Protein AF-0000000066256288 (afdb_homodimer)

Secondary structure (DSSP, 8-state):
-EEEEEEESSS-SSGGG--TT-TTTTTSHHHHHHHHHHHHEETTEE-TTEEEEEEE--SSS--EEEEEETTT--S--SSHHHHHHHHHHHHTSPSSEEEETTEEEE---HHHHHHHTTTS-EEEEEEEEEEHHHH---SSSEEEEE-SS---HHHHHHHHHH-SEEEE-SSSPPPHHHHHHHHHHHHHHHS--GGGSS-----/-EEEEEEESSS-SSGGG--TT-TTTTTSHHHHHHHHHHHHEETTEE-TTEEEEEEE--SSS--EEEEEETTT--S--SSHHHHHHHHHHHHTSPSSEEEETTEEEE---HHHHHHHTTTS-EEEEEEEEEEHHHH---SSSEEEEE-TT---HHHHHHHHHH-SEEEE-SSSPPPHHHHHHHHHHHHHHHS--GGGSS-----

pLDDT: mean 95.76, std 10.52, range [24.11, 98.94]

Solvent-accessible surface area (backbone atoms only — not comparable to full-atom values): 21038 Å² total; per-residue (Å²): 93,27,34,38,39,38,42,28,74,43,17,42,36,34,38,88,50,57,39,85,95,38,29,60,80,18,39,40,38,36,54,57,24,42,34,52,32,43,61,26,49,39,60,78,48,59,36,54,56,27,35,39,35,42,36,19,46,11,52,84,54,57,46,26,23,42,34,41,31,28,70,49,45,65,92,79,54,84,42,47,64,66,36,42,54,54,54,33,55,45,43,68,47,63,66,74,35,63,79,41,66,33,35,31,28,29,76,42,48,70,69,55,52,53,61,75,43,68,87,44,57,31,36,32,54,36,78,86,32,46,47,46,84,75,67,58,76,66,68,57,22,35,38,35,37,34,43,98,80,46,61,51,73,68,52,45,52,53,46,62,71,66,30,76,44,47,31,9,88,53,62,58,64,59,35,54,38,51,48,42,40,47,50,47,51,55,38,34,62,76,51,62,55,84,72,43,80,50,77,78,69,80,124,94,27,34,37,38,38,43,28,75,43,16,44,36,34,36,89,50,57,39,86,93,37,29,60,81,18,41,39,38,36,53,58,24,42,33,54,31,42,60,27,48,42,58,76,48,61,36,54,55,28,36,40,36,41,35,19,45,11,52,82,55,56,46,27,23,41,36,40,32,28,69,48,46,65,91,78,55,84,44,47,63,64,36,44,54,54,52,33,54,45,44,68,45,63,66,73,34,62,78,43,64,33,36,33,29,30,76,43,49,71,70,56,51,52,61,74,44,69,88,44,56,31,38,32,54,37,80,86,32,47,48,46,85,76,69,58,76,66,68,58,22,36,39,35,38,33,42,99,80,46,60,52,74,67,51,46,52,53,46,65,71,66,29,77,44,46,30,9,88,52,61,56,65,60,36,56,38,49,48,43,41,45,49,47,50,54,38,32,61,77,51,62,54,83,73,42,80,50,77,77,69,79,122

Structure (mmCIF, N/CA/C/O backbone):
data_AF-0000000066256288-model_v1
#
loop_
_entity.id
_entity.type
_entity.pdbx_description
1 polymer 'tRNA (pseudouridine(54)-N(1))-methyltransferase'
#
loop_
_atom_site.group_PDB
_atom_site.id
_atom_site.type_symbol
_atom_site.label_atom_id
_atom_site.label_alt_id
_atom_site.label_comp_id
_atom_site.label_asym_id
_atom_site.label_entity_id
_atom_site.label_seq_id
_atom_site.pdbx_PDB_ins_code
_atom_site.Cartn_x
_atom_site.Cartn_y
_atom_site.Cartn_z
_atom_site.occupancy
_atom_site.B_iso_or_equiv
_atom_site.auth_seq_id
_atom_site.auth_comp_id
_atom_site.auth_asym_id
_atom_site.auth_atom_id
_atom_site.pdbx_PDB_model_num
ATOM 1 N N . MET A 1 1 ? -13.664 17.156 -2.34 1 94.38 1 MET A N 1
ATOM 2 C CA . MET A 1 1 ? -12.266 16.781 -2.438 1 94.38 1 MET A CA 1
ATOM 3 C C . MET A 1 1 ? -11.781 16.156 -1.129 1 94.38 1 MET A C 1
ATOM 5 O O . MET A 1 1 ? -12.047 16.688 -0.05 1 94.38 1 MET A O 1
ATOM 9 N N . ARG A 1 2 ? -11.305 15.008 -1.139 1 97.56 2 ARG A N 1
ATOM 10 C CA . ARG A 1 2 ? -10.797 14.367 0.071 1 97.56 2 ARG A CA 1
ATOM 11 C C . ARG A 1 2 ? -9.32 14.695 0.291 1 97.56 2 ARG A C 1
ATOM 13 O O . ARG A 1 2 ? -8.547 14.773 -0.666 1 97.56 2 ARG A O 1
ATOM 20 N N . GLU A 1 3 ? -9 14.938 1.556 1 98.81 3 GLU A N 1
ATOM 21 C CA . GLU A 1 3 ? -7.625 15.289 1.898 1 98.81 3 GLU A CA 1
ATOM 22 C C . GLU A 1 3 ? -7.074 14.359 2.975 1 98.81 3 GLU A C 1
ATOM 24 O O . GLU A 1 3 ? -7.793 13.969 3.896 1 98.81 3 GLU A O 1
ATOM 29 N N . PHE A 1 4 ? -5.836 14.047 2.807 1 98.94 4 PHE A N 1
ATOM 30 C CA . PHE A 1 4 ? -5.102 13.328 3.838 1 98.94 4 PHE A CA 1
ATOM 31 C C . PHE A 1 4 ? -4.004 14.203 4.43 1 98.94 4 PHE A C 1
ATOM 33 O O . PHE A 1 4 ? -3.268 14.867 3.699 1 98.94 4 PHE A O 1
ATOM 40 N N . LEU A 1 5 ? -3.963 14.297 5.676 1 98.94 5 LEU A N 1
ATOM 41 C CA . LEU A 1 5 ? -2.859 14.906 6.41 1 98.94 5 LEU A CA 1
ATOM 42 C C . LEU A 1 5 ? -2.102 13.859 7.219 1 98.94 5 LEU A C 1
ATOM 44 O O . LEU A 1 5 ? -2.658 13.25 8.133 1 98.94 5 LEU A O 1
ATOM 48 N N . VAL A 1 6 ? -0.881 13.656 6.898 1 98.94 6 VAL A N 1
ATOM 49 C CA . VAL A 1 6 ? -0.086 12.625 7.566 1 98.94 6 VAL A CA 1
ATOM 50 C C . VAL A 1 6 ? 1.086 13.273 8.297 1 98.94 6 VAL A C 1
ATOM 52 O O . VAL A 1 6 ? 1.82 14.078 7.723 1 98.94 6 VAL A O 1
ATOM 55 N N . LEU A 1 7 ? 1.247 12.914 9.562 1 98.94 7 LEU A N 1
ATOM 56 C CA . LEU A 1 7 ? 2.295 13.469 10.414 1 98.94 7 LEU A CA 1
ATOM 57 C C . LEU A 1 7 ? 3.531 12.57 10.406 1 98.94 7 LEU A C 1
ATOM 59 O O . LEU A 1 7 ? 3.447 11.391 10.742 1 98.94 7 LEU A O 1
ATOM 63 N N . PHE A 1 8 ? 4.668 13.125 10.023 1 98.81 8 PHE A N 1
ATOM 64 C CA . PHE A 1 8 ? 5.941 12.414 10.039 1 98.81 8 PHE A CA 1
ATOM 65 C C . PHE A 1 8 ? 6.91 13.062 11.016 1 98.81 8 PHE A C 1
ATOM 67 O O . PHE A 1 8 ? 7.504 14.102 10.719 1 98.81 8 PHE A O 1
ATOM 74 N N . ASN A 1 9 ? 7.152 12.406 12.078 1 98.25 9 ASN A N 1
ATOM 75 C CA . ASN A 1 9 ? 7.883 13.039 13.172 1 98.25 9 ASN A CA 1
ATOM 76 C C . ASN A 1 9 ? 9.391 12.984 12.938 1 98.25 9 ASN A C 1
ATOM 78 O O . ASN A 1 9 ? 10.148 13.719 13.586 1 98.25 9 ASN A O 1
ATOM 82 N N . HIS A 1 10 ? 9.828 12.102 11.945 1 98.06 10 HIS A N 1
ATOM 83 C CA . HIS A 1 10 ? 11.266 11.922 11.789 1 98.06 10 HIS A CA 1
ATOM 84 C C . HIS A 1 10 ? 11.688 12.117 10.336 1 98.06 10 HIS A C 1
ATOM 86 O O . HIS A 1 10 ? 12.883 12.094 10.023 1 98.06 10 HIS A O 1
ATOM 92 N N . ALA A 1 11 ? 10.703 12.266 9.453 1 98.75 11 ALA A N 1
ATOM 93 C CA . ALA A 1 11 ? 11.055 12.422 8.039 1 98.75 11 ALA A CA 1
ATOM 94 C C . ALA A 1 11 ? 11.828 13.719 7.809 1 98.75 11 ALA A C 1
ATOM 96 O O . ALA A 1 11 ? 11.438 14.781 8.297 1 98.75 11 ALA A O 1
ATOM 97 N N . PRO A 1 12 ? 12.844 13.672 7.031 1 98.69 12 PRO A N 1
ATOM 98 C CA . PRO A 1 12 ? 13.727 14.82 6.867 1 98.69 12 PRO A CA 1
ATOM 99 C C . PRO A 1 12 ? 13.039 16 6.176 1 98.69 12 PRO A C 1
ATOM 101 O O . PRO A 1 12 ? 12.172 15.797 5.324 1 98.69 12 PRO A O 1
ATOM 104 N N . THR A 1 13 ? 13.523 17.156 6.48 1 98.5 13 THR A N 1
ATOM 105 C CA . THR A 1 13 ? 13.016 18.391 5.91 1 98.5 13 THR A CA 1
ATOM 106 C C . THR A 1 13 ? 14.047 19.016 4.977 1 98.5 13 THR A C 1
ATOM 108 O O . THR A 1 13 ? 13.891 20.172 4.551 1 98.5 13 THR A O 1
ATOM 111 N N . SER A 1 14 ? 15.125 18.328 4.699 1 97.56 14 SER A N 1
ATOM 112 C CA . SER A 1 14 ? 16.141 18.75 3.73 1 97.56 14 SER A CA 1
ATOM 113 C C . SER A 1 14 ? 16.453 17.625 2.746 1 97.56 14 SER A C 1
ATOM 115 O O . SER A 1 14 ? 16.438 16.453 3.111 1 97.56 14 SER A O 1
ATOM 117 N N . PRO A 1 15 ? 16.75 18.031 1.495 1 97.56 15 PRO A N 1
ATOM 118 C CA . PRO A 1 15 ? 17.016 17.031 0.466 1 97.56 15 PRO A CA 1
ATOM 119 C C . PRO A 1 15 ? 18.25 16.188 0.777 1 97.56 15 PRO A C 1
ATOM 121 O O . PRO A 1 15 ? 18.281 14.984 0.467 1 97.56 15 PRO A O 1
ATOM 124 N N . ASP A 1 16 ? 19.234 16.734 1.493 1 97.12 16 ASP A N 1
ATOM 125 C CA . ASP A 1 16 ? 20.5 16.062 1.751 1 97.12 16 ASP A CA 1
ATOM 126 C C . ASP A 1 16 ? 20.312 14.891 2.715 1 97.12 16 ASP A C 1
ATOM 128 O O . ASP A 1 16 ? 21.172 14 2.789 1 97.12 16 ASP A O 1
ATOM 132 N N . ARG A 1 17 ? 19.25 14.906 3.449 1 97.88 17 ARG A N 1
ATOM 133 C CA . ARG A 1 17 ? 18.984 13.883 4.457 1 97.88 17 ARG A CA 1
ATOM 134 C C . ARG A 1 17 ? 18.141 12.758 3.879 1 97.88 17 ARG A C 1
ATOM 136 O O . ARG A 1 17 ? 17.906 11.742 4.547 1 97.88 17 ARG A O 1
ATOM 143 N N . VAL A 1 18 ? 17.688 12.922 2.664 1 98.31 18 VAL A N 1
ATOM 144 C CA . VAL A 1 18 ? 16.969 11.867 1.97 1 98.31 18 VAL A CA 1
ATOM 145 C C . VAL A 1 18 ? 17.938 11 1.182 1 98.31 18 VAL A C 1
ATOM 147 O O . VAL A 1 18 ? 18.375 11.375 0.093 1 98.31 18 VAL A O 1
ATOM 150 N N . ARG A 1 19 ? 18.219 9.875 1.712 1 98 19 ARG A N 1
ATOM 151 C CA . ARG A 1 19 ? 19.125 8.938 1.051 1 98 19 ARG A CA 1
ATOM 152 C C . ARG A 1 19 ? 18.344 7.918 0.224 1 98 19 ARG A C 1
ATOM 154 O O . ARG A 1 19 ? 17.703 7.016 0.777 1 98 19 ARG A O 1
ATOM 161 N N . LEU A 1 20 ? 18.469 7.949 -1.08 1 97.25 20 LEU A N 1
ATOM 162 C CA . LEU A 1 20 ? 17.656 7.141 -1.992 1 97.25 20 LEU A CA 1
ATOM 163 C C . LEU A 1 20 ? 17.969 5.656 -1.819 1 97.25 20 LEU A C 1
ATOM 165 O O . LEU A 1 20 ? 17.125 4.805 -2.092 1 97.25 20 LEU A O 1
ATOM 169 N N . LYS A 1 21 ? 19.203 5.312 -1.331 1 96.44 21 LYS A N 1
ATOM 170 C CA . LYS A 1 21 ? 19.594 3.918 -1.157 1 96.44 21 LYS A CA 1
ATOM 171 C C . LYS A 1 21 ? 19.172 3.389 0.209 1 96.44 21 LYS A C 1
ATOM 173 O O . LYS A 1 21 ? 19.344 2.207 0.508 1 96.44 21 LYS A O 1
ATOM 178 N N . ASP A 1 22 ? 18.641 4.34 1.071 1 97.75 22 ASP A N 1
ATOM 179 C CA . ASP A 1 22 ? 18.234 3.979 2.426 1 97.75 22 ASP A CA 1
ATOM 180 C C . ASP A 1 22 ? 17.062 4.852 2.902 1 97.75 22 ASP A C 1
ATOM 182 O O . ASP A 1 22 ? 17.203 5.594 3.877 1 97.75 22 ASP A O 1
ATOM 186 N N . LEU A 1 23 ? 15.961 4.715 2.275 1 98.38 23 LEU A N 1
ATOM 187 C CA . LEU A 1 23 ? 14.789 5.527 2.596 1 98.38 23 LEU A CA 1
ATOM 188 C C . LEU A 1 23 ? 14.297 5.234 4.008 1 98.38 23 LEU A C 1
ATOM 190 O O . LEU A 1 23 ? 13.945 6.152 4.75 1 98.38 23 LEU A O 1
ATOM 194 N N . PRO A 1 24 ? 14.305 3.918 4.43 1 97.81 24 PRO A N 1
ATOM 195 C CA . PRO A 1 24 ? 13.922 3.666 5.82 1 97.81 24 PRO A CA 1
ATOM 196 C C . PRO A 1 24 ? 14.836 4.371 6.82 1 97.81 24 PRO A C 1
ATOM 198 O O . PRO A 1 24 ? 14.359 4.918 7.816 1 97.81 24 PRO A O 1
ATOM 201 N N . GLY A 1 25 ? 16.141 4.355 6.562 1 97.75 25 GLY A N 1
ATOM 202 C CA . GLY A 1 25 ? 17.109 4.996 7.438 1 97.75 25 GLY A CA 1
ATOM 203 C C . GLY A 1 25 ? 17.047 6.512 7.395 1 97.75 25 GLY A C 1
ATOM 204 O O . GLY A 1 25 ? 17.672 7.191 8.211 1 97.75 25 GLY A O 1
ATOM 205 N N . SER A 1 26 ? 16.281 7.047 6.426 1 98.19 26 SER A N 1
ATOM 206 C CA . SER A 1 26 ? 16.047 8.484 6.297 1 98.19 26 SER A CA 1
ATOM 207 C C . SER A 1 26 ? 14.742 8.898 6.977 1 98.19 26 SER A C 1
ATOM 209 O O . SER A 1 26 ? 13.898 9.547 6.363 1 98.19 26 SER A O 1
ATOM 211 N N . GLY A 1 27 ? 14.648 8.523 8.258 1 98 27 GLY A N 1
ATOM 212 C CA . GLY A 1 27 ? 13.461 8.906 9 1 98 27 GLY A CA 1
ATOM 213 C C . GLY A 1 27 ? 12.188 8.297 8.445 1 98 27 GLY A C 1
ATOM 214 O O . GLY A 1 27 ? 11.141 8.945 8.406 1 98 27 GLY A O 1
ATOM 215 N N . ARG A 1 28 ? 12.312 7.062 7.914 1 98.06 28 ARG A N 1
ATOM 216 C CA . ARG A 1 28 ? 11.188 6.336 7.324 1 98.06 28 ARG A CA 1
ATOM 217 C C . ARG A 1 28 ? 10.617 7.086 6.129 1 98.06 28 ARG A C 1
ATOM 219 O O . ARG A 1 28 ? 9.398 7.145 5.949 1 98.06 28 ARG A O 1
ATOM 226 N N . PHE A 1 29 ? 11.492 7.652 5.312 1 98.81 29 PHE A N 1
ATOM 227 C CA . PHE A 1 29 ? 11.055 8.375 4.125 1 98.81 29 PHE A CA 1
ATOM 228 C C . PHE A 1 29 ? 10.383 7.426 3.135 1 98.81 29 PHE A C 1
ATOM 230 O O . PHE A 1 29 ? 9.664 7.871 2.236 1 98.81 29 PHE A O 1
ATOM 237 N N . ASP A 1 30 ? 10.57 6.094 3.318 1 98.75 30 ASP A N 1
ATOM 238 C CA . ASP A 1 30 ? 9.836 5.102 2.541 1 98.75 30 ASP A CA 1
ATOM 239 C C . ASP A 1 30 ? 8.336 5.211 2.791 1 98.75 30 ASP A C 1
ATOM 241 O O . ASP A 1 30 ? 7.535 5.074 1.863 1 98.75 30 ASP A O 1
ATOM 245 N N . LEU A 1 31 ? 8.016 5.484 4.016 1 98.75 31 LEU A N 1
ATOM 246 C CA . LEU A 1 31 ? 6.602 5.633 4.352 1 98.75 31 LEU A CA 1
ATOM 247 C C . LEU A 1 31 ? 6.035 6.922 3.762 1 98.75 31 LEU A C 1
ATOM 249 O O . LEU A 1 31 ? 4.887 6.953 3.314 1 98.75 31 LEU A O 1
ATOM 253 N N . VAL A 1 32 ? 6.836 8 3.729 1 98.94 32 VAL A N 1
ATOM 254 C CA . VAL A 1 32 ? 6.414 9.234 3.076 1 98.94 32 VAL A CA 1
ATOM 255 C C . VAL A 1 32 ? 6.035 8.945 1.624 1 98.94 32 VAL A C 1
ATOM 257 O O . VAL A 1 32 ? 4.996 9.406 1.145 1 98.94 32 VAL A O 1
ATOM 260 N N . CYS A 1 33 ? 6.828 8.148 0.985 1 98.88 33 CYS A N 1
ATOM 261 C CA . CYS A 1 33 ? 6.613 7.812 -0.417 1 98.88 33 CYS A CA 1
ATOM 262 C C . CYS A 1 33 ? 5.371 6.945 -0.586 1 98.88 33 CYS A C 1
ATOM 264 O O . CYS A 1 33 ? 4.531 7.215 -1.448 1 98.88 33 CYS A O 1
ATOM 266 N N . ARG A 1 34 ? 5.211 5.953 0.282 1 98.81 34 ARG A N 1
ATOM 267 C CA . ARG A 1 34 ? 4.078 5.039 0.151 1 98.81 34 ARG A CA 1
ATOM 268 C C . ARG A 1 34 ? 2.76 5.762 0.406 1 98.81 34 ARG A C 1
ATOM 270 O O . ARG A 1 34 ? 1.78 5.547 -0.312 1 98.81 34 ARG A O 1
ATOM 277 N N . VAL A 1 35 ? 2.762 6.602 1.384 1 98.88 35 VAL A N 1
ATOM 278 C CA . VAL A 1 35 ? 1.551 7.355 1.692 1 98.88 35 VAL A CA 1
ATOM 279 C C . VAL A 1 35 ? 1.185 8.25 0.511 1 98.88 35 VAL A C 1
ATOM 281 O O . VAL A 1 35 ? 0.009 8.375 0.161 1 98.88 35 VAL A O 1
ATOM 284 N N . THR A 1 36 ? 2.184 8.891 -0.083 1 98.94 36 THR A N 1
ATOM 285 C CA . THR A 1 36 ? 1.951 9.773 -1.222 1 98.94 36 THR A CA 1
ATOM 286 C C . THR A 1 36 ? 1.314 9.008 -2.377 1 98.94 36 THR A C 1
ATOM 288 O O . THR A 1 36 ? 0.277 9.414 -2.902 1 98.94 36 THR A O 1
ATOM 291 N N . THR A 1 37 ? 1.874 7.863 -2.734 1 98.75 37 THR A N 1
ATOM 292 C CA . THR A 1 37 ? 1.41 7.117 -3.898 1 98.75 37 THR A CA 1
ATOM 293 C C . THR A 1 37 ? 0.067 6.453 -3.615 1 98.75 37 THR A C 1
ATOM 295 O O . THR A 1 37 ? -0.816 6.434 -4.473 1 98.75 37 THR A O 1
ATOM 298 N N . GLN A 1 38 ? -0.139 5.934 -2.379 1 98.81 38 GLN A N 1
ATOM 299 C CA . GLN A 1 38 ? -1.4 5.281 -2.045 1 98.81 38 GLN A CA 1
ATOM 300 C C . GLN A 1 38 ? -2.533 6.297 -1.936 1 98.81 38 GLN A C 1
ATOM 302 O O . GLN A 1 38 ? -3.697 5.969 -2.176 1 98.81 38 GLN A O 1
ATOM 307 N N . ALA A 1 39 ? -2.184 7.516 -1.619 1 98.88 39 ALA A N 1
ATOM 308 C CA . ALA A 1 39 ? -3.197 8.57 -1.546 1 98.88 39 ALA A CA 1
ATOM 309 C C . ALA A 1 39 ? -3.658 8.984 -2.939 1 98.88 39 ALA A C 1
ATOM 311 O O . ALA A 1 39 ? -4.824 9.336 -3.135 1 98.88 39 ALA A O 1
ATOM 312 N N . LEU A 1 40 ? -2.787 8.852 -3.947 1 98.88 40 LEU A N 1
ATOM 313 C CA . LEU A 1 40 ? -3.086 9.602 -5.164 1 98.88 40 LEU A CA 1
ATOM 314 C C . LEU A 1 40 ? -3.256 8.664 -6.352 1 98.88 40 LEU A C 1
ATOM 316 O O . LEU A 1 40 ? -3.807 9.055 -7.383 1 98.88 40 LEU A O 1
ATOM 320 N N . LEU A 1 41 ? -2.811 7.41 -6.211 1 98.69 41 LEU A N 1
ATOM 321 C CA . LEU A 1 41 ? -2.781 6.582 -7.41 1 98.69 41 LEU A CA 1
ATOM 322 C C . LEU A 1 41 ? -3.791 5.441 -7.309 1 98.69 41 LEU A C 1
ATOM 324 O O . LEU A 1 41 ? -3.98 4.867 -6.234 1 98.69 41 LEU A O 1
ATOM 328 N N . TYR A 1 42 ? -4.414 5.141 -8.367 1 97.38 42 TYR A N 1
ATOM 329 C CA . TYR A 1 42 ? -5.094 3.883 -8.656 1 97.38 42 TYR A CA 1
ATOM 330 C C . TYR A 1 42 ? -4.547 3.252 -9.938 1 97.38 42 TYR A C 1
ATOM 332 O O . TYR A 1 42 ? -3.67 3.82 -10.586 1 97.38 42 TYR A O 1
ATOM 340 N N . SER A 1 43 ? -4.766 2.021 -10.297 1 93.69 43 SER A N 1
ATOM 341 C CA . SER A 1 43 ? -4.09 1.2 -11.297 1 93.69 43 SER A CA 1
ATOM 342 C C . SER A 1 43 ? -3.924 1.957 -12.609 1 93.69 43 SER A C 1
ATOM 344 O O . SER A 1 43 ? -2.891 1.84 -13.273 1 93.69 43 SER A O 1
ATOM 346 N N . HIS A 1 44 ? -4.812 2.844 -13.016 1 90 44 HIS A N 1
ATOM 347 C CA . HIS A 1 44 ? -4.715 3.43 -14.352 1 90 44 HIS A CA 1
ATOM 348 C C . HIS A 1 44 ? -4.824 4.949 -14.289 1 90 44 HIS A C 1
ATOM 350 O O . HIS A 1 44 ? -5.148 5.59 -15.297 1 90 44 HIS A O 1
ATOM 356 N N . GLY A 1 45 ? -4.508 5.434 -13.086 1 95.56 45 GLY A N 1
ATOM 357 C CA . GLY A 1 45 ? -4.637 6.883 -13.086 1 95.56 45 GLY A CA 1
ATOM 358 C C . GLY A 1 45 ? -4.336 7.504 -11.734 1 95.56 45 GLY A C 1
ATOM 359 O O . GLY A 1 45 ? -3.885 6.816 -10.812 1 95.56 45 GLY A O 1
ATOM 360 N N . VAL A 1 46 ? -4.473 8.82 -11.68 1 98.06 46 VAL A N 1
ATOM 361 C CA . VAL A 1 46 ? -4.289 9.648 -10.492 1 98.06 46 VAL A CA 1
ATOM 362 C C . VAL A 1 46 ? -5.648 10.109 -9.969 1 98.06 46 VAL A C 1
ATOM 364 O O . VAL A 1 46 ? -6.527 10.484 -10.75 1 98.06 46 VAL A O 1
ATOM 367 N N . ARG A 1 47 ? -5.859 10.031 -8.781 1 98.31 47 ARG A N 1
ATOM 368 C CA . ARG A 1 47 ? -7.062 10.578 -8.164 1 98.31 47 ARG A CA 1
ATOM 369 C C . ARG A 1 47 ? -7.059 12.102 -8.211 1 98.31 47 ARG A C 1
ATOM 371 O O . ARG A 1 47 ? -6.43 12.758 -7.379 1 98.31 47 ARG A O 1
ATOM 378 N N . THR A 1 48 ? -7.863 12.625 -9.078 1 97.81 48 THR A N 1
ATOM 379 C CA . THR A 1 48 ? -7.848 14.07 -9.297 1 97.81 48 THR A CA 1
ATOM 380 C C . THR A 1 48 ? -8.648 14.789 -8.219 1 97.81 48 THR A C 1
ATOM 382 O O . THR A 1 48 ? -8.586 16.016 -8.102 1 97.81 48 THR A O 1
ATOM 385 N N . ASP A 1 49 ? -9.328 14.078 -7.371 1 97.94 49 ASP A N 1
ATOM 386 C CA . ASP A 1 49 ? -10.172 14.641 -6.324 1 97.94 49 ASP A CA 1
ATOM 387 C C . ASP A 1 49 ? -9.555 14.43 -4.945 1 97.94 49 ASP A C 1
ATOM 389 O O . ASP A 1 49 ? -10.273 14.359 -3.943 1 97.94 49 ASP A O 1
ATOM 393 N N . THR A 1 50 ? -8.234 1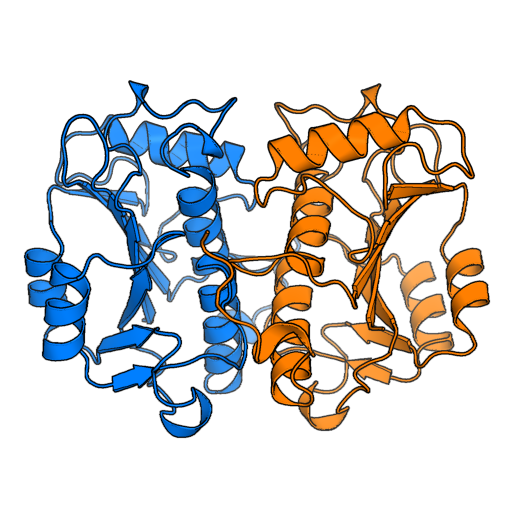4.242 -4.914 1 98.69 50 THR A N 1
ATOM 394 C CA . THR A 1 50 ? -7.559 13.938 -3.658 1 98.69 50 THR A CA 1
ATOM 395 C C . THR A 1 50 ? -6.316 14.805 -3.488 1 98.69 50 THR A C 1
ATOM 397 O O . THR A 1 50 ? -5.609 15.078 -4.457 1 98.69 50 THR A O 1
ATOM 400 N N . VAL A 1 51 ? -6.105 15.273 -2.27 1 98.88 51 VAL A N 1
ATOM 401 C CA . VAL A 1 51 ? -4.902 15.992 -1.869 1 98.88 51 VAL A CA 1
ATOM 402 C C . VAL A 1 51 ? -4.258 15.305 -0.671 1 98.88 51 VAL A C 1
ATOM 404 O O . VAL A 1 51 ? -4.953 14.812 0.221 1 98.88 51 VAL A O 1
ATOM 407 N N . VAL A 1 52 ? -2.924 15.258 -0.664 1 98.94 52 VAL A N 1
ATOM 408 C CA . VAL A 1 52 ? -2.227 14.734 0.509 1 98.94 52 VAL A CA 1
ATOM 409 C C . VAL A 1 52 ? -1.233 15.773 1.021 1 98.94 52 VAL A C 1
ATOM 411 O O . VAL A 1 52 ? -0.51 16.391 0.236 1 98.94 52 VAL A O 1
ATOM 414 N N . HIS A 1 53 ? -1.28 16.016 2.303 1 98.94 53 HIS A N 1
ATOM 415 C CA . HIS A 1 53 ? -0.351 16.875 3.031 1 98.94 53 HIS A CA 1
ATOM 416 C C . HIS A 1 53 ? 0.611 16.047 3.879 1 98.94 53 HIS A C 1
ATOM 418 O O . HIS A 1 53 ? 0.183 15.305 4.758 1 98.94 53 HIS A O 1
ATOM 424 N N . LEU A 1 54 ? 1.863 16.188 3.592 1 98.94 54 LEU A N 1
ATOM 425 C CA . LEU A 1 54 ? 2.932 15.508 4.316 1 98.94 54 LEU A CA 1
ATOM 426 C C . LEU A 1 54 ? 3.627 16.469 5.281 1 98.94 54 LEU A C 1
ATOM 428 O O . LEU A 1 54 ? 4.418 17.312 4.859 1 98.94 54 LEU A O 1
ATOM 432 N N . LEU A 1 55 ? 3.311 16.375 6.52 1 98.94 55 LEU A N 1
ATOM 433 C CA . LEU A 1 55 ? 3.959 17.219 7.516 1 98.94 55 LEU A CA 1
ATOM 434 C C . LEU A 1 55 ? 5.246 16.578 8.023 1 98.94 55 LEU A C 1
ATOM 436 O O . LEU A 1 55 ? 5.203 15.625 8.812 1 98.94 55 LEU A O 1
ATOM 440 N N . LEU A 1 56 ? 6.352 17.062 7.648 1 98.88 56 LEU A N 1
ATOM 441 C CA . LEU A 1 56 ? 7.672 16.562 8.008 1 98.88 56 LEU A CA 1
ATOM 442 C C . LEU A 1 56 ? 8.25 17.344 9.18 1 98.88 56 LEU A C 1
ATOM 444 O O . LEU A 1 56 ? 8.297 18.578 9.148 1 98.88 56 LEU A O 1
ATOM 448 N N . ARG A 1 57 ? 8.727 16.609 10.133 1 98.62 57 ARG A N 1
ATOM 449 C CA . ARG A 1 57 ? 9.234 17.281 11.32 1 98.62 57 ARG A CA 1
ATOM 450 C C . ARG A 1 57 ? 10.625 16.781 11.688 1 98.62 57 ARG A C 1
ATOM 452 O O . ARG A 1 57 ? 11.117 17.047 12.789 1 98.62 57 ARG A O 1
ATOM 459 N N . GLY A 1 58 ? 11.234 15.984 10.836 1 98.31 58 GLY A N 1
ATOM 460 C CA . GLY A 1 58 ? 12.594 15.5 11.062 1 98.31 58 GLY A CA 1
ATOM 461 C C . GLY A 1 58 ? 13.656 16.516 10.703 1 98.31 58 GLY A C 1
ATOM 462 O O . GLY A 1 58 ? 13.344 17.672 10.414 1 98.31 58 GLY A O 1
ATOM 463 N N . PRO A 1 59 ? 14.953 16.094 10.711 1 96.62 59 PRO A N 1
ATOM 464 C CA . PRO A 1 59 ? 16.062 17.016 10.438 1 96.62 59 PRO A CA 1
ATOM 465 C C . PRO A 1 59 ? 16.094 17.469 8.984 1 96.62 59 PRO A C 1
ATOM 467 O O . PRO A 1 59 ? 15.555 16.797 8.102 1 96.62 59 PRO A O 1
ATOM 470 N N . ASP A 1 60 ? 16.734 18.75 8.734 1 94.12 60 ASP A N 1
ATOM 471 C CA . ASP A 1 60 ? 17.484 19.547 9.711 1 94.12 60 ASP A CA 1
ATOM 472 C C . ASP A 1 60 ? 16.766 20.859 10.016 1 94.12 60 ASP A C 1
ATOM 474 O O . ASP A 1 60 ? 17.219 21.641 10.852 1 94.12 60 ASP A O 1
ATOM 478 N N . ASP A 1 61 ? 15.648 21.031 9.258 1 94.38 61 ASP A N 1
ATOM 479 C CA . ASP A 1 61 ? 15.008 22.344 9.383 1 94.38 61 ASP A CA 1
ATOM 480 C C . ASP A 1 61 ? 13.492 22.203 9.5 1 94.38 61 ASP A C 1
ATOM 482 O O . ASP A 1 61 ? 12.75 22.703 8.648 1 94.38 61 ASP A O 1
ATOM 486 N N . PRO A 1 62 ? 12.969 21.625 10.547 1 97.62 62 PRO A N 1
ATOM 487 C CA . PRO A 1 62 ? 11.523 21.438 10.688 1 97.62 62 PRO A CA 1
ATOM 488 C C . PRO A 1 62 ? 10.805 22.688 11.188 1 97.62 62 PRO A C 1
ATOM 490 O O . PRO A 1 62 ? 11.43 23.562 11.789 1 97.62 62 PRO A O 1
ATOM 493 N N . PRO A 1 63 ? 9.57 22.781 10.891 1 98.19 63 PRO A N 1
ATOM 494 C CA . PRO A 1 63 ? 8.703 21.891 10.117 1 98.19 63 PRO A CA 1
ATOM 495 C C . PRO A 1 63 ? 8.656 22.25 8.641 1 98.19 63 PRO A C 1
ATOM 497 O O . PRO A 1 63 ? 8.828 23.422 8.273 1 98.19 63 PRO A O 1
ATOM 500 N N . LYS A 1 64 ? 8.422 21.281 7.762 1 98.62 64 LYS A N 1
ATOM 501 C CA . LYS A 1 64 ? 8.055 21.5 6.367 1 98.62 64 LYS A CA 1
ATOM 502 C C . LYS A 1 64 ? 6.867 20.641 5.969 1 98.62 64 LYS A C 1
ATOM 504 O O . LYS A 1 64 ? 6.781 19.469 6.352 1 98.62 64 LYS A O 1
ATOM 509 N N . THR A 1 65 ? 5.953 21.234 5.266 1 98.81 65 THR A N 1
ATOM 510 C CA . THR A 1 65 ? 4.828 20.484 4.711 1 98.81 65 THR A CA 1
ATOM 511 C C . THR A 1 65 ? 4.906 20.438 3.189 1 98.81 65 THR A C 1
ATOM 513 O O . THR A 1 65 ? 5.035 21.469 2.537 1 98.81 65 THR A O 1
ATOM 516 N N . ILE A 1 66 ? 4.922 19.312 2.654 1 98.88 66 ILE A N 1
ATOM 517 C CA . ILE A 1 66 ? 4.758 19.109 1.22 1 98.88 66 ILE A CA 1
ATOM 518 C C . ILE A 1 66 ? 3.307 18.734 0.913 1 98.88 66 ILE A C 1
ATOM 520 O O . ILE A 1 66 ? 2.76 17.797 1.502 1 98.88 66 ILE A O 1
ATOM 524 N N . THR A 1 67 ? 2.668 19.469 0.077 1 98.88 67 THR A N 1
ATOM 525 C CA . THR A 1 67 ? 1.314 19.172 -0.378 1 98.88 67 THR A CA 1
ATOM 526 C C . THR A 1 67 ? 1.323 18.719 -1.834 1 98.88 67 THR A C 1
ATOM 528 O O . THR A 1 67 ? 1.881 19.391 -2.699 1 98.88 67 THR A O 1
ATOM 531 N N . VAL A 1 68 ? 0.787 17.547 -2.078 1 98.94 68 VAL A N 1
ATOM 532 C CA . VAL A 1 68 ? 0.663 17.016 -3.432 1 98.94 68 VAL A CA 1
ATOM 533 C C . VAL A 1 68 ? -0.812 16.938 -3.818 1 98.94 68 VAL A C 1
ATOM 535 O O . VAL A 1 68 ? -1.599 16.266 -3.133 1 98.94 68 VAL A O 1
ATOM 538 N N . THR A 1 69 ? -1.229 17.531 -4.898 1 98.81 69 THR A N 1
ATOM 539 C CA . THR A 1 69 ? -2.617 17.531 -5.348 1 98.81 69 THR A CA 1
ATOM 540 C C . THR A 1 69 ? -2.783 16.672 -6.598 1 98.81 69 THR A C 1
ATOM 542 O O . THR A 1 69 ? -2.084 16.875 -7.594 1 98.81 69 THR A O 1
ATOM 545 N N . GLY A 1 70 ? -3.754 15.75 -6.578 1 98.44 70 GLY A N 1
ATOM 546 C CA . GLY A 1 70 ? -3.99 14.844 -7.691 1 98.44 70 GLY A CA 1
ATOM 547 C C . GLY A 1 70 ? -4.418 15.562 -8.961 1 98.44 70 GLY A C 1
ATOM 548 O O . GLY A 1 70 ? -4.145 15.086 -10.07 1 98.44 70 GLY A O 1
ATOM 549 N N . ARG A 1 71 ? -4.977 16.703 -8.844 1 97.56 71 ARG A N 1
ATOM 550 C CA . ARG A 1 71 ? -5.504 17.453 -9.984 1 97.56 71 ARG A CA 1
ATOM 551 C C . ARG A 1 71 ? -4.379 17.922 -10.898 1 97.56 71 ARG A C 1
ATOM 553 O O . ARG A 1 71 ? -4.57 18.047 -12.109 1 97.56 71 ARG A O 1
ATOM 560 N N . ARG A 1 72 ? -3.201 18.078 -10.359 1 98.19 72 ARG A N 1
ATOM 561 C CA . ARG A 1 72 ? -2.182 18.781 -11.141 1 98.19 72 ARG A CA 1
ATOM 562 C C . ARG A 1 72 ? -0.893 17.969 -11.211 1 98.19 72 ARG A C 1
ATOM 564 O O . ARG A 1 72 ? -0.053 18.203 -12.078 1 98.19 72 ARG A O 1
ATOM 571 N N . VAL A 1 73 ? -0.748 17.031 -10.289 1 98.38 73 VAL A N 1
ATOM 572 C CA . VAL A 1 73 ? 0.518 16.312 -10.219 1 98.38 73 VAL A CA 1
ATOM 573 C C . VAL A 1 73 ? 0.738 15.523 -11.508 1 98.38 73 VAL A C 1
ATOM 575 O O . VAL A 1 73 ? -0.207 14.961 -12.07 1 98.38 73 VAL A O 1
ATOM 578 N N . ARG A 1 74 ? 1.945 15.461 -11.992 1 95.25 74 ARG A N 1
ATOM 579 C CA . ARG A 1 74 ? 2.326 14.734 -13.195 1 95.25 74 ARG A CA 1
ATOM 580 C C . ARG A 1 74 ? 3.459 13.75 -12.906 1 95.25 74 ARG A C 1
ATOM 582 O O . ARG A 1 74 ? 4.234 13.953 -11.977 1 95.25 74 ARG A O 1
ATOM 589 N N . ARG A 1 75 ? 3.494 12.68 -13.641 1 92.38 75 ARG A N 1
ATOM 590 C CA . ARG A 1 75 ? 4.598 11.727 -13.625 1 92.38 75 ARG A CA 1
ATOM 591 C C . ARG A 1 75 ? 4.773 11.109 -12.242 1 92.38 75 ARG A C 1
ATOM 593 O O . ARG A 1 75 ? 5.895 11.008 -11.742 1 92.38 75 ARG A O 1
ATOM 600 N N . LEU A 1 76 ? 3.699 11.008 -11.578 1 95.75 76 LEU A N 1
ATOM 601 C CA . LEU A 1 76 ? 3.732 10.258 -10.328 1 95.75 76 LEU A CA 1
ATOM 602 C C . LEU A 1 76 ? 3.701 8.758 -10.586 1 95.75 76 LEU A C 1
ATOM 604 O O . LEU A 1 76 ? 2.834 8.273 -11.312 1 95.75 76 LEU A O 1
ATOM 608 N N . TYR A 1 77 ? 4.664 8 -10.148 1 95.75 77 TYR A N 1
ATOM 609 C CA . TYR A 1 77 ? 4.785 6.562 -10.328 1 95.75 77 TYR A CA 1
ATOM 610 C C . TYR A 1 77 ? 4.625 5.832 -8.992 1 95.75 77 TYR A C 1
ATOM 612 O O . TYR A 1 77 ? 4.875 6.406 -7.934 1 95.75 77 TYR A O 1
ATOM 620 N N . PRO A 1 78 ? 4.215 4.66 -9.039 1 97.19 78 PRO A N 1
ATOM 621 C CA . PRO A 1 78 ? 3.828 3.988 -7.797 1 97.19 78 PRO A CA 1
ATOM 622 C C . PRO A 1 78 ? 5.031 3.547 -6.965 1 97.19 78 PRO A C 1
ATOM 624 O O . PRO A 1 78 ? 4.875 3.18 -5.797 1 97.19 78 PRO A O 1
ATOM 627 N N . ASP A 1 79 ? 6.227 3.582 -7.508 1 98.19 79 ASP A N 1
ATOM 628 C CA . ASP A 1 79 ? 7.367 3.023 -6.785 1 98.19 79 ASP A CA 1
ATOM 629 C C . ASP A 1 79 ? 7.957 4.047 -5.816 1 98.19 79 ASP A C 1
ATOM 631 O O . ASP A 1 79 ? 7.902 5.25 -6.07 1 98.19 79 ASP A O 1
ATOM 635 N N . GLU A 1 80 ? 8.586 3.609 -4.789 1 98.69 80 GLU A N 1
ATOM 636 C CA . GLU A 1 80 ? 9.109 4.441 -3.709 1 98.69 80 GLU A CA 1
ATOM 637 C C . GLU A 1 80 ? 10.258 5.32 -4.191 1 98.69 80 GLU A C 1
ATOM 639 O O . GLU A 1 80 ? 10.297 6.516 -3.891 1 98.69 80 GLU A O 1
ATOM 644 N N . ARG A 1 81 ? 11.109 4.77 -4.949 1 98.31 81 ARG A N 1
ATOM 645 C CA . ARG A 1 81 ? 12.336 5.488 -5.305 1 98.31 81 ARG A CA 1
ATOM 646 C C . ARG A 1 81 ? 12.023 6.703 -6.172 1 98.31 81 ARG A C 1
ATOM 648 O O . ARG A 1 81 ? 12.539 7.797 -5.922 1 98.31 81 ARG A O 1
ATOM 655 N N . THR A 1 82 ? 11.234 6.523 -7.184 1 97.81 82 THR A N 1
ATOM 656 C CA . THR A 1 82 ? 10.867 7.633 -8.062 1 97.81 82 THR A CA 1
ATOM 657 C C . THR A 1 82 ? 10.133 8.719 -7.285 1 97.81 82 THR A C 1
ATOM 659 O O . THR A 1 82 ? 10.406 9.906 -7.465 1 97.81 82 THR A O 1
ATOM 662 N N . THR A 1 83 ? 9.258 8.305 -6.438 1 98.5 83 THR A N 1
ATOM 663 C CA . THR A 1 83 ? 8.531 9.25 -5.602 1 98.5 83 THR A CA 1
ATOM 664 C C . THR A 1 83 ? 9.492 10.008 -4.688 1 98.5 83 THR A C 1
ATOM 666 O O . THR A 1 83 ? 9.375 11.227 -4.527 1 98.5 83 THR A O 1
ATOM 669 N N . ALA A 1 84 ? 10.453 9.289 -4.105 1 98.62 84 ALA A N 1
ATOM 670 C CA . ALA A 1 84 ? 11.445 9.906 -3.236 1 98.62 84 ALA 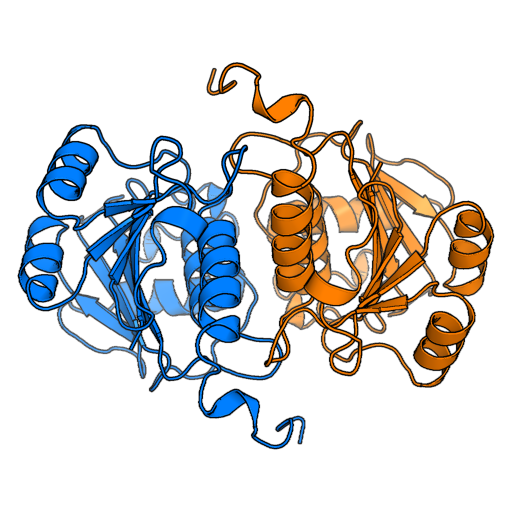A CA 1
ATOM 671 C C . ALA A 1 84 ? 12.234 10.984 -3.982 1 98.62 84 ALA A C 1
ATOM 673 O O . ALA A 1 84 ? 12.492 12.062 -3.436 1 98.62 84 ALA A O 1
ATOM 674 N N . ILE A 1 85 ? 12.578 10.672 -5.191 1 98 85 ILE A N 1
ATOM 675 C CA . ILE A 1 85 ? 13.32 11.625 -6.012 1 98 85 ILE A CA 1
ATOM 676 C C . ILE A 1 85 ? 12.508 12.906 -6.188 1 98 85 ILE A C 1
ATOM 678 O O . ILE A 1 85 ? 13.031 14.008 -6.02 1 98 85 ILE A O 1
ATOM 682 N N . HIS A 1 86 ? 11.211 12.773 -6.465 1 97.69 86 HIS A N 1
ATOM 683 C CA . HIS A 1 86 ? 10.336 13.922 -6.676 1 97.69 86 HIS A CA 1
ATOM 684 C C . HIS A 1 86 ? 10.18 14.734 -5.395 1 97.69 86 HIS A C 1
ATOM 686 O O . HIS A 1 86 ? 10.289 15.961 -5.414 1 97.69 86 HIS A O 1
ATOM 692 N N . LEU A 1 87 ? 10 14.086 -4.324 1 98.56 87 LEU A N 1
ATOM 693 C CA . LEU A 1 87 ? 9.781 14.773 -3.059 1 98.56 87 LEU A CA 1
ATOM 694 C C . LEU A 1 87 ? 11.078 15.414 -2.557 1 98.56 87 LEU A C 1
ATOM 696 O O . LEU A 1 87 ? 11.055 16.5 -1.979 1 98.56 87 LEU A O 1
ATOM 700 N N . ARG A 1 88 ? 12.141 14.68 -2.748 1 98.12 88 ARG A N 1
ATOM 701 C CA . ARG A 1 88 ? 13.453 15.219 -2.404 1 98.12 88 ARG A CA 1
ATOM 702 C C . ARG A 1 88 ? 13.719 16.516 -3.158 1 98.12 88 ARG A C 1
ATOM 704 O O . ARG A 1 88 ? 14.195 17.5 -2.576 1 98.12 88 ARG A O 1
ATOM 711 N N . ARG A 1 89 ? 13.453 16.547 -4.445 1 97.19 89 ARG A N 1
ATOM 712 C CA . ARG A 1 89 ? 13.609 17.734 -5.266 1 97.19 89 ARG A CA 1
ATOM 713 C C . ARG A 1 89 ? 12.727 18.875 -4.758 1 97.19 89 ARG A C 1
ATOM 715 O O . ARG A 1 89 ? 13.141 20.031 -4.754 1 97.19 89 ARG 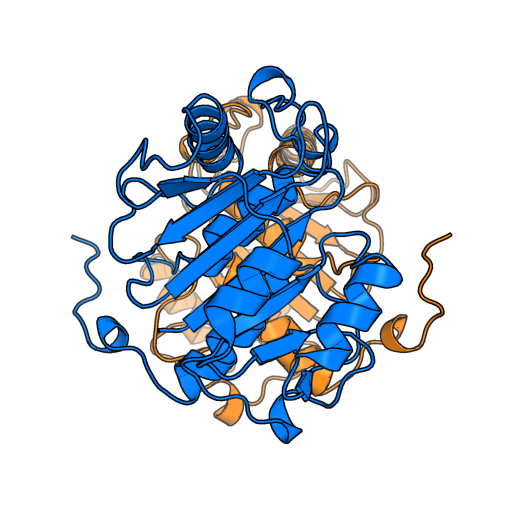A O 1
ATOM 722 N N . ALA A 1 90 ? 11.555 18.531 -4.414 1 97.88 90 ALA A N 1
ATOM 723 C CA . ALA A 1 90 ? 10.641 19.531 -3.879 1 97.88 90 ALA A CA 1
ATOM 724 C C . ALA A 1 90 ? 11.211 20.188 -2.623 1 97.88 90 ALA A C 1
ATOM 726 O O . ALA A 1 90 ? 11.039 21.391 -2.406 1 97.88 90 ALA A O 1
ATOM 727 N N . LEU A 1 91 ? 11.938 19.422 -1.816 1 98 91 LEU A N 1
ATOM 728 C CA . LEU A 1 91 ? 12.492 19.906 -0.56 1 98 91 LEU A CA 1
ATOM 729 C C . LEU A 1 91 ? 13.633 20.891 -0.814 1 98 91 LEU A C 1
ATOM 731 O O . LEU A 1 91 ? 14.047 21.609 0.095 1 98 91 LEU A O 1
ATOM 735 N N . GLU A 1 92 ? 14.156 20.875 -2.037 1 96.88 92 GLU A N 1
ATOM 736 C CA . GLU A 1 92 ? 15.211 21.812 -2.406 1 96.88 92 GLU A CA 1
ATOM 737 C C . GLU A 1 92 ? 14.656 23.219 -2.607 1 96.88 92 GLU A C 1
ATOM 739 O O . GLU A 1 92 ? 15.406 24.203 -2.607 1 96.88 92 GLU A O 1
ATOM 744 N N . ALA A 1 93 ? 13.375 23.297 -2.84 1 97 93 ALA A N 1
ATOM 745 C CA . ALA A 1 93 ? 12.75 24.562 -3.215 1 97 93 ALA A CA 1
ATOM 746 C C . ALA A 1 93 ? 12.531 25.453 -1.991 1 97 93 ALA A C 1
ATOM 748 O O . ALA A 1 93 ? 12.523 24.969 -0.858 1 97 93 ALA A O 1
ATOM 749 N N . ASP A 1 94 ? 12.383 26.75 -2.279 1 95.75 94 ASP A N 1
ATOM 750 C CA . ASP A 1 94 ? 12.031 27.688 -1.22 1 95.75 94 ASP A CA 1
ATOM 751 C C . ASP A 1 94 ? 10.617 27.422 -0.708 1 95.75 94 ASP A C 1
ATOM 753 O O . ASP A 1 94 ? 9.742 26.984 -1.464 1 95.75 94 ASP A O 1
ATOM 757 N N . PRO A 1 95 ? 10.422 27.688 0.527 1 95.31 95 PRO A N 1
ATOM 758 C CA . PRO A 1 95 ? 9.062 27.547 1.05 1 95.31 95 PRO A CA 1
ATOM 759 C C . PRO A 1 95 ? 8.047 28.406 0.295 1 95.31 95 PRO A C 1
ATOM 761 O O . PRO A 1 95 ? 8.422 29.391 -0.342 1 95.31 95 PRO A O 1
ATOM 764 N N . ASP A 1 96 ? 6.859 27.953 0.325 1 97.12 96 ASP A N 1
ATOM 765 C CA . ASP A 1 96 ? 5.711 28.641 -0.271 1 97.12 96 ASP A CA 1
ATOM 766 C C . ASP A 1 96 ? 5.855 28.719 -1.789 1 97.12 96 ASP A C 1
ATOM 768 O O . ASP A 1 96 ? 5.637 29.781 -2.377 1 97.12 96 ASP A O 1
ATOM 772 N N . THR A 1 97 ? 6.293 27.688 -2.33 1 97.75 97 THR A N 1
ATOM 773 C CA . THR A 1 97 ? 6.414 27.562 -3.779 1 97.75 97 THR A CA 1
ATOM 774 C C . THR A 1 97 ? 5.82 26.234 -4.262 1 97.75 97 THR A C 1
ATOM 776 O O . THR A 1 97 ? 5.598 25.328 -3.467 1 97.75 97 THR A O 1
ATOM 779 N N . GLU A 1 98 ? 5.461 26.188 -5.512 1 97.75 98 GLU A N 1
ATOM 780 C CA . GLU A 1 98 ? 5.117 24.969 -6.238 1 97.75 98 GLU A CA 1
ATOM 781 C C . GLU A 1 98 ? 6.227 24.578 -7.215 1 97.75 98 GLU A C 1
ATOM 783 O O . GLU A 1 98 ? 6.094 24.781 -8.422 1 97.75 98 GLU A O 1
ATOM 788 N N . PRO A 1 99 ? 7.234 23.953 -6.684 1 97 99 PRO A N 1
ATOM 789 C CA . PRO A 1 99 ? 8.406 23.703 -7.523 1 97 99 PRO A CA 1
ATOM 790 C C . PRO A 1 99 ? 8.117 22.75 -8.68 1 97 99 PRO A C 1
ATOM 792 O O . PRO A 1 99 ? 8.852 22.719 -9.664 1 97 99 PRO A O 1
ATOM 795 N N . HIS A 1 100 ? 7.121 21.875 -8.586 1 95.81 100 HIS A N 1
ATOM 796 C CA . HIS A 1 100 ? 6.609 20.984 -9.617 1 95.81 100 HIS A CA 1
ATOM 797 C C . HIS A 1 100 ? 5.086 21.016 -9.672 1 95.81 100 HIS A C 1
ATOM 799 O O . HIS A 1 100 ? 4.43 21.281 -8.664 1 95.81 100 HIS A O 1
ATOM 805 N N . PRO A 1 101 ? 4.566 20.766 -10.883 1 97.25 101 PRO A N 1
ATOM 806 C CA . PRO A 1 101 ? 3.104 20.781 -10.961 1 97.25 101 PRO A CA 1
ATOM 807 C C . PRO A 1 101 ? 2.449 19.906 -9.898 1 97.25 101 PRO A C 1
ATOM 809 O O . PRO A 1 101 ? 2.738 18.703 -9.812 1 97.25 101 PRO A O 1
ATOM 812 N N . GLY A 1 102 ? 1.648 20.5 -9.062 1 98.38 102 GLY A N 1
ATOM 813 C CA . GLY A 1 102 ? 0.839 19.781 -8.094 1 98.38 102 GLY A CA 1
ATOM 814 C C . GLY A 1 102 ? 1.587 19.453 -6.812 1 98.38 102 GLY A C 1
ATOM 815 O O . GLY A 1 102 ? 1.04 18.828 -5.91 1 98.38 102 GLY A O 1
ATOM 816 N N . ILE A 1 103 ? 2.855 19.891 -6.711 1 98.75 103 ILE A N 1
ATOM 817 C CA . ILE A 1 103 ? 3.648 19.688 -5.504 1 98.75 103 ILE A CA 1
ATOM 818 C C . ILE A 1 103 ? 4.039 21.047 -4.906 1 98.75 103 ILE A C 1
ATOM 820 O O . ILE A 1 103 ? 4.789 21.797 -5.516 1 98.75 103 ILE A O 1
ATOM 824 N N . PHE A 1 104 ? 3.566 21.297 -3.725 1 98.56 104 PHE A N 1
ATOM 825 C CA . PHE A 1 104 ? 3.764 22.562 -3.027 1 98.56 104 PHE A CA 1
ATOM 826 C C . PHE A 1 104 ? 4.539 22.359 -1.732 1 98.56 104 PHE A C 1
ATOM 828 O O . PHE A 1 104 ? 4.312 21.375 -1.021 1 98.56 104 PHE A O 1
ATOM 835 N N . VAL A 1 105 ? 5.449 23.25 -1.465 1 98.5 105 VAL A N 1
ATOM 836 C CA . VAL A 1 105 ? 6.23 23.188 -0.235 1 98.5 105 VAL A CA 1
ATOM 837 C C . VAL A 1 105 ? 6.004 24.438 0.596 1 98.5 105 VAL A C 1
ATOM 839 O O . VAL A 1 105 ? 6.035 25.562 0.067 1 98.5 105 VAL A O 1
ATOM 842 N N . ARG A 1 106 ? 5.805 24.281 1.857 1 97.88 106 ARG A N 1
ATOM 843 C CA . ARG A 1 106 ? 5.621 25.438 2.721 1 97.88 106 ARG A CA 1
ATOM 844 C C . ARG A 1 106 ? 6.133 25.156 4.129 1 97.88 106 ARG A C 1
ATOM 846 O O . ARG A 1 106 ? 6.352 24 4.5 1 97.88 106 ARG A O 1
ATOM 853 N N . ARG A 1 107 ? 6.316 26.266 4.828 1 97.75 107 ARG A N 1
ATOM 854 C CA . ARG A 1 107 ? 6.613 26.188 6.254 1 97.75 107 ARG A CA 1
ATOM 855 C C . ARG A 1 107 ? 5.336 26.25 7.086 1 97.75 107 ARG A C 1
ATOM 857 O O . ARG A 1 107 ? 4.871 27.328 7.434 1 97.75 107 ARG A O 1
ATOM 864 N N . ALA A 1 108 ? 4.719 25.172 7.293 1 98 108 ALA A N 1
ATOM 865 C CA . ALA A 1 108 ? 3.482 25.062 8.062 1 98 108 ALA A CA 1
ATOM 866 C C . ALA A 1 108 ? 3.521 23.859 9 1 98 108 ALA A C 1
ATOM 868 O O . ALA A 1 108 ? 3.955 22.766 8.609 1 98 108 ALA A O 1
ATOM 869 N N . ASP A 1 109 ? 3.166 24.141 10.211 1 98.38 109 ASP A N 1
ATOM 870 C CA . ASP A 1 109 ? 3.074 23.062 11.195 1 98.38 109 ASP A CA 1
ATOM 871 C C . ASP A 1 109 ? 1.627 22.625 11.391 1 98.38 109 ASP A C 1
ATOM 873 O O . ASP A 1 109 ? 0.732 23.062 10.672 1 98.38 109 ASP A O 1
ATOM 877 N N . LEU A 1 110 ? 1.448 21.688 12.352 1 98.69 110 LEU A N 1
ATOM 878 C CA . LEU A 1 110 ? 0.153 21.047 12.547 1 98.69 110 LEU A CA 1
ATOM 879 C C . LEU A 1 110 ? -0.921 22.078 12.875 1 98.69 110 LEU A C 1
ATOM 881 O O . LEU A 1 110 ? -2.012 22.047 12.297 1 98.69 110 LEU A O 1
ATOM 885 N N . GLU A 1 111 ? -0.63 23 13.734 1 97.88 111 GLU A N 1
ATOM 886 C CA . GLU A 1 111 ? -1.619 24 14.141 1 97.88 111 GLU A CA 1
ATOM 887 C C . GLU A 1 111 ? -2.027 24.875 12.961 1 97.88 111 GLU A C 1
ATOM 889 O O . GLU A 1 111 ? -3.197 25.234 12.828 1 97.88 111 GLU A O 1
ATOM 894 N N . ASP A 1 112 ? -1.025 25.266 12.172 1 98 112 ASP A N 1
ATOM 895 C CA . ASP A 1 112 ? -1.312 26.047 10.969 1 98 112 ASP A CA 1
ATOM 896 C C . ASP A 1 112 ? -2.266 25.297 10.039 1 98 112 ASP A C 1
ATOM 898 O O . ASP A 1 112 ? -3.248 25.859 9.562 1 98 112 ASP A O 1
ATOM 902 N N . LEU A 1 113 ? -1.967 24.047 9.797 1 98.44 113 LEU A N 1
ATOM 903 C CA . LEU A 1 113 ? -2.752 23.219 8.883 1 98.44 113 LEU A CA 1
ATOM 904 C C . LEU A 1 113 ? -4.172 23.031 9.406 1 98.44 113 LEU A C 1
ATOM 906 O O . LEU A 1 113 ? -5.137 23.156 8.648 1 98.44 113 LEU A O 1
ATOM 910 N N . LEU A 1 114 ? -4.301 22.734 10.68 1 98 114 LEU A N 1
ATOM 911 C CA . LEU A 1 114 ? -5.617 22.578 11.281 1 98 114 LEU A CA 1
ATOM 912 C C . LEU A 1 114 ? -6.426 23.859 11.172 1 98 114 LEU A C 1
ATOM 914 O O . LEU A 1 114 ? -7.641 23.828 10.961 1 98 114 LEU A O 1
ATOM 918 N N . GLY A 1 115 ? -5.738 24.969 11.344 1 97.06 115 GLY A N 1
ATOM 919 C CA . GLY A 1 115 ? -6.406 26.25 11.172 1 97.06 115 GLY A CA 1
ATOM 920 C C . GLY A 1 115 ? -6.965 26.453 9.773 1 97.06 115 GLY A C 1
ATOM 921 O O . GLY A 1 115 ? -8.062 26.984 9.609 1 97.06 115 GLY A O 1
ATOM 922 N N . GLU A 1 116 ? -6.281 26 8.75 1 96.19 116 GLU A N 1
ATOM 923 C CA . GLU A 1 116 ? -6.688 26.125 7.355 1 96.19 116 GLU A CA 1
ATOM 924 C C . GLU A 1 116 ? -7.84 25.188 7.031 1 96.19 116 GLU A C 1
ATOM 926 O O . GLU A 1 116 ? -8.562 25.391 6.055 1 96.19 116 GLU A O 1
ATOM 931 N N . MET A 1 117 ? -8.023 24.141 7.891 1 95.88 117 MET A N 1
ATOM 932 C CA . MET A 1 117 ? -8.977 23.078 7.598 1 95.88 117 MET A CA 1
ATOM 933 C C . MET A 1 117 ? -10.25 23.234 8.422 1 95.88 117 MET A C 1
ATOM 935 O O . MET A 1 117 ? -11.117 22.359 8.422 1 95.88 117 MET A O 1
ATOM 939 N N . LYS A 1 118 ? -10.492 24.281 9.203 1 92.25 118 LYS A N 1
ATOM 940 C CA . LYS A 1 118 ? -11.602 24.516 10.117 1 92.25 118 LYS A CA 1
ATOM 941 C C . LYS A 1 118 ? -12.938 24.438 9.383 1 92.25 118 LYS A C 1
ATOM 943 O O . LYS A 1 118 ? -13.953 24.047 9.961 1 92.25 118 LYS A O 1
ATOM 948 N N . GLY A 1 119 ? -13.039 24.562 8.117 1 92.5 119 GLY A N 1
ATOM 949 C CA . GLY A 1 119 ? -14.289 24.547 7.391 1 92.5 119 GLY A CA 1
ATOM 950 C C . GLY A 1 119 ? -14.664 23.156 6.883 1 92.5 119 GLY A C 1
ATOM 951 O O . GLY A 1 119 ? -15.812 22.922 6.496 1 92.5 119 GLY A O 1
ATOM 952 N N . ALA A 1 120 ? -13.812 22.25 7.035 1 96.12 120 ALA A N 1
ATOM 953 C CA . ALA A 1 120 ? -14.039 20.891 6.562 1 96.12 120 ALA A CA 1
ATOM 954 C C . ALA A 1 120 ? -14.234 19.922 7.73 1 96.12 120 ALA A C 1
ATOM 956 O O . ALA A 1 120 ? -13.805 20.203 8.852 1 96.12 120 ALA A O 1
ATOM 957 N N . LYS A 1 121 ? -15 18.875 7.516 1 98.38 121 LYS A N 1
ATOM 958 C CA . LYS A 1 121 ? -15.016 17.797 8.5 1 98.38 121 LYS A CA 1
ATOM 959 C C . LYS A 1 121 ? -13.633 17.156 8.633 1 98.38 121 LYS A C 1
ATOM 961 O O . LYS A 1 121 ? -12.977 16.891 7.629 1 98.38 121 LYS A O 1
ATOM 966 N N . LEU A 1 122 ? -13.234 17.031 9.891 1 98.81 122 LEU A N 1
ATOM 967 C CA . LEU A 1 122 ? -11.93 16.453 10.18 1 98.81 122 LEU A CA 1
ATOM 968 C C . LEU A 1 122 ? -12.078 15.133 10.945 1 98.81 122 LEU A C 1
ATOM 970 O O . LEU A 1 122 ? -12.734 15.086 11.984 1 98.81 122 LEU A O 1
ATOM 974 N N . TYR A 1 123 ? -11.539 14.055 10.391 1 98.94 123 TYR A N 1
ATOM 975 C CA . TYR A 1 123 ? -11.531 12.75 11.047 1 98.94 123 TYR A CA 1
ATOM 976 C C . TYR A 1 123 ? -10.102 12.328 11.391 1 98.94 123 TYR A C 1
ATOM 978 O O . TYR A 1 123 ? -9.211 12.383 10.539 1 98.94 123 TYR A O 1
ATOM 986 N N . TYR A 1 124 ? -9.93 11.984 12.617 1 98.94 124 TYR A N 1
ATOM 987 C CA . TYR A 1 124 ? -8.648 11.492 13.109 1 98.94 124 TYR A CA 1
ATOM 988 C C . TYR A 1 124 ? -8.648 9.969 13.195 1 98.94 124 TYR A C 1
ATOM 990 O O . TYR A 1 124 ? -9.516 9.375 13.828 1 98.94 124 TYR A O 1
ATOM 998 N N . LEU A 1 125 ? -7.699 9.328 12.453 1 98.81 125 LEU A N 1
ATOM 999 C CA . LEU A 1 125 ? -7.602 7.875 12.469 1 98.81 125 LEU A CA 1
ATOM 1000 C C . LEU A 1 125 ? -6.734 7.402 13.633 1 98.81 125 LEU A C 1
ATOM 1002 O O . LEU A 1 125 ? -5.586 7.828 13.766 1 98.81 125 LEU A O 1
ATOM 1006 N N . SER A 1 126 ? -7.289 6.582 14.422 1 98.06 126 SER A N 1
ATOM 1007 C CA . SER A 1 126 ? -6.617 5.996 15.578 1 98.06 126 SER A CA 1
ATOM 1008 C C . SER A 1 126 ? -7.191 4.621 15.914 1 98.06 126 SER A C 1
ATOM 1010 O O . SER A 1 126 ? -8.383 4.379 15.727 1 98.06 126 SER A O 1
ATOM 1012 N N . GLU A 1 127 ? -6.328 3.773 16.438 1 96 127 GLU A N 1
ATOM 1013 C CA . GLU A 1 127 ? -6.746 2.414 16.766 1 96 127 GLU A CA 1
ATOM 1014 C C . GLU A 1 127 ? -7.84 2.414 17.828 1 96 127 GLU A C 1
ATOM 1016 O O . GLU A 1 127 ? -8.672 1.508 17.875 1 96 127 GLU A O 1
ATOM 1021 N N . ASP A 1 128 ? -7.832 3.416 18.641 1 96.31 128 ASP A N 1
ATOM 1022 C CA . ASP A 1 128 ? -8.781 3.439 19.75 1 96.31 128 ASP A CA 1
ATOM 1023 C C . ASP A 1 128 ? -10.047 4.215 19.375 1 96.31 128 ASP A C 1
ATOM 1025 O O . ASP A 1 128 ? -10.844 4.559 20.25 1 96.31 128 ASP A O 1
ATOM 1029 N N . GLY A 1 129 ? -10.227 4.559 18.125 1 98.25 129 GLY A N 1
ATOM 1030 C CA . GLY A 1 129 ? -11.406 5.281 17.656 1 98.25 129 GLY A CA 1
ATOM 1031 C C . GLY A 1 129 ? -12.625 4.395 17.516 1 98.25 129 GLY A C 1
ATOM 1032 O O . GLY A 1 129 ? -12.586 3.209 17.844 1 98.25 129 GLY A O 1
ATOM 1033 N N . ARG A 1 130 ? -13.695 5.055 17.094 1 98.38 130 ARG A N 1
ATOM 1034 C CA . ARG A 1 130 ? -14.922 4.344 16.75 1 98.38 130 ARG A CA 1
ATOM 1035 C C . ARG A 1 130 ? -14.805 3.678 15.383 1 98.38 130 ARG A C 1
ATOM 1037 O O . ARG A 1 130 ? -14.086 4.164 14.508 1 98.38 130 ARG A O 1
ATOM 1044 N N . ASP A 1 131 ? -15.492 2.656 15.164 1 98 131 ASP A N 1
ATOM 1045 C CA . ASP A 1 131 ? -15.445 1.874 13.93 1 98 131 ASP A CA 1
ATOM 1046 C C . ASP A 1 131 ? -15.828 2.729 12.727 1 98 131 ASP A C 1
ATOM 1048 O O . ASP A 1 131 ? -16.781 3.514 12.789 1 98 131 ASP A O 1
ATOM 1052 N N . LEU A 1 132 ? -15.109 2.502 11.688 1 98.62 132 LEU A N 1
ATOM 1053 C CA . LEU A 1 132 ? -15.297 3.211 10.422 1 98.62 132 LEU A CA 1
ATOM 1054 C C . LEU A 1 132 ? -16.766 3.154 9.984 1 98.62 132 LEU A C 1
ATOM 1056 O O . LEU A 1 132 ? -17.344 4.176 9.609 1 98.62 132 LEU A O 1
ATOM 1060 N N . GLU A 1 133 ? -17.406 1.981 10.109 1 97.25 133 GLU A N 1
ATOM 1061 C CA . GLU A 1 133 ? -18.766 1.787 9.625 1 97.25 133 GLU A CA 1
ATOM 1062 C C . GLU A 1 133 ? -19.781 2.498 10.531 1 97.25 133 GLU A C 1
ATOM 1064 O O . GLU A 1 133 ? -20.891 2.785 10.109 1 97.25 133 GLU A O 1
ATOM 1069 N N . GLU A 1 134 ? -19.375 2.715 11.719 1 98.19 134 GLU A N 1
ATOM 1070 C CA . GLU A 1 134 ? -20.25 3.426 12.648 1 98.19 134 GLU A CA 1
ATOM 1071 C C . GLU A 1 134 ? -20.172 4.934 12.43 1 98.19 134 GLU A C 1
ATOM 1073 O O . GLU A 1 134 ? -21.203 5.625 12.492 1 98.19 134 GLU A O 1
ATOM 1078 N N . VAL A 1 135 ? -18.984 5.418 12.164 1 98.5 135 VAL A N 1
ATOM 1079 C CA . VAL A 1 135 ? -18.766 6.855 12.031 1 98.5 135 VAL A CA 1
ATOM 1080 C C . VAL A 1 135 ? -19.312 7.332 10.688 1 98.5 135 VAL A C 1
ATOM 1082 O O . VAL A 1 135 ? -19.906 8.406 10.594 1 98.5 135 VAL A O 1
ATOM 1085 N N . GLU A 1 136 ? -19.078 6.484 9.641 1 98.19 136 GLU A N 1
ATOM 1086 C CA . GLU A 1 136 ? -19.516 6.809 8.289 1 98.19 136 GLU A CA 1
ATOM 1087 C C . GLU A 1 136 ? -19.047 8.203 7.879 1 98.19 136 GLU A C 1
ATOM 1089 O O . GLU A 1 136 ? -19.875 9.078 7.598 1 98.19 136 GLU A O 1
ATOM 1094 N N . PRO A 1 137 ? -17.781 8.398 7.711 1 98.44 137 PRO A N 1
ATOM 1095 C CA . PRO A 1 137 ? -17.25 9.734 7.422 1 98.44 137 PRO A CA 1
ATOM 1096 C C . PRO A 1 137 ? -17.703 10.266 6.059 1 98.44 137 PRO A C 1
ATOM 1098 O O . PRO A 1 137 ? -18 9.477 5.152 1 98.44 137 PRO A O 1
ATOM 1101 N N . GLU A 1 138 ? -17.766 11.555 5.949 1 97.12 138 GLU A N 1
ATOM 1102 C CA . GLU A 1 138 ? -18.078 12.211 4.684 1 97.12 138 GLU A CA 1
ATOM 1103 C C . GLU A 1 138 ? -16.922 12.078 3.693 1 97.12 138 GLU A C 1
ATOM 1105 O O . GLU A 1 138 ? -15.758 12.125 4.082 1 97.12 138 GLU A O 1
ATOM 1110 N N . PRO A 1 139 ? -17.266 11.969 2.42 1 95.38 139 PRO A N 1
ATOM 1111 C CA . PRO A 1 139 ? -16.234 11.703 1.429 1 95.38 139 PRO A CA 1
ATOM 1112 C C . PRO A 1 139 ? -15.297 12.898 1.226 1 95.38 139 PRO A C 1
ATOM 1114 O O . PRO A 1 139 ? -14.109 12.719 0.94 1 95.38 139 PRO A O 1
ATOM 1117 N N . ASP A 1 140 ? -15.906 14.141 1.291 1 95.75 140 ASP A N 1
ATOM 1118 C CA . ASP A 1 140 ? -15.086 15.328 1.109 1 95.75 140 ASP A CA 1
ATOM 1119 C C . ASP A 1 140 ? -14.609 15.883 2.451 1 95.75 140 ASP A C 1
ATOM 1121 O O . ASP A 1 140 ? -15.016 16.969 2.863 1 95.75 140 ASP A O 1
ATOM 1125 N N . ALA A 1 141 ? -13.828 15.172 3.137 1 98.5 141 ALA A N 1
ATOM 1126 C CA . ALA A 1 141 ? -13.328 15.508 4.469 1 98.5 141 ALA A CA 1
ATOM 1127 C C . ALA A 1 141 ? -11.805 15.453 4.508 1 98.5 141 ALA A C 1
ATOM 1129 O O . ALA A 1 141 ? -11.156 15.203 3.49 1 98.5 141 ALA A O 1
ATOM 1130 N N . VAL A 1 142 ? -11.273 15.836 5.637 1 98.88 142 VAL A N 1
ATOM 1131 C CA . VAL A 1 142 ? -9.852 15.711 5.934 1 98.88 142 VAL A CA 1
ATOM 1132 C C . VAL A 1 142 ? -9.617 14.531 6.871 1 98.88 142 VAL A C 1
ATOM 1134 O O . VAL A 1 142 ? -10.266 14.422 7.914 1 98.88 142 VAL A O 1
ATOM 1137 N N . PHE A 1 143 ? -8.789 13.672 6.473 1 98.94 143 PHE A N 1
ATOM 1138 C CA . PHE A 1 143 ? -8.398 12.516 7.273 1 98.94 143 PHE A CA 1
ATOM 1139 C C . PHE A 1 143 ? -6.965 12.648 7.766 1 98.94 143 PHE A C 1
ATOM 1141 O O . PHE A 1 143 ? -6.043 12.836 6.965 1 98.94 143 PHE A O 1
ATOM 1148 N N . VAL A 1 144 ? -6.758 12.547 9.055 1 98.94 144 VAL A N 1
ATOM 1149 C CA . VAL A 1 144 ? -5.441 12.773 9.641 1 98.94 144 VAL A CA 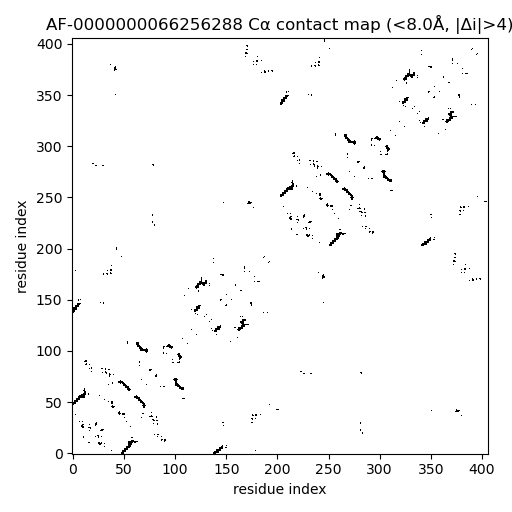1
ATOM 1150 C C . VAL A 1 144 ? -4.918 11.469 10.25 1 98.94 144 VAL A C 1
ATOM 1152 O O . VAL A 1 144 ? -5.66 10.742 10.906 1 98.94 144 VAL A O 1
ATOM 1155 N N . LEU A 1 145 ? -3.725 11.141 10 1 98.31 145 LEU A N 1
ATOM 1156 C CA . LEU A 1 145 ? -3.119 9.953 10.594 1 98.31 145 LEU A CA 1
ATOM 1157 C C . LEU A 1 145 ? -1.634 10.172 10.859 1 98.31 145 LEU A C 1
ATOM 1159 O O . LEU A 1 145 ? -1.045 11.133 10.352 1 98.31 145 LEU A O 1
ATOM 1163 N N . GLY A 1 146 ? -1.071 9.398 11.742 1 98.06 146 GLY A N 1
ATOM 1164 C CA . GLY A 1 146 ? 0.341 9.445 12.086 1 98.06 146 GLY A CA 1
ATOM 1165 C C . GLY A 1 146 ? 1.187 8.492 11.258 1 98.06 146 GLY A C 1
ATOM 1166 O O . GLY A 1 146 ? 0.655 7.699 10.477 1 98.06 146 GLY A O 1
ATOM 1167 N N . ASP A 1 147 ? 2.457 8.602 11.469 1 96.5 147 ASP A N 1
ATOM 1168 C CA . ASP A 1 147 ? 3.418 7.73 10.789 1 96.5 147 ASP A CA 1
ATOM 1169 C C . ASP A 1 147 ? 3.607 6.422 11.547 1 96.5 147 ASP A C 1
ATOM 1171 O O . ASP A 1 147 ? 2.668 5.91 12.156 1 96.5 147 ASP A O 1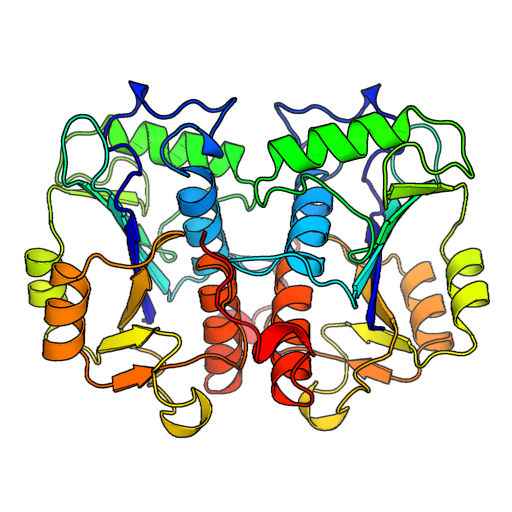
ATOM 1175 N N . HIS A 1 148 ? 4.789 5.734 11.484 1 93.12 148 HIS A N 1
ATOM 1176 C CA . HIS A 1 148 ? 5.059 4.414 12.047 1 93.12 148 HIS A CA 1
ATOM 1177 C C . HIS A 1 148 ? 5.082 4.461 13.578 1 93.12 148 HIS A C 1
ATOM 1179 O O . HIS A 1 148 ? 4.891 3.438 14.234 1 93.12 148 HIS A O 1
ATOM 1185 N N . GLU A 1 149 ? 5.273 5.66 14.125 1 95.31 149 GLU A N 1
ATOM 1186 C CA . GLU A 1 149 ? 5.309 5.801 15.578 1 95.31 149 GLU A CA 1
ATOM 1187 C C . GLU A 1 149 ? 4 6.383 16.109 1 95.31 149 GLU A C 1
ATOM 1189 O O . GLU A 1 149 ? 3.764 6.402 17.312 1 95.31 149 GLU A O 1
ATOM 1194 N N . GLY A 1 150 ? 3.17 6.832 15.219 1 95.88 150 GLY A N 1
ATOM 1195 C CA . GLY A 1 150 ? 1.981 7.555 15.633 1 95.88 150 GLY A CA 1
ATOM 1196 C C . GLY A 1 150 ? 2.275 8.977 16.078 1 95.88 150 GLY A C 1
ATOM 1197 O O . GLY A 1 150 ? 3.434 9.398 16.109 1 95.88 150 GLY A O 1
ATOM 1198 N N . PRO A 1 151 ? 1.246 9.75 16.312 1 98.06 151 PRO A N 1
ATOM 1199 C CA . PRO A 1 151 ? 1.418 11.125 16.797 1 98.06 151 PRO A CA 1
ATOM 1200 C C . PRO A 1 151 ? 2.029 11.18 18.188 1 98.06 151 PRO A C 1
ATOM 1202 O O . PRO A 1 151 ? 1.865 10.25 18.984 1 98.06 151 PRO A O 1
ATOM 1205 N N . THR A 1 152 ? 2.73 12.242 18.453 1 97.81 152 THR A N 1
ATOM 1206 C CA . THR A 1 152 ? 3.146 12.508 19.828 1 97.81 152 THR A CA 1
ATOM 1207 C C . THR A 1 152 ? 1.935 12.742 20.734 1 97.81 152 THR A C 1
ATOM 1209 O O . THR A 1 152 ? 0.835 13.008 20.234 1 97.81 152 THR A O 1
ATOM 1212 N N . PRO A 1 153 ? 2.174 12.648 22.016 1 97.81 153 PRO A N 1
ATOM 1213 C CA . PRO A 1 153 ? 1.06 12.938 22.938 1 97.81 153 PRO A CA 1
ATOM 1214 C C . PRO A 1 153 ? 0.454 14.32 22.703 1 97.81 153 PRO A C 1
ATOM 1216 O O . PRO A 1 153 ? -0.767 14.484 22.766 1 97.81 153 PRO A O 1
ATOM 1219 N N . GLU A 1 154 ? 1.289 15.273 22.438 1 97.94 154 GLU A N 1
ATOM 1220 C CA . GLU A 1 154 ? 0.815 16.625 22.172 1 97.94 154 GLU A CA 1
ATOM 1221 C C . GLU A 1 154 ? 0.003 16.688 20.875 1 97.94 154 GLU A C 1
ATOM 1223 O O . GLU A 1 154 ? -1.058 17.312 20.844 1 97.94 154 GLU A O 1
ATOM 1228 N N . GLN A 1 155 ? 0.456 16.109 19.875 1 98.56 155 GLN A N 1
ATOM 1229 C CA . GLN A 1 155 ? -0.265 16.047 18.609 1 98.56 155 GLN A CA 1
ATOM 1230 C C . GLN A 1 155 ? -1.607 15.344 18.781 1 98.56 155 GLN A C 1
ATOM 1232 O O . GLN A 1 155 ? -2.625 15.797 18.25 1 98.56 155 GLN A O 1
ATOM 1237 N N . ASP A 1 156 ? -1.556 14.242 19.469 1 98.44 156 ASP A N 1
ATOM 1238 C CA . ASP A 1 156 ? -2.771 13.477 19.734 1 98.44 156 ASP A CA 1
ATOM 1239 C C . ASP A 1 156 ? -3.828 14.336 20.422 1 98.44 156 ASP A C 1
ATOM 1241 O O . ASP A 1 156 ? -4.992 14.344 20.016 1 98.44 156 ASP A O 1
ATOM 1245 N N . ARG A 1 157 ? -3.412 15.031 21.375 1 97.94 157 ARG A N 1
ATOM 1246 C CA . ARG A 1 157 ? -4.328 15.914 22.109 1 97.94 157 ARG A CA 1
ATOM 1247 C C . ARG A 1 157 ? -4.914 16.969 21.172 1 97.94 157 ARG A C 1
ATOM 1249 O O . ARG A 1 157 ? -6.121 17.234 21.203 1 97.94 157 ARG A O 1
ATOM 1256 N N . LEU A 1 158 ? -4.062 17.578 20.422 1 98.06 158 LEU A N 1
ATOM 1257 C CA . LEU A 1 158 ? -4.48 18.609 19.484 1 98.06 158 LEU A CA 1
ATOM 1258 C C . LEU A 1 158 ? -5.484 18.062 18.484 1 98.06 158 LEU A C 1
ATOM 1260 O O . LEU A 1 158 ? -6.5 18.703 18.188 1 98.06 158 LEU A O 1
ATOM 1264 N N . LEU A 1 159 ? -5.215 16.906 17.953 1 98.62 159 LEU A N 1
ATOM 1265 C CA . LEU A 1 159 ? -6.062 16.281 16.938 1 98.62 159 LEU A CA 1
ATOM 1266 C C . LEU A 1 159 ? -7.418 15.891 17.516 1 98.62 159 LEU A C 1
ATOM 1268 O O . LEU A 1 159 ? -8.453 16.094 16.891 1 98.62 159 LEU A O 1
ATOM 1272 N N . ARG A 1 160 ? -7.434 15.367 18.719 1 98.12 160 ARG A N 1
ATOM 1273 C CA . ARG A 1 160 ? -8.68 14.961 19.359 1 98.12 160 ARG A CA 1
ATOM 1274 C C . ARG A 1 160 ? -9.555 16.172 19.656 1 98.12 160 ARG A C 1
ATOM 1276 O O . ARG A 1 160 ? -10.789 16.078 19.609 1 98.12 160 ARG A O 1
ATOM 1283 N N . ARG A 1 161 ? -8.875 17.281 19.875 1 97.31 161 ARG A N 1
ATOM 1284 C CA . ARG A 1 161 ? -9.609 18.516 20.156 1 97.31 161 ARG A CA 1
ATOM 1285 C C . ARG A 1 161 ? -10.273 19.062 18.906 1 97.31 161 ARG A C 1
ATOM 1287 O O . ARG A 1 161 ? -11.336 19.672 18.969 1 97.31 161 ARG A O 1
ATOM 1294 N N . HIS A 1 162 ? -9.727 18.844 17.75 1 97.56 162 HIS A N 1
ATOM 1295 C CA . HIS A 1 162 ? -10.18 19.469 16.516 1 97.56 162 HIS A CA 1
ATOM 1296 C C . HIS A 1 162 ? -11.023 18.516 15.68 1 97.56 162 HIS A C 1
ATOM 1298 O O . HIS A 1 162 ? -11.797 18.953 14.82 1 97.56 162 HIS A O 1
ATOM 1304 N N . ALA A 1 163 ? -10.859 17.234 15.898 1 98.38 163 ALA A N 1
ATOM 1305 C CA . ALA A 1 163 ? -11.5 16.234 15.039 1 98.38 163 ALA A CA 1
ATOM 1306 C C . ALA A 1 163 ? -12.992 16.141 15.328 1 98.38 163 ALA A C 1
ATOM 1308 O O . ALA A 1 163 ? -13.414 16.219 16.484 1 98.38 163 ALA A O 1
ATOM 1309 N N . ASP A 1 164 ? -13.742 15.992 14.32 1 98.5 164 ASP A N 1
ATOM 1310 C CA . ASP A 1 164 ? -15.172 15.727 14.469 1 98.5 164 ASP A CA 1
ATOM 1311 C C . ASP A 1 164 ? -15.414 14.32 15 1 98.5 164 ASP A C 1
ATOM 1313 O O . ASP A 1 164 ? -16.422 14.07 15.672 1 98.5 164 ASP A O 1
ATOM 1317 N N . ALA A 1 165 ? -14.562 13.375 14.68 1 98.75 165 ALA A N 1
ATOM 1318 C CA . ALA A 1 165 ? -14.602 12.008 15.188 1 98.75 165 ALA A CA 1
ATOM 1319 C C . ALA A 1 165 ? -13.234 11.344 15.078 1 98.75 165 ALA A C 1
ATOM 1321 O O . ALA A 1 165 ? -12.406 11.75 14.258 1 98.75 165 ALA A O 1
ATOM 1322 N N . VAL A 1 166 ? -13 10.398 15.914 1 98.81 166 VAL A N 1
ATOM 1323 C CA . VAL A 1 166 ? -11.852 9.5 15.844 1 98.81 166 VAL A CA 1
ATOM 1324 C C . VAL A 1 166 ? -12.297 8.141 15.312 1 98.81 166 VAL A C 1
ATOM 1326 O O . VAL A 1 166 ? -13.266 7.562 15.805 1 98.81 166 VAL A O 1
ATOM 1329 N N . ILE A 1 167 ? -11.578 7.656 14.312 1 98.88 167 ILE A N 1
ATOM 1330 C CA . ILE A 1 167 ? -12.047 6.484 13.578 1 98.88 167 ILE A CA 1
ATOM 1331 C C . ILE A 1 167 ? -11.023 5.359 13.695 1 98.88 167 ILE A C 1
ATOM 1333 O O . ILE A 1 167 ? -9.82 5.582 13.508 1 98.88 167 ILE A O 1
ATOM 1337 N N . SER A 1 168 ? -11.477 4.207 14.008 1 98.62 168 SER A N 1
ATOM 1338 C CA . SER A 1 168 ? -10.711 2.973 13.875 1 98.62 168 SER A CA 1
ATOM 1339 C C . SER A 1 168 ? -11.07 2.234 12.594 1 98.62 168 SER A C 1
ATOM 1341 O O . SER A 1 168 ? -12.242 2.168 12.211 1 98.62 168 SER A O 1
ATOM 1343 N N . LEU A 1 169 ? -10.047 1.636 11.938 1 98.56 169 LEU A N 1
ATOM 1344 C CA . LEU A 1 169 ? -10.281 1.021 10.641 1 98.56 169 LEU A CA 1
ATOM 1345 C C . LEU A 1 169 ? -10.383 -0.496 10.766 1 98.56 169 LEU A C 1
ATOM 1347 O O . LEU A 1 169 ? -10.656 -1.188 9.781 1 98.56 169 LEU A O 1
ATOM 1351 N N . GLY A 1 170 ? -10.172 -1.012 11.914 1 97.31 170 GLY A N 1
ATOM 1352 C CA . GLY A 1 170 ? -10.25 -2.455 12.07 1 97.31 170 GLY A CA 1
ATOM 1353 C C . GLY A 1 170 ? -9.609 -2.957 13.352 1 97.31 170 GLY A C 1
ATOM 1354 O O . GLY A 1 170 ? -9.258 -2.164 14.227 1 97.31 170 GLY A O 1
ATOM 1355 N N . PRO A 1 171 ? -9.406 -4.305 13.469 1 96.88 171 PRO A N 1
ATOM 1356 C CA . PRO A 1 171 ? -9.023 -4.93 14.734 1 96.88 171 PRO A CA 1
ATOM 1357 C C . PRO A 1 171 ? -7.516 -4.969 14.945 1 96.88 171 PRO A C 1
ATOM 1359 O O . PRO A 1 171 ? -7.047 -5.332 16.031 1 96.88 171 PRO A O 1
ATOM 1362 N N . ILE A 1 172 ? -6.773 -4.672 13.938 1 96.88 172 ILE A N 1
ATOM 1363 C CA . ILE A 1 172 ? -5.324 -4.641 14.086 1 96.88 172 ILE A CA 1
ATOM 1364 C C . ILE A 1 172 ? -4.785 -3.297 13.602 1 96.88 172 ILE A C 1
ATOM 1366 O O . ILE A 1 172 ? -5.461 -2.576 12.867 1 96.88 172 ILE A O 1
ATOM 1370 N N . PRO A 1 173 ? -3.59 -2.896 14.031 1 97.06 173 PRO A N 1
ATOM 1371 C CA . PRO A 1 173 ? -2.977 -1.675 13.508 1 97.06 173 PRO A CA 1
ATOM 1372 C C . PRO A 1 173 ? -2.455 -1.842 12.078 1 97.06 173 PRO A C 1
ATOM 1374 O O . PRO A 1 173 ? -1.731 -2.799 11.789 1 97.06 173 PRO A O 1
ATOM 1377 N N . TYR A 1 174 ? -2.855 -0.991 11.203 1 98.12 174 TYR A N 1
ATOM 1378 C CA . TYR A 1 174 ? -2.4 -0.974 9.812 1 98.12 174 TYR A CA 1
ATOM 1379 C C . TYR A 1 174 ? -1.344 0.103 9.602 1 98.12 174 TYR A C 1
ATOM 1381 O O . TYR A 1 174 ? -1.296 1.091 10.336 1 98.12 174 TYR A O 1
ATOM 1389 N N . HIS A 1 175 ? -0.49 -0.102 8.633 1 98.31 175 HIS A N 1
ATOM 1390 C CA . HIS A 1 175 ? 0.397 0.979 8.219 1 98.31 175 HIS A CA 1
ATOM 1391 C C . HIS A 1 175 ? -0.396 2.174 7.703 1 98.31 175 HIS A C 1
ATOM 1393 O O . HIS A 1 175 ? -1.496 2.01 7.168 1 98.31 175 HIS A O 1
ATOM 1399 N N . ALA A 1 176 ? 0.187 3.338 7.836 1 98.69 176 ALA A N 1
ATOM 1400 C CA . ALA A 1 176 ? -0.485 4.562 7.406 1 98.69 176 ALA A CA 1
ATOM 1401 C C . ALA A 1 176 ? -0.898 4.469 5.938 1 98.69 176 ALA A C 1
ATOM 1403 O O . ALA A 1 176 ? -1.995 4.895 5.57 1 98.69 176 ALA A O 1
ATOM 1404 N N . ASP A 1 177 ? 0.005 3.943 5.066 1 98.75 177 ASP A N 1
ATOM 1405 C CA . ASP A 1 177 ? -0.336 3.811 3.654 1 98.75 177 ASP A CA 1
ATOM 1406 C C . ASP A 1 177 ? -1.499 2.838 3.461 1 98.75 177 ASP A C 1
ATOM 1408 O O . ASP A 1 177 ? -2.348 3.047 2.592 1 98.75 177 ASP A O 1
ATOM 1412 N N . GLN A 1 178 ? -1.599 1.789 4.262 1 98.88 178 GLN A N 1
ATOM 1413 C CA . GLN A 1 178 ? -2.717 0.855 4.207 1 98.88 178 GLN A CA 1
ATOM 1414 C C . GLN A 1 178 ? -4.016 1.522 4.66 1 98.88 178 GLN A C 1
ATOM 1416 O O . GLN A 1 178 ? -5.078 1.275 4.086 1 98.88 178 GLN A O 1
ATOM 1421 N N . CYS A 1 179 ? -3.912 2.326 5.691 1 98.94 179 CYS A N 1
ATOM 1422 C CA . CYS A 1 179 ? -5.082 3.051 6.176 1 98.94 179 CYS A CA 1
ATOM 1423 C C . CYS A 1 179 ? -5.699 3.893 5.062 1 98.94 179 CYS A C 1
ATOM 1425 O O . CYS A 1 179 ? -6.922 3.939 4.918 1 98.94 179 CYS A O 1
ATOM 1427 N N . ILE A 1 180 ? -4.867 4.496 4.316 1 98.94 180 ILE A N 1
ATOM 1428 C CA . ILE A 1 180 ? -5.332 5.355 3.229 1 98.94 180 ILE A CA 1
ATOM 1429 C C . ILE A 1 180 ? -6.062 4.512 2.184 1 98.94 180 ILE A C 1
ATOM 1431 O O . ILE A 1 180 ? -7.137 4.891 1.715 1 98.94 180 ILE A O 1
ATOM 1435 N N . VAL A 1 181 ? -5.527 3.369 1.819 1 98.94 181 VAL A N 1
ATOM 1436 C CA . VAL A 1 181 ? -6.137 2.477 0.841 1 98.94 181 VAL A CA 1
ATOM 1437 C C . VAL A 1 181 ? -7.5 2.01 1.348 1 98.94 181 VAL A C 1
ATOM 1439 O O . VAL A 1 181 ? -8.477 1.998 0.596 1 98.94 181 VAL A O 1
ATOM 1442 N N . ILE A 1 182 ? -7.555 1.631 2.635 1 98.88 182 ILE A N 1
ATOM 1443 C CA . ILE A 1 182 ? -8.789 1.169 3.258 1 98.88 182 ILE A CA 1
ATOM 1444 C C . ILE A 1 182 ? -9.844 2.268 3.184 1 98.88 182 ILE A C 1
ATOM 1446 O O . ILE A 1 182 ? -10.984 2.018 2.781 1 98.88 182 ILE A O 1
ATOM 1450 N N . LEU A 1 183 ? -9.461 3.443 3.51 1 98.88 183 LEU A N 1
ATOM 1451 C CA . LEU A 1 183 ? -10.391 4.566 3.502 1 98.88 183 LEU A CA 1
ATOM 1452 C C . LEU A 1 183 ? -10.844 4.887 2.082 1 98.88 183 LEU A C 1
ATOM 1454 O O . LEU A 1 183 ? -12.031 5.133 1.846 1 98.88 183 LEU A O 1
ATOM 1458 N N . HIS A 1 184 ? -9.906 4.918 1.136 1 98.81 184 HIS A N 1
ATOM 1459 C CA . HIS A 1 184 ? -10.258 5.152 -0.261 1 98.81 184 HIS A CA 1
ATOM 1460 C C . HIS A 1 184 ? -11.328 4.176 -0.731 1 98.81 184 HIS A C 1
ATOM 1462 O O . HIS A 1 184 ? -12.344 4.59 -1.297 1 98.81 184 HIS A O 1
ATOM 1468 N N . ARG A 1 185 ? -11.086 2.936 -0.471 1 98.69 185 ARG A N 1
ATOM 1469 C CA . ARG A 1 185 ? -12.039 1.939 -0.947 1 98.69 185 ARG A CA 1
ATOM 1470 C C . ARG A 1 185 ? -13.414 2.158 -0.328 1 98.69 185 ARG A C 1
ATOM 1472 O O . ARG A 1 185 ? -14.438 2.061 -1.015 1 98.69 185 ARG A O 1
ATOM 1479 N N . TYR A 1 186 ? -13.406 2.445 0.942 1 98.62 186 TYR A N 1
ATOM 1480 C CA . TYR A 1 186 ? -14.664 2.713 1.631 1 98.62 186 TYR A CA 1
ATOM 1481 C C . TYR A 1 186 ? -15.406 3.873 0.979 1 98.62 186 TYR A C 1
ATOM 1483 O O . TYR A 1 186 ? -16.594 3.76 0.664 1 98.62 186 TYR A O 1
ATOM 1491 N N . LEU A 1 187 ? -14.703 4.91 0.747 1 98.5 187 LEU A N 1
ATOM 1492 C CA . LEU A 1 187 ? -15.297 6.129 0.208 1 98.5 187 LEU A CA 1
ATOM 1493 C C . LEU A 1 187 ? -15.656 5.949 -1.262 1 98.5 187 LEU A C 1
ATOM 1495 O O . LEU A 1 187 ? -16.672 6.492 -1.726 1 98.5 187 LEU A O 1
ATOM 1499 N N . ASP A 1 188 ? -14.82 5.258 -2.035 1 97.94 188 ASP A N 1
ATOM 1500 C CA . ASP A 1 188 ? -15.094 5.004 -3.445 1 97.94 188 ASP A CA 1
ATOM 1501 C C . ASP A 1 188 ? -16.422 4.27 -3.621 1 97.94 188 ASP A C 1
ATOM 1503 O O . ASP A 1 188 ? -17.156 4.516 -4.586 1 97.94 188 ASP A O 1
ATOM 1507 N N . VAL A 1 189 ? -16.641 3.303 -2.746 1 97.19 189 VAL A N 1
ATOM 1508 C CA . VAL A 1 189 ? -17.875 2.516 -2.82 1 97.19 189 VAL A CA 1
ATOM 1509 C C . VAL A 1 189 ? -19.062 3.377 -2.412 1 97.19 189 VAL A C 1
ATOM 1511 O O . VAL A 1 189 ? -20.125 3.332 -3.051 1 97.19 189 VAL A O 1
ATOM 1514 N N . LYS A 1 190 ? -18.875 4.145 -1.39 1 95.88 190 LYS A N 1
ATOM 1515 C CA . LYS A 1 190 ? -19.953 5 -0.888 1 95.88 190 LYS A CA 1
ATOM 1516 C C . LYS A 1 190 ? -20.312 6.074 -1.906 1 95.88 190 LYS A C 1
ATOM 1518 O O . LYS A 1 190 ? -21.5 6.398 -2.07 1 95.88 190 LYS A O 1
ATOM 1523 N N . ARG A 1 191 ? -19.312 6.629 -2.562 1 96.38 191 ARG A N 1
ATOM 1524 C CA . ARG A 1 191 ? -19.484 7.648 -3.596 1 96.38 191 ARG A CA 1
ATOM 1525 C C . ARG A 1 191 ? -18.469 7.461 -4.715 1 96.38 191 ARG A C 1
ATOM 1527 O O . ARG A 1 191 ? -17.375 8.023 -4.66 1 96.38 191 ARG A O 1
ATOM 1534 N N . PRO A 1 192 ? -18.859 6.73 -5.719 1 95.88 192 PRO A N 1
ATOM 1535 C CA . PRO A 1 192 ? -17.922 6.5 -6.824 1 95.88 192 PRO A CA 1
ATOM 1536 C C . PRO A 1 192 ? -17.406 7.797 -7.445 1 95.88 192 PRO A C 1
ATOM 1538 O O . PRO A 1 192 ? -18.188 8.719 -7.691 1 95.88 192 PRO A O 1
ATOM 1541 N N . PRO A 1 193 ? -16.094 7.859 -7.578 1 95.69 193 PRO A N 1
ATOM 1542 C CA . PRO A 1 193 ? -15.555 9.086 -8.164 1 95.69 193 PRO A CA 1
ATOM 1543 C C . PRO A 1 193 ? -15.953 9.266 -9.633 1 95.69 193 PRO A C 1
ATOM 1545 O O . PRO A 1 193 ? -16.438 8.328 -10.266 1 95.69 193 PRO A O 1
ATOM 1548 N N . GLU A 1 194 ? -15.719 10.391 -10.18 1 93.31 194 GLU A N 1
ATOM 1549 C CA . GLU A 1 194 ? -16.094 10.719 -11.555 1 93.31 194 GLU A CA 1
ATOM 1550 C C . GLU A 1 194 ? -15.312 9.875 -12.555 1 93.31 194 GLU A C 1
ATOM 1552 O O . GLU A 1 194 ? -15.828 9.531 -13.625 1 93.31 194 GLU A O 1
ATOM 1557 N N . TYR A 1 195 ? -14.102 9.477 -12.219 1 92.44 195 TYR A N 1
ATOM 1558 C CA . TYR A 1 195 ? -13.242 8.742 -13.133 1 92.44 195 TYR A CA 1
ATOM 1559 C C . TYR A 1 195 ? -13.562 7.25 -13.102 1 92.44 195 TYR A C 1
ATOM 1561 O O . TYR A 1 195 ? -12.961 6.461 -13.836 1 92.44 195 TYR A O 1
ATOM 1569 N N . ALA A 1 196 ? -14.43 6.777 -12.297 1 89.31 196 ALA A N 1
ATOM 1570 C CA . ALA A 1 196 ? -14.867 5.383 -12.289 1 89.31 196 ALA A CA 1
ATOM 1571 C C . ALA A 1 196 ? -15.531 5.008 -13.602 1 89.31 196 ALA A C 1
ATOM 1573 O O . ALA A 1 196 ? -15.484 3.852 -14.023 1 89.31 196 ALA A O 1
ATOM 1574 N N . HIS A 1 197 ? -16.344 5.758 -14.211 1 72.25 197 HIS A N 1
ATOM 1575 C CA . HIS A 1 197 ? -17.172 5.504 -15.398 1 72.25 197 HIS A CA 1
ATOM 1576 C C . HIS A 1 197 ? -16.375 5.738 -16.672 1 72.25 197 HIS A C 1
ATOM 1578 O O . HIS A 1 197 ? -16.859 5.461 -17.766 1 72.25 197 HIS A O 1
ATOM 1584 N N . GLY A 1 198 ? -15.125 6.305 -16.625 1 54.78 198 GLY A N 1
ATOM 1585 C CA . GLY A 1 198 ? -14.461 6.617 -17.875 1 54.78 198 GLY A CA 1
ATOM 1586 C C . GLY A 1 198 ? -13.766 5.422 -18.5 1 54.78 198 GLY A C 1
ATOM 1587 O O . GLY A 1 198 ? -13.523 4.418 -17.828 1 54.78 198 GLY A O 1
ATOM 1588 N N . PRO A 1 199 ? -13.633 5.25 -19.938 1 45.59 199 PRO A N 1
ATOM 1589 C CA . PRO A 1 199 ? -12.883 4.172 -20.594 1 45.59 199 PRO A CA 1
ATOM 1590 C C . PRO A 1 199 ? -11.508 3.941 -19.953 1 45.59 199 PRO A C 1
ATOM 1592 O O . PRO A 1 199 ? -10.922 4.871 -19.391 1 45.59 199 PRO A O 1
ATOM 1595 N N . SER A 1 200 ? -11.211 2.742 -19.438 1 40.38 200 SER A N 1
ATOM 1596 C CA . SER A 1 200 ? -9.852 2.455 -19 1 40.38 200 SER A CA 1
ATOM 1597 C C . SER A 1 200 ? -8.82 3.115 -19.922 1 40.38 200 SER A C 1
ATOM 1599 O O . SER A 1 200 ? -8.859 2.93 -21.141 1 40.38 200 SER A O 1
ATOM 1601 N N . ASN A 1 201 ? -8.477 4.223 -19.719 1 33 201 ASN A N 1
ATOM 1602 C CA . ASN A 1 201 ? -7.5 4.891 -20.578 1 33 201 ASN A CA 1
ATOM 1603 C C . ASN A 1 201 ? -6.25 4.039 -20.766 1 33 201 ASN A C 1
ATOM 1605 O O . ASN A 1 201 ? -5.25 4.23 -20.078 1 33 201 ASN A O 1
ATOM 1609 N N . VAL A 1 202 ? -6.141 2.791 -20.656 1 29.36 202 VAL A N 1
ATOM 1610 C CA . VAL A 1 202 ? -5.016 2.018 -21.188 1 29.36 202 VAL A CA 1
ATOM 1611 C C . VAL A 1 202 ? -4.867 2.273 -22.688 1 29.36 202 VAL A C 1
ATOM 1613 O O . VAL A 1 202 ? -5.691 1.823 -23.484 1 29.36 202 VAL A O 1
ATOM 1616 N N . MET A 1 203 ? -4.742 3.482 -23.25 1 24.11 203 MET A N 1
ATOM 1617 C CA . MET A 1 203 ? -4.176 3.576 -24.594 1 24.11 203 MET A CA 1
ATOM 1618 C C . MET A 1 203 ? -2.678 3.279 -24.562 1 24.11 203 MET A C 1
ATOM 1620 O O . MET A 1 203 ? -1.948 3.805 -23.734 1 24.11 203 MET A O 1
ATOM 1624 N N . MET B 1 1 ? -5.793 -20.359 6.859 1 94.44 1 MET B N 1
ATOM 1625 C CA . MET B 1 1 ? -4.672 -19.594 6.324 1 94.44 1 MET B CA 1
ATOM 1626 C C . MET B 1 1 ? -5.035 -18.953 4.984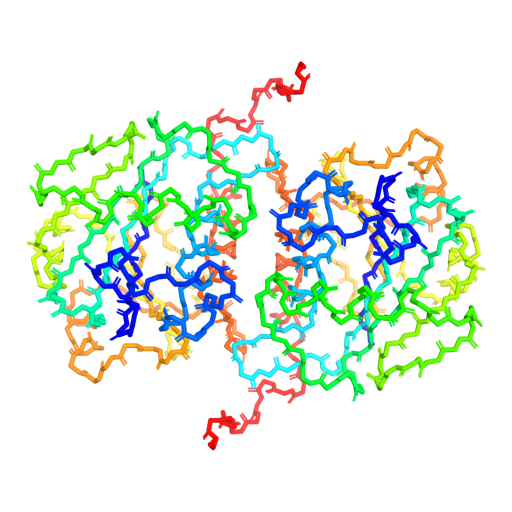 1 94.44 1 MET B C 1
ATOM 1628 O O . MET B 1 1 ? -5.613 -19.609 4.121 1 94.44 1 MET B O 1
ATOM 1632 N N . ARG B 1 2 ? -4.941 -17.719 4.855 1 97.56 2 ARG B N 1
ATOM 1633 C CA . ARG B 1 2 ? -5.254 -17.047 3.6 1 97.56 2 ARG B CA 1
ATOM 1634 C C . ARG B 1 2 ? -4.027 -16.984 2.693 1 97.56 2 ARG B C 1
ATOM 1636 O O . ARG B 1 2 ? -2.908 -16.781 3.17 1 97.56 2 ARG B O 1
ATOM 1643 N N . GLU B 1 3 ? -4.289 -17.219 1.413 1 98.81 3 GLU B N 1
ATOM 1644 C CA . GLU B 1 3 ? -3.197 -17.203 0.444 1 98.81 3 GLU B CA 1
ATOM 1645 C C . GLU B 1 3 ? -3.488 -16.234 -0.699 1 98.81 3 GLU B C 1
ATOM 1647 O O . GLU B 1 3 ? -4.633 -16.109 -1.146 1 98.81 3 GLU B O 1
ATOM 1652 N N . PHE B 1 4 ? -2.457 -15.586 -1.105 1 98.94 4 PHE B N 1
ATOM 1653 C CA . PHE B 1 4 ? -2.516 -14.766 -2.309 1 98.94 4 PHE B CA 1
ATOM 1654 C C . PHE B 1 4 ? -1.632 -15.352 -3.406 1 98.94 4 PHE B C 1
ATOM 1656 O O . PHE B 1 4 ? -0.49 -15.734 -3.15 1 98.94 4 PHE B O 1
ATOM 1663 N N . LEU B 1 5 ? -2.15 -15.508 -4.531 1 98.94 5 LEU B N 1
ATOM 1664 C CA . LEU B 1 5 ? -1.4 -15.836 -5.738 1 98.94 5 LEU B CA 1
ATOM 1665 C C . LEU B 1 5 ? -1.427 -14.68 -6.73 1 98.94 5 LEU B C 1
ATOM 1667 O O . LEU B 1 5 ? -2.49 -14.312 -7.234 1 98.94 5 LEU B O 1
ATOM 1671 N N . VAL B 1 6 ? -0.312 -14.133 -7.008 1 98.94 6 VAL B N 1
ATOM 1672 C CA . VAL B 1 6 ? -0.235 -12.977 -7.895 1 98.94 6 VAL B CA 1
ATOM 1673 C C . VAL B 1 6 ? 0.585 -13.336 -9.133 1 98.94 6 VAL B C 1
ATOM 1675 O O . VAL B 1 6 ? 1.692 -13.867 -9.023 1 98.94 6 VAL B O 1
ATOM 1678 N N . LEU B 1 7 ? 0.038 -13.031 -10.297 1 98.94 7 LEU B N 1
ATOM 1679 C CA . LEU B 1 7 ? 0.672 -13.336 -11.57 1 98.94 7 LEU B CA 1
ATOM 1680 C C . LEU B 1 7 ? 1.475 -12.141 -12.078 1 98.94 7 LEU B C 1
ATOM 1682 O O . LEU B 1 7 ? 0.929 -11.047 -12.25 1 98.94 7 LEU B O 1
ATOM 1686 N N . PHE B 1 8 ? 2.756 -12.344 -12.328 1 98.88 8 PHE B N 1
ATOM 1687 C CA . PHE B 1 8 ? 3.631 -11.32 -12.883 1 98.88 8 PHE B CA 1
ATOM 1688 C C . PHE B 1 8 ? 4.168 -11.75 -14.242 1 98.88 8 PHE B C 1
ATOM 1690 O O . PHE B 1 8 ? 5.094 -12.555 -14.328 1 98.88 8 PHE B O 1
ATOM 1697 N N . ASN B 1 9 ? 3.689 -11.125 -15.25 1 98.31 9 ASN B N 1
ATOM 1698 C CA . ASN B 1 9 ? 3.969 -11.609 -16.594 1 98.31 9 ASN B CA 1
ATOM 1699 C C . ASN B 1 9 ? 5.328 -11.133 -17.094 1 98.31 9 ASN B C 1
ATOM 1701 O O . ASN B 1 9 ? 5.863 -11.672 -18.062 1 98.31 9 ASN B O 1
ATOM 1705 N N . HIS B 1 10 ? 5.918 -10.086 -16.359 1 98.12 10 HIS B N 1
ATOM 1706 C CA . HIS B 1 10 ? 7.152 -9.516 -16.891 1 98.12 10 HIS B CA 1
ATOM 1707 C C . HIS B 1 10 ? 8.234 -9.477 -15.82 1 98.12 10 HIS B C 1
ATOM 1709 O O . HIS B 1 10 ? 9.383 -9.109 -16.094 1 98.12 10 HIS B O 1
ATOM 1715 N N . ALA B 1 11 ? 7.871 -9.836 -14.594 1 98.75 11 ALA B N 1
ATOM 1716 C CA . ALA B 1 11 ? 8.867 -9.797 -13.523 1 98.75 11 ALA B CA 1
ATOM 1717 C C . ALA B 1 11 ? 9.977 -10.812 -13.766 1 98.75 11 ALA B C 1
ATOM 1719 O O . ALA B 1 11 ? 9.703 -11.977 -14.086 1 98.75 11 ALA B O 1
ATOM 1720 N N . PRO B 1 12 ? 11.172 -10.438 -13.547 1 98.69 12 PRO B N 1
ATOM 1721 C CA . PRO B 1 12 ? 12.305 -11.289 -13.906 1 98.69 12 PRO B CA 1
ATOM 1722 C C . PRO B 1 12 ? 12.375 -12.555 -13.047 1 98.69 12 PRO B C 1
ATOM 1724 O O . PRO B 1 12 ? 11.984 -12.539 -11.883 1 98.69 12 PRO B O 1
ATOM 1727 N N . THR B 1 13 ? 12.961 -13.555 -13.625 1 98.5 13 THR B N 1
ATOM 1728 C CA . THR B 1 13 ? 13.141 -14.844 -12.969 1 98.5 13 THR B CA 1
ATOM 1729 C C . THR B 1 13 ? 14.617 -15.094 -12.672 1 98.5 13 THR B C 1
ATOM 1731 O O . THR B 1 13 ? 15 -16.203 -12.281 1 98.5 13 THR B O 1
ATOM 1734 N N . SER B 1 14 ? 15.477 -14.109 -12.914 1 97.56 14 SER B N 1
ATOM 1735 C CA . SER B 1 14 ? 16.891 -14.164 -12.57 1 97.56 14 SER B CA 1
ATOM 1736 C C . SER B 1 14 ? 17.312 -12.938 -11.766 1 97.56 14 SER B C 1
ATOM 1738 O O . SER B 1 14 ? 16.812 -11.836 -12 1 97.56 14 SER B O 1
ATOM 1740 N N . PRO B 1 15 ? 18.25 -13.172 -10.82 1 97.56 15 PRO B N 1
ATOM 1741 C CA . PRO B 1 15 ? 18.672 -12.062 -9.969 1 97.56 15 PRO B CA 1
ATOM 1742 C C . PRO B 1 15 ? 19.328 -10.93 -10.75 1 97.56 15 PRO B C 1
ATOM 1744 O O . PRO B 1 15 ? 19.172 -9.758 -10.406 1 97.56 15 PRO B O 1
ATOM 1747 N N . ASP B 1 16 ? 19.984 -11.242 -11.883 1 97.12 16 ASP B N 1
ATOM 1748 C CA . ASP B 1 16 ? 20.734 -10.266 -12.648 1 97.12 16 ASP B CA 1
ATOM 1749 C C . ASP B 1 16 ? 19.812 -9.258 -13.328 1 97.12 16 ASP B C 1
ATOM 1751 O O . ASP B 1 16 ? 20.25 -8.172 -13.727 1 97.12 16 ASP B O 1
ATOM 1755 N N . ARG B 1 17 ? 18.578 -9.617 -13.469 1 97.94 17 ARG B N 1
ATOM 1756 C CA . ARG B 1 17 ? 17.609 -8.773 -14.164 1 97.94 17 ARG B CA 1
ATOM 1757 C C . ARG B 1 17 ? 16.859 -7.883 -13.18 1 97.94 17 ARG B C 1
ATOM 1759 O O . ARG B 1 17 ? 16.078 -7.023 -13.594 1 97.94 17 ARG B O 1
ATOM 1766 N N . VAL B 1 18 ? 17.094 -8.094 -11.906 1 98.38 18 VAL B N 1
ATOM 1767 C CA . VAL B 1 18 ? 16.516 -7.23 -10.875 1 98.38 18 VAL B CA 1
ATOM 1768 C C . VAL B 1 18 ? 17.469 -6.074 -10.578 1 98.38 18 VAL B C 1
ATOM 1770 O O . VAL B 1 18 ? 18.453 -6.246 -9.852 1 98.38 18 VAL B O 1
ATOM 1773 N N . ARG B 1 19 ? 17.156 -4.961 -11.133 1 98.06 19 ARG B N 1
ATOM 1774 C CA . ARG B 1 19 ? 17.969 -3.766 -10.914 1 98.06 19 ARG B CA 1
ATOM 1775 C C . ARG B 1 19 ? 17.422 -2.939 -9.758 1 98.06 19 ARG B C 1
ATOM 1777 O O . ARG B 1 19 ? 16.391 -2.285 -9.891 1 98.06 19 ARG B O 1
ATOM 1784 N N . LEU B 1 20 ? 18.141 -2.842 -8.641 1 97.25 20 LEU B N 1
ATOM 1785 C CA . LEU B 1 20 ? 17.672 -2.217 -7.41 1 97.25 20 LEU B CA 1
ATOM 1786 C C . LEU B 1 20 ? 17.453 -0.721 -7.609 1 97.25 20 LEU B C 1
ATOM 1788 O O . LEU B 1 20 ? 16.625 -0.114 -6.918 1 97.25 20 LEU B O 1
ATOM 1792 N N . LYS B 1 21 ? 18.156 -0.104 -8.594 1 96.38 21 LYS B N 1
ATOM 1793 C CA . LYS B 1 21 ? 18.031 1.329 -8.844 1 96.38 21 LYS B CA 1
ATOM 1794 C C . LYS B 1 21 ? 16.891 1.621 -9.812 1 96.38 21 LYS B C 1
ATOM 1796 O O . LYS B 1 21 ? 16.594 2.783 -10.086 1 96.38 21 LYS B O 1
ATOM 1801 N N . ASP B 1 22 ? 16.297 0.508 -10.367 1 97.75 22 ASP B N 1
ATOM 1802 C CA . ASP B 1 22 ? 15.227 0.646 -11.344 1 97.75 22 ASP B CA 1
ATOM 1803 C C . ASP B 1 22 ? 14.266 -0.541 -11.281 1 97.75 22 ASP B C 1
ATOM 1805 O O . ASP B 1 22 ? 14.133 -1.287 -12.25 1 97.75 22 ASP B O 1
ATOM 1809 N N . LEU B 1 23 ? 13.586 -0.667 -10.203 1 98.44 23 LEU B N 1
ATOM 1810 C CA . LEU B 1 23 ? 12.672 -1.785 -9.992 1 98.44 23 LEU B CA 1
ATOM 1811 C C . LEU B 1 23 ? 11.516 -1.735 -10.984 1 98.44 23 LEU B C 1
ATOM 1813 O O . LEU B 1 23 ? 11.117 -2.766 -11.531 1 98.44 23 LEU B O 1
ATOM 1817 N N . PRO B 1 24 ? 10.969 -0.498 -11.258 1 97.88 24 PRO B N 1
ATOM 1818 C CA . PRO B 1 24 ? 9.922 -0.458 -12.289 1 97.88 24 PRO B CA 1
ATOM 1819 C C . PRO B 1 24 ? 10.414 -0.956 -13.648 1 97.88 24 PRO B C 1
ATOM 1821 O O . PRO B 1 24 ? 9.695 -1.682 -14.336 1 97.88 24 PRO B O 1
ATOM 1824 N N . GLY B 1 25 ? 11.633 -0.563 -14.039 1 97.75 25 GLY B N 1
ATOM 1825 C CA . GLY B 1 25 ? 12.203 -0.976 -15.312 1 97.75 25 GLY B CA 1
ATOM 1826 C C . GLY B 1 25 ? 12.586 -2.443 -15.344 1 97.75 25 GLY B C 1
ATOM 1827 O O . GLY B 1 25 ? 12.914 -2.982 -16.406 1 97.75 25 GLY B O 1
ATOM 1828 N N . SER B 1 26 ? 12.539 -3.1 -14.172 1 98.19 26 SER B N 1
ATOM 1829 C CA . SER B 1 26 ? 12.797 -4.531 -14.047 1 98.19 26 SER B CA 1
ATOM 1830 C C . SER B 1 26 ? 11.5 -5.332 -14.07 1 98.19 26 SER B C 1
ATOM 1832 O O . SER B 1 26 ? 11.25 -6.145 -13.172 1 98.19 26 SER B O 1
ATOM 1834 N N . GLY B 1 27 ? 10.711 -5.086 -15.117 1 98 27 GLY B N 1
ATOM 1835 C CA . GLY B 1 27 ? 9.469 -5.832 -15.242 1 98 27 GLY B CA 1
ATOM 1836 C C . GLY B 1 27 ? 8.492 -5.555 -14.117 1 98 27 GLY B C 1
ATOM 1837 O O . GLY B 1 27 ? 7.82 -6.469 -13.633 1 98 27 GLY B O 1
ATOM 1838 N N . ARG B 1 28 ? 8.523 -4.301 -13.617 1 98.06 28 ARG B N 1
ATOM 1839 C CA . ARG B 1 28 ? 7.656 -3.871 -12.531 1 98.06 28 ARG B CA 1
ATOM 1840 C C . ARG B 1 28 ? 7.938 -4.664 -11.258 1 98.06 28 ARG B C 1
ATOM 1842 O O . ARG B 1 28 ? 7.012 -5.043 -10.539 1 98.06 28 ARG B O 1
ATOM 1849 N N . PHE B 1 29 ? 9.211 -4.906 -10.992 1 98.81 29 PHE B N 1
ATOM 1850 C CA . PHE B 1 29 ? 9.594 -5.637 -9.789 1 98.81 29 PHE B CA 1
ATOM 1851 C C . PHE B 1 29 ? 9.234 -4.844 -8.531 1 98.81 29 PHE B C 1
ATOM 1853 O O . PHE B 1 29 ? 9.18 -5.402 -7.438 1 98.81 29 PHE B O 1
ATOM 1860 N N . ASP B 1 30 ? 8.953 -3.523 -8.695 1 98.75 30 ASP B N 1
ATOM 1861 C CA . ASP B 1 30 ? 8.43 -2.717 -7.598 1 98.75 30 ASP B CA 1
ATOM 1862 C C . ASP B 1 30 ? 7.074 -3.246 -7.125 1 98.75 30 ASP B C 1
ATOM 1864 O O . ASP B 1 30 ? 6.793 -3.266 -5.922 1 98.75 30 ASP B O 1
ATOM 1868 N N . LEU B 1 31 ? 6.305 -3.678 -8.07 1 98.75 31 LEU B N 1
ATOM 1869 C CA . LEU B 1 31 ? 5 -4.23 -7.719 1 98.75 31 LEU B CA 1
ATOM 1870 C C . LEU B 1 31 ? 5.148 -5.578 -7.02 1 98.75 31 LEU B C 1
ATOM 1872 O O . LEU B 1 31 ? 4.402 -5.887 -6.094 1 98.75 31 LEU B O 1
ATOM 1876 N N . VAL B 1 32 ? 6.129 -6.398 -7.441 1 98.94 32 VAL B N 1
ATOM 1877 C CA . VAL B 1 32 ? 6.41 -7.652 -6.754 1 98.94 32 VAL B CA 1
ATOM 1878 C C . VAL B 1 32 ? 6.695 -7.379 -5.277 1 98.94 32 VAL B C 1
ATOM 1880 O O . VAL B 1 32 ? 6.168 -8.07 -4.402 1 98.94 32 VAL B O 1
ATOM 1883 N N . CYS B 1 33 ? 7.445 -6.348 -5.031 1 98.88 33 CYS B N 1
ATOM 1884 C CA . CYS B 1 33 ? 7.828 -5.988 -3.67 1 98.88 33 CYS B CA 1
ATOM 1885 C C . CYS B 1 33 ? 6.625 -5.484 -2.881 1 98.88 33 CYS B C 1
ATOM 1887 O O . CYS B 1 33 ? 6.398 -5.914 -1.748 1 98.88 33 CYS B O 1
ATOM 1889 N N . ARG B 1 34 ? 5.816 -4.637 -3.498 1 98.81 34 ARG B N 1
ATOM 1890 C CA . ARG B 1 34 ? 4.68 -4.059 -2.791 1 98.81 34 ARG B CA 1
ATOM 1891 C C . ARG B 1 34 ? 3.645 -5.125 -2.451 1 98.81 34 ARG B C 1
ATOM 1893 O O . ARG B 1 34 ? 3.1 -5.137 -1.347 1 98.81 34 ARG B O 1
ATOM 1900 N N . VAL B 1 35 ? 3.42 -5.992 -3.369 1 98.88 35 VAL B N 1
ATOM 1901 C CA . VAL B 1 35 ? 2.465 -7.066 -3.131 1 98.88 35 VAL B CA 1
ATOM 1902 C C . VAL B 1 35 ? 2.951 -7.945 -1.979 1 98.88 35 VAL B C 1
ATOM 1904 O O . VAL B 1 35 ? 2.16 -8.359 -1.129 1 98.88 35 VAL B O 1
ATOM 1907 N N . THR B 1 36 ? 4.234 -8.25 -1.966 1 98.94 36 THR B N 1
ATOM 1908 C CA . THR B 1 36 ? 4.809 -9.078 -0.915 1 98.94 36 THR B CA 1
ATOM 1909 C C . THR B 1 36 ? 4.605 -8.438 0.455 1 98.94 36 THR B C 1
ATOM 1911 O O . THR B 1 36 ? 4.09 -9.07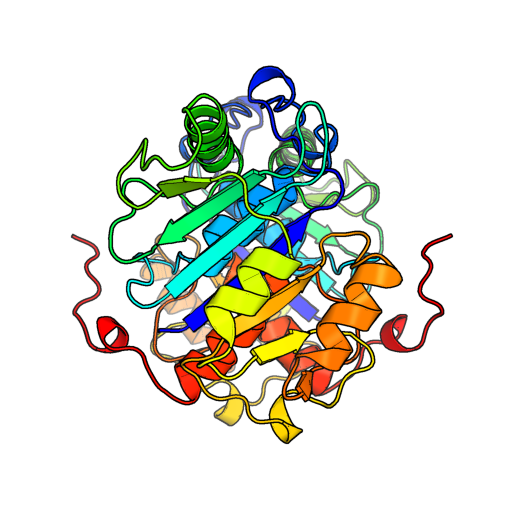8 1.374 1 98.94 36 THR B O 1
ATOM 1914 N N . THR B 1 37 ? 4.938 -7.168 0.589 1 98.75 37 THR B N 1
ATOM 1915 C CA . THR B 1 37 ? 4.891 -6.5 1.885 1 98.75 37 THR B CA 1
ATOM 1916 C C . THR B 1 37 ? 3.449 -6.242 2.311 1 98.75 37 THR B C 1
ATOM 1918 O O . THR B 1 37 ? 3.104 -6.398 3.482 1 98.75 37 THR B O 1
ATOM 1921 N N . GLN B 1 38 ? 2.561 -5.887 1.353 1 98.81 38 GLN B N 1
ATOM 1922 C CA . GLN B 1 38 ? 1.165 -5.629 1.694 1 98.81 38 GLN B CA 1
ATOM 1923 C C . GLN B 1 38 ? 0.438 -6.918 2.059 1 98.81 38 GLN B C 1
ATOM 1925 O O . GLN B 1 38 ? -0.517 -6.902 2.838 1 98.81 38 GLN B O 1
ATOM 1930 N N . ALA B 1 39 ? 0.909 -8.008 1.532 1 98.88 39 ALA B N 1
ATOM 1931 C CA . ALA B 1 39 ? 0.311 -9.297 1.87 1 98.88 39 ALA B CA 1
ATOM 1932 C C . ALA B 1 39 ? 0.689 -9.727 3.285 1 98.88 39 ALA B C 1
ATOM 1934 O O . ALA B 1 39 ? -0.102 -10.367 3.98 1 98.88 39 ALA B O 1
ATOM 1935 N N . LEU B 1 40 ? 1.857 -9.297 3.773 1 98.88 40 LEU B N 1
ATOM 1936 C CA . LEU B 1 40 ? 2.379 -10.008 4.93 1 98.88 40 LEU B CA 1
ATOM 1937 C C . LEU B 1 40 ? 2.537 -9.078 6.125 1 98.88 40 LEU B C 1
ATOM 1939 O O . LEU B 1 40 ? 2.666 -9.531 7.262 1 98.88 40 LEU B O 1
ATOM 1943 N N . LEU B 1 41 ? 2.506 -7.758 5.875 1 98.69 41 LEU B N 1
ATOM 1944 C CA . LEU B 1 41 ? 2.863 -6.867 6.977 1 98.69 41 LEU B CA 1
ATOM 1945 C C . LEU B 1 41 ? 1.658 -6.055 7.438 1 98.69 41 LEU B C 1
ATOM 1947 O O . LEU B 1 41 ? 0.84 -5.633 6.617 1 98.69 41 LEU B O 1
ATOM 1951 N N . TYR B 1 42 ? 1.534 -5.855 8.68 1 97.31 42 TYR B N 1
ATOM 1952 C CA . TYR B 1 42 ? 0.759 -4.812 9.344 1 97.31 42 TYR B CA 1
ATOM 1953 C C . TYR B 1 42 ? 1.645 -3.967 10.25 1 97.31 42 TYR B C 1
ATOM 1955 O O . TYR B 1 42 ? 2.846 -4.219 10.359 1 97.31 42 TYR B O 1
ATOM 1963 N N . SER B 1 43 ? 1.285 -2.846 10.773 1 93.69 43 SER B N 1
ATOM 1964 C CA . SER B 1 43 ? 2.094 -1.804 11.398 1 93.69 43 SER B CA 1
ATOM 1965 C C . SER B 1 43 ? 3.059 -2.393 12.422 1 93.69 43 SER B C 1
ATOM 1967 O O . SER B 1 43 ? 4.207 -1.953 12.523 1 93.69 43 SER B O 1
ATOM 1969 N N . HIS B 1 44 ? 2.723 -3.455 13.133 1 90.19 44 HIS B N 1
ATOM 1970 C CA . HIS B 1 44 ? 3.58 -3.896 14.227 1 90.19 44 HIS B CA 1
ATOM 1971 C C . HIS B 1 44 ? 3.893 -5.387 14.117 1 90.19 44 HIS B C 1
ATOM 1973 O O . HIS B 1 44 ? 4.262 -6.023 15.102 1 90.19 44 HIS B O 1
ATOM 1979 N N . GLY B 1 45 ? 3.742 -5.848 12.875 1 95.44 45 GLY B N 1
ATOM 1980 C CA . GLY B 1 45 ? 4.043 -7.27 12.82 1 95.44 45 GLY B CA 1
ATOM 1981 C C . GLY B 1 45 ? 3.83 -7.879 11.453 1 95.44 45 GLY B C 1
ATOM 1982 O O . GLY B 1 45 ? 3.586 -7.16 10.477 1 95.44 45 GLY B O 1
ATOM 1983 N N . VAL B 1 46 ? 4.051 -9.18 11.383 1 98 46 VAL B N 1
ATOM 1984 C CA . VAL B 1 46 ? 3.873 -10.008 10.188 1 98 46 VAL B CA 1
ATOM 1985 C C . VAL B 1 46 ? 2.615 -10.859 10.336 1 98 46 VAL B C 1
ATOM 1987 O O . VAL B 1 46 ? 2.344 -11.398 11.406 1 98 46 VAL B O 1
ATOM 1990 N N . ARG B 1 47 ? 1.854 -10.922 9.391 1 98.25 47 ARG B N 1
ATOM 1991 C CA . ARG B 1 47 ? 0.702 -11.82 9.367 1 98.25 47 ARG B CA 1
ATOM 1992 C C . ARG B 1 47 ? 1.145 -13.281 9.312 1 98.25 47 ARG B C 1
ATOM 1994 O O . ARG B 1 47 ? 1.466 -13.789 8.234 1 98.25 47 ARG B O 1
ATOM 2001 N N . THR B 1 48 ? 1.014 -13.945 10.414 1 97.81 48 THR B N 1
ATOM 2002 C CA . THR B 1 48 ? 1.525 -15.305 10.5 1 97.81 48 THR B CA 1
ATOM 2003 C C . THR B 1 48 ? 0.544 -16.297 9.867 1 97.81 48 THR B C 1
ATOM 2005 O O . THR B 1 48 ? 0.88 -17.453 9.648 1 97.81 48 THR B O 1
ATOM 2008 N N . ASP B 1 49 ? -0.615 -15.852 9.492 1 97.94 49 ASP B N 1
ATOM 2009 C CA . ASP B 1 49 ? -1.663 -16.703 8.93 1 97.94 49 ASP B CA 1
ATOM 2010 C C . ASP B 1 49 ? -1.848 -16.422 7.438 1 97.94 49 ASP B C 1
ATOM 2012 O O . ASP B 1 49 ? -2.939 -16.609 6.898 1 97.94 49 ASP B O 1
ATOM 2016 N N . THR B 1 50 ? -0.811 -15.891 6.809 1 98.69 50 THR B N 1
ATOM 2017 C CA . THR B 1 50 ? -0.913 -15.5 5.406 1 98.69 50 THR B CA 1
ATOM 2018 C C . THR B 1 50 ? 0.288 -16.016 4.613 1 98.69 50 THR B C 1
ATOM 2020 O O . THR B 1 50 ? 1.413 -16.016 5.117 1 98.69 50 THR B O 1
ATOM 2023 N N . VAL B 1 51 ? 0.029 -16.484 3.404 1 98.88 51 VAL B N 1
ATOM 2024 C CA . VAL B 1 51 ? 1.049 -16.875 2.439 1 98.88 51 VAL B CA 1
ATOM 2025 C C . VAL B 1 51 ? 0.843 -16.125 1.129 1 98.88 51 VAL B C 1
ATOM 2027 O O . VAL B 1 51 ? -0.294 -15.898 0.703 1 98.88 51 VAL B O 1
ATOM 2030 N N . VAL B 1 52 ? 1.949 -15.719 0.499 1 98.94 52 VAL B N 1
ATOM 2031 C CA . VAL B 1 52 ? 1.843 -15.109 -0.824 1 98.94 52 VAL B CA 1
ATOM 2032 C C . VAL B 1 52 ? 2.721 -15.875 -1.814 1 98.94 52 VAL B C 1
ATOM 2034 O O . VAL B 1 52 ? 3.867 -16.203 -1.507 1 98.94 52 VAL B O 1
ATOM 2037 N N . HIS B 1 53 ? 2.146 -16.203 -2.934 1 98.94 53 HIS B N 1
ATOM 2038 C CA . HIS B 1 53 ? 2.818 -16.828 -4.07 1 98.94 53 HIS B CA 1
ATOM 2039 C C . HIS B 1 53 ? 3.006 -15.828 -5.211 1 98.94 53 HIS B C 1
ATOM 2041 O O . HIS B 1 53 ? 2.029 -15.281 -5.73 1 98.94 53 HIS B O 1
ATOM 2047 N N . LEU B 1 54 ? 4.234 -15.609 -5.559 1 98.94 54 LEU B N 1
ATOM 2048 C CA . LEU B 1 54 ? 4.605 -14.711 -6.648 1 98.94 54 LEU B CA 1
ATOM 2049 C C . LEU B 1 54 ? 5.004 -15.508 -7.887 1 98.94 54 LEU B C 1
ATOM 2051 O O . LEU B 1 54 ? 6.094 -16.078 -7.945 1 98.94 54 LEU B O 1
ATOM 2055 N N . LEU B 1 55 ? 4.133 -15.578 -8.828 1 98.94 55 LEU B N 1
ATOM 2056 C CA . LEU B 1 55 ? 4.445 -16.281 -10.062 1 98.94 55 LEU B CA 1
ATOM 2057 C C . LEU B 1 55 ? 5.117 -15.344 -11.07 1 98.94 55 LEU B C 1
ATOM 2059 O O . LEU B 1 55 ? 4.453 -14.5 -11.672 1 98.94 55 LEU B O 1
ATOM 2063 N N . LEU B 1 56 ? 6.355 -15.508 -11.289 1 98.88 56 LEU B N 1
ATOM 2064 C CA . LEU B 1 56 ? 7.164 -14.688 -12.188 1 98.88 56 LEU B CA 1
ATOM 2065 C C . LEU B 1 56 ? 7.316 -15.359 -13.547 1 98.88 56 LEU B C 1
ATOM 2067 O O . LEU B 1 56 ? 7.703 -16.531 -13.625 1 98.88 56 LEU B O 1
ATOM 2071 N N . ARG B 1 57 ? 7.074 -14.594 -14.562 1 98.62 57 ARG B N 1
ATOM 2072 C CA . ARG B 1 57 ? 7.129 -15.188 -15.898 1 98.62 57 ARG B CA 1
ATOM 2073 C C . ARG B 1 57 ? 7.992 -14.352 -16.828 1 98.62 57 ARG B C 1
ATOM 2075 O O . ARG B 1 57 ? 7.969 -14.547 -18.047 1 98.62 57 ARG B O 1
ATOM 2082 N N . GLY B 1 58 ? 8.695 -13.359 -16.312 1 98.31 58 GLY B N 1
ATOM 2083 C CA . GLY B 1 58 ? 9.594 -12.547 -17.109 1 98.31 58 GLY B CA 1
ATOM 2084 C C . GLY B 1 58 ? 10.938 -13.203 -17.359 1 98.31 58 GLY B C 1
ATOM 2085 O O . GLY B 1 58 ? 11.117 -14.391 -17.047 1 98.31 58 GLY B O 1
ATOM 2086 N N . PRO B 1 59 ? 11.938 -12.438 -17.906 1 96.62 59 PRO B N 1
ATOM 2087 C CA . PRO B 1 59 ? 13.25 -12.992 -18.25 1 96.62 59 PRO B CA 1
ATOM 2088 C C . PRO B 1 59 ? 14.078 -13.344 -17.016 1 96.62 59 PRO B C 1
ATOM 2090 O O . PRO B 1 59 ? 13.852 -12.789 -15.93 1 96.62 59 PRO B O 1
ATOM 2093 N N . ASP B 1 60 ? 15.055 -14.383 -17.172 1 94.44 60 ASP B N 1
ATOM 2094 C CA . ASP B 1 60 ? 15.438 -15.008 -18.438 1 94.44 60 ASP B CA 1
ATOM 2095 C C . ASP B 1 60 ? 15.047 -16.484 -18.453 1 94.44 60 ASP B C 1
ATOM 2097 O O . ASP B 1 60 ? 15.258 -17.172 -19.469 1 94.44 60 ASP B O 1
ATOM 2101 N N . ASP B 1 61 ? 14.508 -16.891 -17.312 1 94.5 61 ASP B N 1
ATOM 2102 C CA . ASP B 1 61 ? 14.273 -18.328 -17.188 1 94.5 61 ASP B CA 1
ATOM 2103 C C . ASP B 1 61 ? 12.898 -18.625 -16.594 1 94.5 61 ASP B C 1
ATOM 2105 O O . ASP B 1 61 ? 12.797 -19.234 -15.531 1 94.5 61 ASP B O 1
ATOM 2109 N N . PRO B 1 62 ? 11.812 -18.297 -17.25 1 97.62 62 PRO B N 1
ATOM 2110 C CA . PRO B 1 62 ? 10.477 -18.5 -16.688 1 97.62 62 PRO B CA 1
ATOM 2111 C C . PRO B 1 62 ? 9.984 -19.938 -16.875 1 97.62 62 PRO B C 1
ATOM 2113 O O . PRO B 1 62 ? 10.477 -20.656 -17.75 1 97.62 62 PRO B O 1
ATOM 2116 N N . PRO B 1 63 ? 9.109 -20.328 -16.047 1 98.19 63 PRO B N 1
ATOM 2117 C CA . PRO B 1 63 ? 8.492 -19.656 -14.906 1 98.19 63 PRO B CA 1
ATOM 2118 C C . PRO B 1 63 ? 9.242 -19.922 -13.602 1 98.19 63 PRO B C 1
ATOM 2120 O O . PRO B 1 63 ? 9.875 -20.969 -13.445 1 98.19 63 PRO B O 1
ATOM 2123 N N . LYS B 1 64 ? 9.195 -18.984 -12.656 1 98.62 64 LYS B N 1
ATOM 2124 C CA . LYS B 1 64 ? 9.602 -19.203 -11.266 1 98.62 64 LYS B CA 1
ATOM 2125 C C . LYS B 1 64 ? 8.547 -18.672 -10.305 1 98.62 64 LYS B C 1
ATOM 2127 O O . LYS B 1 64 ? 7.984 -17.609 -10.523 1 98.62 64 LYS B O 1
ATOM 2132 N N . THR B 1 65 ? 8.266 -19.438 -9.289 1 98.88 65 THR B N 1
ATOM 2133 C CA . THR B 1 65 ? 7.375 -19 -8.227 1 98.88 65 THR B CA 1
ATOM 2134 C C . THR B 1 65 ? 8.141 -18.812 -6.918 1 98.88 65 THR B C 1
ATOM 2136 O O . THR B 1 65 ? 8.844 -19.734 -6.477 1 98.88 65 THR B O 1
ATOM 2139 N N . ILE B 1 66 ? 8.102 -17.703 -6.375 1 98.88 66 ILE B N 1
ATOM 2140 C CA . ILE B 1 66 ? 8.578 -17.438 -5.023 1 98.88 66 ILE B CA 1
ATOM 2141 C C . ILE B 1 66 ? 7.402 -17.453 -4.047 1 98.88 66 ILE B C 1
ATOM 2143 O O . ILE B 1 66 ? 6.41 -16.75 -4.246 1 98.88 66 ILE B O 1
ATOM 2147 N N . THR B 1 67 ? 7.449 -18.281 -3.062 1 98.88 67 THR B N 1
ATOM 2148 C CA . THR B 1 67 ? 6.445 -18.328 -2.008 1 98.88 67 THR B CA 1
ATOM 2149 C C . THR B 1 67 ? 7.008 -17.781 -0.697 1 98.88 67 THR B C 1
ATOM 2151 O O . THR B 1 67 ? 8.062 -18.219 -0.242 1 98.88 67 THR B O 1
ATOM 2154 N N . VAL B 1 68 ? 6.355 -16.797 -0.151 1 98.94 68 VAL B N 1
ATOM 2155 C CA . VAL B 1 68 ? 6.742 -16.234 1.138 1 98.94 68 VAL B CA 1
ATOM 2156 C C . VAL B 1 68 ? 5.656 -16.516 2.174 1 98.94 68 VAL B C 1
ATOM 2158 O O . VAL B 1 68 ? 4.496 -16.156 1.982 1 98.94 68 VAL B O 1
ATOM 2161 N N . THR B 1 69 ? 5.977 -17.141 3.281 1 98.81 69 THR B N 1
ATOM 2162 C CA . THR B 1 69 ? 5.02 -17.484 4.328 1 98.81 69 THR B CA 1
ATOM 2163 C C . THR B 1 69 ? 5.234 -16.625 5.566 1 98.81 69 THR B C 1
ATOM 2165 O O . THR B 1 69 ? 6.34 -16.562 6.102 1 98.81 69 THR B O 1
ATOM 2168 N N . GLY B 1 70 ? 4.156 -16 6.062 1 98.44 70 GLY B N 1
ATOM 2169 C CA . GLY B 1 70 ? 4.234 -15.125 7.219 1 98.44 70 GLY B CA 1
ATOM 2170 C C . GLY B 1 70 ? 4.66 -15.836 8.484 1 98.44 70 GLY B C 1
ATOM 2171 O O . GLY B 1 70 ? 5.277 -15.234 9.367 1 98.44 70 GLY B O 1
ATOM 2172 N N . ARG B 1 71 ? 4.434 -17.078 8.57 1 97.56 71 ARG B N 1
ATOM 2173 C CA . ARG B 1 71 ? 4.723 -17.859 9.766 1 97.56 71 ARG B CA 1
ATOM 2174 C C . ARG B 1 71 ? 6.227 -17.953 10.016 1 97.56 71 ARG B C 1
ATOM 2176 O O . ARG B 1 71 ? 6.668 -18.031 11.164 1 97.56 71 ARG B O 1
ATOM 2183 N N . ARG B 1 72 ? 7.016 -17.812 8.977 1 98.12 72 ARG B N 1
ATOM 2184 C CA . ARG B 1 72 ? 8.43 -18.156 9.141 1 98.12 72 ARG B CA 1
ATOM 2185 C C . ARG B 1 72 ? 9.32 -17.031 8.648 1 98.12 72 ARG B C 1
ATOM 2187 O O . ARG B 1 72 ? 10.5 -16.953 9.016 1 98.12 72 ARG B O 1
ATOM 2194 N N . VAL B 1 73 ? 8.758 -16.156 7.832 1 98.38 73 VAL B N 1
ATOM 2195 C CA . VAL B 1 73 ? 9.594 -15.133 7.227 1 98.38 73 VAL B CA 1
ATOM 2196 C C . VAL B 1 73 ? 10.164 -14.219 8.312 1 98.38 73 VAL B C 1
ATOM 2198 O O . VAL B 1 73 ? 9.477 -13.898 9.281 1 98.38 73 VAL B O 1
ATOM 2201 N N . ARG B 1 74 ? 11.398 -13.805 8.172 1 95.12 74 ARG B N 1
ATOM 2202 C CA . ARG B 1 74 ? 12.078 -12.914 9.109 1 95.12 74 ARG B CA 1
ATOM 2203 C C . ARG B 1 74 ? 12.633 -11.688 8.398 1 95.12 74 ARG B C 1
ATOM 2205 O O . ARG B 1 74 ? 12.898 -11.727 7.191 1 95.12 74 ARG B O 1
ATOM 2212 N N . ARG B 1 75 ? 12.711 -10.602 9.086 1 92.31 75 ARG B N 1
ATOM 2213 C CA . ARG B 1 75 ? 13.375 -9.391 8.625 1 92.31 75 ARG B CA 1
ATOM 2214 C C . ARG B 1 75 ? 12.703 -8.844 7.371 1 92.31 75 ARG B C 1
ATOM 2216 O O . ARG B 1 75 ? 13.383 -8.469 6.414 1 92.31 75 ARG B O 1
ATOM 2223 N N . LEU B 1 76 ? 11.461 -9.078 7.293 1 95.62 76 LEU B N 1
ATOM 2224 C CA . LEU B 1 76 ? 10.703 -8.438 6.227 1 95.62 76 LEU B CA 1
ATOM 2225 C C . LEU B 1 76 ? 10.398 -6.988 6.574 1 95.62 76 LEU B C 1
ATOM 2227 O O . LEU B 1 76 ? 9.883 -6.699 7.656 1 95.62 76 LEU B O 1
ATOM 2231 N N . TYR B 1 77 ? 10.797 -6.039 5.785 1 95.69 77 TYR B N 1
ATOM 2232 C CA . TYR B 1 77 ? 10.586 -4.609 5.98 1 95.69 77 TYR B CA 1
ATOM 2233 C C . TYR B 1 77 ? 9.633 -4.047 4.934 1 95.69 77 TYR B C 1
ATOM 2235 O O . TYR B 1 77 ? 9.508 -4.598 3.838 1 95.69 77 TYR B O 1
ATOM 2243 N N . PRO B 1 78 ? 8.984 -3.029 5.254 1 97.06 78 PRO B N 1
ATOM 2244 C CA . PRO B 1 78 ? 7.895 -2.58 4.383 1 97.06 78 PRO B CA 1
ATOM 2245 C C . PRO B 1 78 ? 8.398 -1.888 3.117 1 97.06 78 PRO B C 1
ATOM 2247 O O . PRO B 1 78 ? 7.625 -1.666 2.182 1 97.06 78 PRO B O 1
ATOM 2250 N N . ASP B 1 79 ? 9.664 -1.54 3.043 1 98.19 79 ASP B N 1
ATOM 2251 C CA . ASP B 1 79 ? 10.133 -0.742 1.913 1 98.19 79 ASP B CA 1
ATOM 2252 C C . ASP B 1 79 ? 10.461 -1.628 0.713 1 98.19 79 ASP B C 1
ATOM 2254 O O . ASP B 1 79 ? 10.867 -2.779 0.877 1 98.19 79 ASP B O 1
ATOM 2258 N N . GLU B 1 80 ? 10.391 -1.111 -0.457 1 98.69 80 GLU B N 1
ATOM 2259 C CA . GLU B 1 80 ? 10.547 -1.839 -1.713 1 98.69 80 GLU B CA 1
ATOM 2260 C C . GLU B 1 80 ? 11.977 -2.336 -1.884 1 98.69 80 GLU B C 1
ATOM 2262 O O . GLU B 1 80 ? 12.203 -3.494 -2.246 1 98.69 80 GLU B O 1
ATOM 2267 N N . ARG B 1 81 ? 12.898 -1.521 -1.588 1 98.31 81 ARG B N 1
ATOM 2268 C CA . ARG B 1 81 ? 14.289 -1.853 -1.894 1 98.31 81 ARG B CA 1
ATOM 2269 C C . ARG B 1 81 ? 14.766 -3.041 -1.064 1 98.31 81 ARG B C 1
ATOM 2271 O O . ARG B 1 81 ? 15.375 -3.971 -1.597 1 98.31 81 ARG B O 1
ATOM 2278 N N . THR B 1 82 ? 14.523 -3.02 0.219 1 97.75 82 THR B N 1
ATOM 2279 C CA . THR B 1 82 ? 14.93 -4.117 1.09 1 97.75 82 THR B CA 1
ATOM 2280 C C . THR B 1 82 ? 14.242 -5.414 0.678 1 97.75 82 THR B C 1
ATOM 2282 O O . THR B 1 82 ? 14.883 -6.469 0.626 1 97.75 82 THR B O 1
ATOM 2285 N N . THR B 1 83 ? 13 -5.316 0.36 1 98.5 83 THR B N 1
ATOM 2286 C CA . THR B 1 83 ? 12.258 -6.488 -0.096 1 98.5 83 THR B CA 1
ATOM 2287 C C . THR B 1 83 ? 12.844 -7.02 -1.4 1 98.5 83 THR B C 1
ATOM 2289 O O . THR B 1 83 ? 13.008 -8.234 -1.565 1 98.5 83 THR B O 1
ATOM 2292 N N . ALA B 1 84 ? 13.18 -6.105 -2.314 1 98.62 84 ALA B N 1
ATOM 2293 C CA . ALA B 1 84 ? 13.781 -6.496 -3.588 1 98.62 84 ALA B CA 1
ATOM 2294 C C . ALA B 1 84 ? 15.086 -7.262 -3.369 1 98.62 84 ALA B C 1
ATOM 2296 O O . ALA B 1 84 ? 15.344 -8.258 -4.047 1 98.62 84 ALA B O 1
ATOM 2297 N N . ILE B 1 85 ? 15.859 -6.777 -2.443 1 97.94 85 ILE B N 1
ATOM 2298 C CA . ILE B 1 85 ? 17.125 -7.43 -2.135 1 97.94 85 ILE B CA 1
ATOM 2299 C C . ILE B 1 85 ? 16.875 -8.867 -1.685 1 97.94 85 ILE B C 1
ATOM 2301 O O . ILE B 1 85 ? 17.531 -9.797 -2.15 1 97.94 85 ILE B O 1
ATOM 2305 N N . HIS B 1 86 ? 15.883 -9.07 -0.828 1 97.62 86 HIS B N 1
ATOM 2306 C CA . HIS B 1 86 ? 15.555 -10.391 -0.307 1 97.62 86 HIS B CA 1
ATOM 2307 C C . HIS B 1 86 ? 15.039 -11.312 -1.413 1 97.62 86 HIS B C 1
ATOM 2309 O O . HIS B 1 86 ? 15.477 -12.453 -1.528 1 97.62 86 HIS B O 1
ATOM 2315 N N . LEU B 1 87 ? 14.211 -10.82 -2.234 1 98.5 87 LEU B N 1
ATOM 2316 C CA . LEU B 1 87 ? 13.625 -11.633 -3.293 1 98.5 87 LEU B CA 1
ATOM 2317 C C . LEU B 1 87 ? 14.648 -11.93 -4.383 1 98.5 87 LEU B C 1
ATOM 2319 O O . LEU B 1 87 ? 14.656 -13.023 -4.949 1 98.5 87 LEU B O 1
ATOM 2323 N N . ARG B 1 88 ? 15.445 -10.922 -4.672 1 98.12 88 ARG B N 1
ATOM 2324 C CA . ARG B 1 88 ? 16.531 -11.109 -5.629 1 98.12 88 ARG B CA 1
ATOM 2325 C C . ARG B 1 88 ? 17.469 -12.227 -5.176 1 98.12 88 ARG B C 1
ATOM 2327 O O . ARG B 1 88 ? 17.859 -13.078 -5.977 1 98.12 88 ARG B O 1
ATOM 2334 N N . ARG B 1 89 ? 17.844 -12.234 -3.914 1 97.12 89 ARG B N 1
ATOM 2335 C CA . ARG B 1 89 ? 18.688 -13.281 -3.348 1 97.12 89 ARG B CA 1
ATOM 2336 C C . ARG B 1 89 ? 18.016 -14.641 -3.453 1 97.12 89 ARG B C 1
ATOM 2338 O O . ARG B 1 89 ? 18.688 -15.648 -3.73 1 97.12 89 ARG B O 1
ATOM 2345 N N . ALA B 1 90 ? 16.781 -14.664 -3.182 1 97.88 90 ALA B N 1
ATOM 2346 C CA . ALA B 1 90 ? 16.031 -15.914 -3.291 1 97.88 90 ALA B CA 1
ATOM 2347 C C . ALA B 1 90 ? 16.094 -16.469 -4.711 1 97.88 90 ALA B C 1
ATOM 2349 O O . ALA B 1 90 ? 16.188 -17.688 -4.902 1 97.88 90 ALA B O 1
ATOM 2350 N N . LEU B 1 91 ? 16.125 -15.594 -5.707 1 98 91 LEU B N 1
ATOM 2351 C CA . LEU B 1 91 ? 16.125 -16 -7.105 1 98 91 LEU B CA 1
ATOM 2352 C C . LEU B 1 91 ? 17.469 -16.609 -7.484 1 98 91 LEU B C 1
ATOM 2354 O O . LEU B 1 91 ? 17.594 -17.25 -8.531 1 98 91 LEU B O 1
ATOM 2358 N N . GLU B 1 92 ? 18.484 -16.375 -6.66 1 96.94 92 GLU B N 1
ATOM 2359 C CA . GLU B 1 92 ? 19.812 -16.953 -6.902 1 96.94 92 GLU B CA 1
ATOM 2360 C C . GLU B 1 92 ? 19.812 -18.438 -6.562 1 96.94 92 GLU B C 1
ATOM 2362 O O . GLU B 1 92 ? 20.719 -19.172 -6.988 1 96.94 92 GLU B O 1
ATOM 2367 N N . ALA B 1 93 ? 18.875 -18.844 -5.766 1 96.94 93 ALA B N 1
ATOM 2368 C CA . ALA B 1 93 ? 18.875 -20.219 -5.238 1 96.94 93 ALA B CA 1
ATOM 2369 C C . ALA B 1 93 ? 18.359 -21.203 -6.277 1 96.94 93 ALA B C 1
ATOM 2371 O O . ALA B 1 93 ? 17.688 -20.812 -7.242 1 96.94 93 ALA B O 1
ATOM 2372 N N . ASP B 1 94 ? 18.703 -22.453 -6.047 1 95.62 94 ASP B N 1
ATOM 2373 C CA . ASP B 1 94 ? 18.172 -23.516 -6.883 1 95.62 94 ASP B CA 1
ATOM 2374 C C . ASP B 1 94 ? 16.672 -23.688 -6.656 1 95.62 94 ASP B C 1
ATOM 2376 O O . ASP B 1 94 ? 16.172 -23.453 -5.555 1 95.62 94 ASP B O 1
ATOM 2380 N N . PRO B 1 95 ? 16 -24.078 -7.672 1 95.25 95 PRO B N 1
ATOM 2381 C CA . PRO B 1 95 ? 14.57 -24.359 -7.488 1 95.25 95 PRO B CA 1
ATOM 2382 C C . PRO B 1 95 ? 14.305 -25.406 -6.41 1 95.25 95 PRO B C 1
ATOM 2384 O O . PRO B 1 95 ? 15.188 -26.203 -6.098 1 95.25 95 PRO B O 1
ATOM 2387 N N . ASP B 1 96 ? 13.164 -25.281 -5.848 1 97.06 96 ASP B N 1
ATOM 2388 C CA . ASP B 1 96 ? 12.664 -26.219 -4.836 1 97.06 96 ASP B CA 1
ATOM 2389 C C . ASP B 1 96 ? 13.508 -26.156 -3.568 1 97.06 96 ASP B C 1
ATOM 2391 O O . ASP B 1 96 ? 13.883 -27.203 -3.021 1 97.06 96 ASP B O 1
ATOM 2395 N N . THR B 1 97 ? 13.852 -25 -3.225 1 97.75 97 THR B N 1
ATOM 2396 C CA . THR B 1 97 ? 14.594 -24.75 -1.995 1 97.75 97 THR B CA 1
ATOM 2397 C C . THR B 1 97 ? 13.969 -23.609 -1.197 1 97.75 97 THR B C 1
ATOM 2399 O O . THR B 1 97 ? 13.164 -22.844 -1.729 1 97.75 97 THR B O 1
ATOM 2402 N N . GLU B 1 98 ? 14.234 -23.594 0.07 1 97.75 98 GLU B N 1
ATOM 2403 C CA . GLU B 1 98 ? 13.953 -22.469 0.955 1 97.75 98 GLU B CA 1
ATOM 2404 C C . GLU B 1 98 ? 15.234 -21.719 1.327 1 97.75 98 GLU B C 1
ATOM 2406 O O . GLU B 1 98 ? 15.742 -21.875 2.441 1 97.75 98 GLU B O 1
ATOM 2411 N N . PRO B 1 99 ? 15.672 -20.875 0.432 1 96.94 99 PRO B N 1
ATOM 2412 C CA . PRO B 1 99 ? 16.984 -20.266 0.644 1 96.94 99 PRO B CA 1
ATOM 2413 C C . PRO B 1 99 ? 17.016 -19.344 1.864 1 96.94 99 PRO B C 1
ATOM 2415 O O . PRO B 1 99 ? 18.094 -19.047 2.393 1 96.94 99 PRO B O 1
ATOM 2418 N N . HIS B 1 100 ? 15.891 -18.781 2.305 1 95.75 100 HIS B N 1
ATOM 2419 C CA . HIS B 1 100 ? 15.703 -18 3.516 1 95.75 100 HIS B CA 1
ATOM 2420 C C . HIS B 1 100 ? 14.461 -18.438 4.277 1 95.75 100 HIS B C 1
ATOM 2422 O O . HIS B 1 100 ? 13.508 -18.953 3.68 1 95.75 100 HIS B O 1
ATOM 2428 N N . PRO B 1 101 ? 14.523 -18.266 5.598 1 97.19 101 PRO B N 1
ATOM 2429 C CA . PRO B 1 101 ? 13.336 -18.656 6.355 1 97.19 101 PRO B CA 1
ATOM 2430 C C . PRO B 1 101 ? 12.047 -18.078 5.789 1 97.19 101 PRO B C 1
ATOM 2432 O O . PRO B 1 101 ? 11.922 -16.859 5.66 1 97.19 101 PRO B O 1
ATOM 2435 N N . GLY B 1 102 ? 11.148 -18.922 5.395 1 98.38 102 GLY B N 1
ATOM 2436 C CA . GLY B 1 102 ? 9.82 -18.516 4.969 1 98.38 102 GLY B CA 1
ATOM 2437 C C . GLY B 1 102 ? 9.766 -18.094 3.516 1 98.38 102 GLY B C 1
ATOM 2438 O O . GLY B 1 102 ? 8.711 -17.688 3.023 1 98.38 102 GLY B O 1
ATOM 2439 N N . ILE B 1 103 ? 10.898 -18.172 2.801 1 98.75 103 ILE B N 1
ATOM 2440 C CA . ILE B 1 103 ? 10.938 -17.828 1.382 1 98.75 103 ILE B CA 1
ATOM 2441 C C . ILE B 1 103 ? 11.359 -19.062 0.576 1 98.75 103 ILE B C 1
ATOM 2443 O O . ILE B 1 103 ? 12.484 -19.547 0.707 1 98.75 103 ILE B O 1
ATOM 2447 N N . PHE B 1 104 ? 10.484 -19.516 -0.266 1 98.5 104 PHE B N 1
ATOM 2448 C CA . PHE B 1 104 ? 10.672 -20.734 -1.061 1 98.5 104 PHE B CA 1
ATOM 2449 C C . PHE B 1 104 ? 10.656 -20.406 -2.551 1 98.5 104 PHE B C 1
ATOM 2451 O O . PHE B 1 104 ? 9.867 -19.578 -3.004 1 98.5 104 PHE B O 1
ATOM 2458 N N . VAL B 1 105 ? 11.539 -21.047 -3.275 1 98.5 105 VAL B N 1
ATOM 2459 C CA . VAL B 1 105 ? 11.602 -20.844 -4.719 1 98.5 105 VAL B CA 1
ATOM 2460 C C . VAL B 1 105 ? 11.367 -22.172 -5.434 1 98.5 105 VAL B C 1
ATOM 2462 O O . VAL B 1 105 ? 11.945 -23.203 -5.055 1 98.5 105 VAL B O 1
ATOM 2465 N N . ARG B 1 106 ? 10.57 -22.156 -6.441 1 97.94 106 ARG B N 1
ATOM 2466 C CA . ARG B 1 106 ? 10.336 -23.391 -7.199 1 97.94 106 ARG B CA 1
ATOM 2467 C C . ARG B 1 106 ? 10.031 -23.078 -8.656 1 97.94 106 ARG B C 1
ATOM 2469 O O . ARG B 1 106 ? 9.719 -21.938 -9.008 1 97.94 106 ARG B O 1
ATOM 2476 N N . ARG B 1 107 ? 10.148 -24.156 -9.438 1 97.75 107 ARG B N 1
ATOM 2477 C CA . ARG B 1 107 ? 9.711 -24.078 -10.82 1 97.75 107 ARG B CA 1
ATOM 2478 C C . ARG B 1 107 ? 8.266 -24.547 -10.961 1 97.75 107 ARG B C 1
ATOM 2480 O O . ARG B 1 107 ? 8.008 -25.734 -1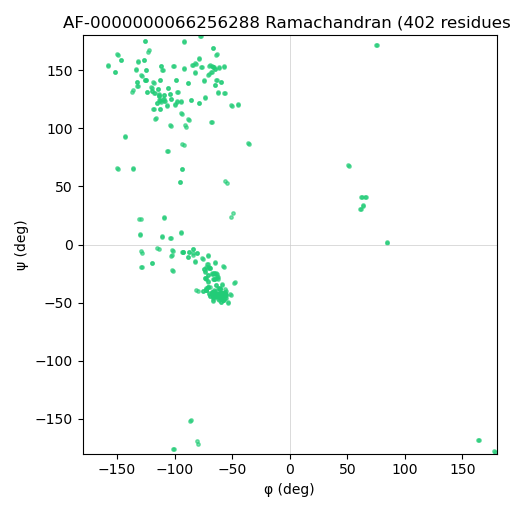1.133 1 97.75 107 ARG B O 1
ATOM 2487 N N . ALA B 1 108 ? 7.352 -23.688 -10.773 1 98 108 ALA B N 1
ATOM 2488 C CA . ALA B 1 108 ? 5.922 -23.984 -10.867 1 98 108 ALA B CA 1
ATOM 2489 C C . ALA B 1 108 ? 5.195 -22.875 -11.633 1 98 108 ALA B C 1
ATOM 2491 O O . ALA B 1 108 ? 5.453 -21.688 -11.422 1 98 108 ALA B O 1
ATOM 2492 N N . ASP B 1 109 ? 4.398 -23.328 -12.539 1 98.31 109 ASP B N 1
ATOM 2493 C CA . ASP B 1 109 ? 3.57 -22.391 -13.289 1 98.31 109 ASP B CA 1
ATOM 2494 C C . ASP B 1 109 ? 2.141 -22.375 -12.758 1 98.31 109 ASP B C 1
ATOM 2496 O O . ASP B 1 109 ? 1.843 -23 -11.742 1 98.31 109 ASP B O 1
ATOM 2500 N N . LEU B 1 110 ? 1.289 -21.594 -13.453 1 98.69 110 LEU B N 1
ATOM 2501 C CA . LEU B 1 110 ? -0.067 -21.344 -12.977 1 98.69 110 LEU B CA 1
ATOM 2502 C C . LEU B 1 110 ? -0.844 -22.641 -12.836 1 98.69 110 LEU B C 1
ATOM 2504 O O . LEU B 1 110 ? -1.501 -22.875 -11.82 1 98.69 110 LEU B O 1
ATOM 2508 N N . GLU B 1 111 ? -0.745 -23.5 -13.789 1 97.88 111 GLU B N 1
ATOM 2509 C CA . GLU B 1 111 ? -1.491 -24.75 -13.758 1 97.88 111 GLU B CA 1
ATOM 2510 C C . GLU B 1 111 ? -1.048 -25.625 -12.586 1 97.88 111 GLU B C 1
ATOM 2512 O O . GLU B 1 111 ? -1.874 -26.281 -11.945 1 97.88 111 GLU B O 1
ATOM 2517 N N . ASP B 1 112 ? 0.263 -25.672 -12.391 1 98 112 ASP B N 1
ATOM 2518 C CA . ASP B 1 112 ? 0.793 -26.422 -11.258 1 98 112 ASP B CA 1
ATOM 2519 C C . ASP B 1 112 ? 0.224 -25.906 -9.938 1 98 112 ASP B C 1
ATOM 2521 O O . ASP B 1 112 ? -0.222 -26.688 -9.094 1 98 112 ASP B O 1
ATOM 2525 N N . LEU B 1 113 ? 0.251 -24.609 -9.773 1 98.44 113 LEU B N 1
ATOM 2526 C CA . LEU B 1 113 ? -0.206 -23.969 -8.539 1 98.44 113 LEU B CA 1
ATOM 2527 C C . LEU B 1 113 ? -1.696 -24.203 -8.328 1 98.44 113 LEU B C 1
ATOM 2529 O O . LEU B 1 113 ? -2.123 -24.531 -7.219 1 98.44 113 LEU B O 1
ATOM 2533 N N . LEU B 1 114 ? -2.477 -24.047 -9.367 1 98.06 114 LEU B N 1
ATOM 2534 C CA . LEU B 1 114 ? -3.912 -24.297 -9.273 1 98.06 114 LEU B CA 1
ATOM 2535 C C . LEU B 1 114 ? -4.195 -25.734 -8.891 1 98.06 114 LEU B C 1
ATOM 2537 O O . LEU B 1 114 ? -5.129 -26.016 -8.133 1 98.06 114 LEU B O 1
ATOM 2541 N N . GLY B 1 115 ? -3.391 -26.641 -9.43 1 97.06 115 GLY B N 1
ATOM 2542 C CA . GLY B 1 115 ? -3.52 -28.031 -9.055 1 97.06 115 GLY B CA 1
ATOM 2543 C C . GLY B 1 115 ? -3.287 -28.281 -7.578 1 97.06 115 GLY B C 1
ATOM 2544 O O . GLY B 1 115 ? -3.992 -29.078 -6.953 1 97.06 115 GLY B O 1
ATOM 2545 N N . GLU B 1 116 ? -2.348 -27.594 -6.973 1 96.25 116 GLU B N 1
ATOM 2546 C CA . GLU B 1 116 ? -2.004 -27.719 -5.559 1 96.25 116 GLU B CA 1
ATOM 2547 C C . GLU B 1 116 ? -3.084 -27.109 -4.672 1 96.25 116 GLU B C 1
ATOM 2549 O O . GLU B 1 116 ? -3.18 -27.438 -3.486 1 96.25 116 GLU B O 1
ATOM 2554 N N . MET B 1 117 ? -3.924 -26.219 -5.262 1 95.94 117 MET B N 1
ATOM 2555 C CA . MET B 1 117 ? -4.883 -25.422 -4.484 1 95.94 117 MET B CA 1
ATOM 2556 C C . MET B 1 117 ? -6.293 -25.984 -4.637 1 95.94 117 MET B C 1
ATOM 2558 O O . MET B 1 117 ? -7.258 -25.391 -4.168 1 95.94 117 MET B O 1
ATOM 2562 N N . LYS B 1 118 ? -6.582 -27.109 -5.285 1 92.38 118 LYS B N 1
ATOM 2563 C CA . LYS B 1 118 ? -7.883 -27.688 -5.586 1 92.38 118 LYS B CA 1
ATOM 2564 C C . LYS B 1 118 ? -8.68 -27.938 -4.312 1 92.38 118 LYS B C 1
ATOM 2566 O O . LYS B 1 118 ? -9.914 -27.875 -4.32 1 92.38 118 LYS B O 1
ATOM 2571 N N . GLY B 1 119 ? -8.133 -28 -3.166 1 92.56 119 GLY B N 1
ATOM 2572 C CA . GLY B 1 119 ? -8.852 -28.266 -1.934 1 92.56 119 GLY B CA 1
ATOM 2573 C C . GLY B 1 119 ? -9.305 -27.016 -1.216 1 92.56 119 GLY B C 1
ATOM 2574 O O . GLY B 1 119 ? -10.156 -27.062 -0.325 1 92.56 119 GLY B O 1
ATOM 2575 N N . ALA B 1 120 ? -8.914 -25.922 -1.684 1 96.12 120 ALA B N 1
ATOM 2576 C CA . ALA B 1 120 ? -9.25 -24.641 -1.062 1 96.12 120 ALA B CA 1
ATOM 2577 C C . ALA B 1 120 ? -10.219 -23.844 -1.934 1 96.12 120 ALA B C 1
ATOM 2579 O O . ALA B 1 120 ? -10.305 -24.062 -3.145 1 96.12 120 ALA B O 1
ATOM 2580 N N . LYS B 1 121 ? -11.047 -23.031 -1.311 1 98.38 121 LYS B N 1
ATOM 2581 C CA . LYS B 1 121 ? -11.812 -22.062 -2.09 1 98.38 121 LYS B CA 1
ATOM 2582 C C . LYS B 1 121 ? -10.891 -21.078 -2.811 1 98.38 121 LYS B C 1
ATOM 2584 O O . LYS B 1 121 ? -9.945 -20.562 -2.215 1 98.38 121 LYS B O 1
ATOM 2589 N N . LEU B 1 122 ? -11.18 -20.938 -4.102 1 98.75 122 LEU B N 1
ATOM 2590 C CA . LEU B 1 122 ? -10.375 -20.047 -4.922 1 98.75 122 LEU B CA 1
ATOM 2591 C C . LEU B 1 122 ? -11.211 -18.875 -5.434 1 98.75 122 LEU B C 1
ATOM 2593 O O . LEU B 1 122 ? -12.266 -19.078 -6.047 1 98.75 122 LEU B O 1
ATOM 2597 N N . TYR B 1 123 ? -10.797 -17.656 -5.125 1 98.94 123 TYR B N 1
ATOM 2598 C CA . TYR B 1 123 ? -11.445 -16.453 -5.621 1 98.94 123 TYR B CA 1
ATOM 2599 C C . TYR B 1 123 ? -10.523 -15.68 -6.559 1 98.94 123 TYR B C 1
ATOM 2601 O O . TYR B 1 123 ? -9.359 -15.43 -6.227 1 98.94 123 TYR B O 1
ATOM 2609 N N . TYR B 1 124 ? -11.047 -15.391 -7.699 1 98.94 124 TYR B N 1
ATOM 2610 C CA . TYR B 1 124 ? -10.328 -14.609 -8.703 1 98.94 124 TYR B CA 1
ATOM 2611 C C . TYR B 1 124 ? -10.781 -13.148 -8.672 1 98.94 124 TYR B C 1
ATOM 2613 O O . TYR B 1 124 ? -11.977 -12.859 -8.781 1 98.94 124 TYR B O 1
ATOM 2621 N N . LEU B 1 125 ? -9.812 -12.234 -8.406 1 98.81 125 LEU B N 1
ATOM 2622 C CA . LEU B 1 125 ? -10.133 -10.812 -8.367 1 98.81 125 LEU B CA 1
ATOM 2623 C C . LEU B 1 125 ? -10.078 -10.203 -9.766 1 98.81 125 LEU B C 1
ATOM 2625 O O . LEU B 1 125 ? -9.055 -10.305 -10.453 1 98.81 125 LEU B O 1
ATOM 2629 N N . SER B 1 126 ? -11.133 -9.617 -10.148 1 98.06 126 SER B N 1
ATOM 2630 C CA . SER B 1 126 ? -11.266 -8.953 -11.445 1 98.06 126 SER B CA 1
ATOM 2631 C C . SER B 1 126 ? -12.281 -7.812 -11.375 1 98.06 126 SER B C 1
ATOM 2633 O O . SER B 1 126 ? -13.266 -7.895 -10.641 1 98.06 126 SER B O 1
ATOM 2635 N N . GLU B 1 127 ? -12.031 -6.801 -12.188 1 96.06 127 GLU B N 1
ATOM 2636 C CA . GLU B 1 127 ? -12.906 -5.633 -12.188 1 96.06 127 GLU B CA 1
ATOM 2637 C C . GLU B 1 127 ? -14.32 -6 -12.617 1 96.06 127 GLU B C 1
ATOM 2639 O O . GLU B 1 127 ? -15.289 -5.359 -12.195 1 96.06 127 GLU B O 1
ATOM 2644 N N . ASP B 1 128 ? -14.422 -7.02 -13.398 1 96.44 128 ASP B N 1
ATOM 2645 C CA . ASP B 1 128 ? -15.734 -7.375 -13.938 1 96.44 128 ASP B CA 1
ATOM 2646 C C . ASP B 1 128 ? -16.422 -8.43 -13.07 1 96.44 128 ASP B C 1
ATOM 2648 O O . ASP B 1 128 ? -17.406 -9.039 -13.484 1 96.44 128 ASP B O 1
ATOM 2652 N N . GLY B 1 129 ? -15.883 -8.727 -11.898 1 98.25 129 GLY B N 1
ATOM 2653 C CA . GLY B 1 129 ? -16.469 -9.711 -10.992 1 98.25 129 GLY B CA 1
ATOM 2654 C C . GLY B 1 129 ? -17.656 -9.18 -10.227 1 98.25 129 GLY B C 1
ATOM 2655 O O . GLY B 1 129 ? -18.109 -8.055 -10.461 1 98.25 129 GLY B O 1
ATOM 2656 N N . ARG B 1 130 ? -18.188 -10.078 -9.414 1 98.44 130 ARG B N 1
ATOM 2657 C CA . ARG B 1 130 ? -19.25 -9.703 -8.492 1 98.44 130 ARG B CA 1
ATOM 2658 C C . ARG B 1 130 ? -18.703 -8.938 -7.293 1 98.44 130 ARG B C 1
ATOM 2660 O O . ARG B 1 130 ? -17.547 -9.148 -6.891 1 98.44 130 ARG B O 1
ATOM 2667 N N . ASP B 1 131 ? -19.453 -8.133 -6.715 1 98 131 ASP B N 1
ATOM 2668 C CA . ASP B 1 131 ? -19.047 -7.281 -5.594 1 98 131 ASP B CA 1
ATOM 2669 C C . ASP B 1 131 ? -18.578 -8.125 -4.414 1 98 131 ASP B C 1
ATOM 2671 O O . ASP B 1 131 ? -19.188 -9.141 -4.078 1 98 131 ASP B O 1
ATOM 2675 N N . LEU B 1 132 ? -17.547 -7.645 -3.807 1 98.62 132 LEU B N 1
ATOM 2676 C CA . LEU B 1 132 ? -16.922 -8.289 -2.656 1 98.62 132 LEU B CA 1
ATOM 2677 C C . LEU B 1 132 ? -17.953 -8.602 -1.582 1 98.62 132 LEU B C 1
ATOM 2679 O O . LEU B 1 132 ? -17.984 -9.719 -1.052 1 98.62 132 LEU B O 1
ATOM 2683 N N . GLU B 1 133 ? -18.875 -7.652 -1.314 1 97.31 133 GLU B N 1
ATOM 2684 C CA . GLU B 1 133 ? -19.844 -7.805 -0.24 1 97.31 133 GLU B CA 1
ATOM 2685 C C . GLU B 1 133 ? -20.922 -8.82 -0.611 1 97.31 133 GLU B C 1
ATOM 2687 O O . GLU B 1 133 ? -21.594 -9.383 0.266 1 97.31 133 GLU B O 1
ATOM 2692 N N . GLU B 1 134 ? -21.094 -9 -1.854 1 98.19 134 GLU B N 1
ATOM 2693 C CA . GLU B 1 134 ? -22.062 -9.984 -2.322 1 98.19 134 GLU B CA 1
ATOM 2694 C C . GLU B 1 134 ? -21.5 -11.398 -2.266 1 98.19 134 GLU B C 1
ATOM 2696 O O . GLU B 1 134 ? -22.188 -12.336 -1.888 1 98.19 134 GLU B O 1
ATOM 2701 N N . VAL B 1 135 ? -20.234 -11.523 -2.627 1 98.5 135 VAL B N 1
ATOM 2702 C CA . VAL B 1 135 ? -19.594 -12.836 -2.703 1 98.5 135 VAL B CA 1
ATOM 2703 C C . VAL B 1 135 ? -19.297 -13.344 -1.296 1 98.5 135 VAL B C 1
ATOM 2705 O O . VAL B 1 135 ? -19.453 -14.531 -1.011 1 98.5 135 VAL B O 1
ATOM 2708 N N . GLU B 1 136 ? -18.844 -12.398 -0.428 1 98.12 136 GLU B N 1
ATOM 2709 C CA . GLU B 1 136 ? -18.484 -12.727 0.949 1 98.12 136 GLU B CA 1
ATOM 2710 C C . GLU B 1 136 ? -17.531 -13.914 1 1 98.12 136 GLU B C 1
ATOM 2712 O O . GLU B 1 136 ? -17.844 -14.953 1.575 1 98.12 136 GLU B O 1
ATOM 2717 N N . PRO B 1 137 ? -16.328 -13.75 0.541 1 98.38 137 PRO B N 1
ATOM 2718 C CA . PRO B 1 137 ? -15.391 -14.867 0.458 1 98.38 137 PRO B CA 1
ATOM 2719 C C . PRO B 1 137 ? -14.984 -15.398 1.831 1 98.38 137 PRO B C 1
ATOM 2721 O O . PRO B 1 137 ? -15.023 -14.664 2.82 1 98.38 137 PRO B O 1
ATOM 2724 N N . GLU B 1 138 ? -14.641 -16.641 1.862 1 97.12 138 GLU B N 1
ATOM 2725 C CA . GLU B 1 138 ? -14.133 -17.266 3.078 1 97.12 138 GLU B CA 1
ATOM 2726 C C . GLU B 1 138 ? -12.734 -16.75 3.42 1 97.12 138 GLU B C 1
ATOM 2728 O O . GLU B 1 138 ? -11.922 -16.516 2.525 1 97.12 138 GLU B O 1
ATOM 2733 N N . PRO B 1 139 ? -12.461 -16.672 4.707 1 95.31 139 PRO B N 1
ATOM 2734 C CA . PRO B 1 139 ? -11.188 -16.062 5.109 1 95.31 139 PRO B CA 1
ATOM 2735 C C . PRO B 1 139 ? -9.984 -16.938 4.77 1 95.31 139 PRO B C 1
ATOM 2737 O O . PRO B 1 139 ? -8.898 -16.422 4.48 1 95.31 139 PRO B O 1
ATOM 2740 N N . ASP B 1 140 ? -10.195 -18.297 4.922 1 95.75 140 ASP B N 1
ATOM 2741 C CA . ASP B 1 140 ? -9.094 -19.203 4.617 1 95.75 140 ASP B CA 1
ATOM 2742 C C . ASP B 1 140 ? -9.172 -19.703 3.174 1 95.75 140 ASP B C 1
ATOM 2744 O O . ASP B 1 140 ? -9.414 -20.875 2.93 1 95.75 140 ASP B O 1
ATOM 2748 N N . ALA B 1 141 ? -9.031 -18.859 2.254 1 98.5 141 ALA B N 1
ATOM 2749 C CA . ALA B 1 141 ? -9.141 -19.141 0.824 1 98.5 141 ALA B CA 1
ATOM 2750 C C . ALA B 1 141 ? -7.895 -18.672 0.078 1 98.5 141 ALA B C 1
ATOM 2752 O O . ALA B 1 141 ? -6.945 -18.172 0.69 1 98.5 141 ALA B O 1
ATOM 2753 N N . VAL B 1 142 ? -7.871 -18.969 -1.188 1 98.88 142 VAL B N 1
ATOM 2754 C CA . VAL B 1 142 ? -6.844 -18.484 -2.105 1 98.88 142 VAL B CA 1
ATOM 2755 C C . VAL B 1 142 ? -7.406 -17.359 -2.957 1 98.88 142 VAL B C 1
ATOM 2757 O O . VAL B 1 142 ? -8.469 -17.5 -3.566 1 98.88 142 VAL B O 1
ATOM 2760 N N . PHE B 1 143 ? -6.754 -16.281 -2.938 1 98.94 143 PHE B N 1
ATOM 2761 C CA . PHE B 1 143 ? -7.117 -15.117 -3.74 1 98.94 143 PHE B CA 1
ATOM 2762 C C . PHE B 1 143 ? -6.098 -14.891 -4.852 1 98.94 143 PHE B C 1
ATOM 2764 O O . PHE B 1 143 ? -4.902 -14.766 -4.59 1 98.94 143 PHE B O 1
ATOM 2771 N N . VAL B 1 144 ? -6.562 -14.828 -6.082 1 98.94 144 VAL B N 1
ATOM 2772 C CA . VAL B 1 144 ? -5.668 -14.719 -7.23 1 98.94 144 VAL B CA 1
ATOM 2773 C C . VAL B 1 144 ? -5.863 -13.375 -7.918 1 98.94 144 VAL B C 1
ATOM 2775 O O . VAL B 1 144 ? -6.992 -12.922 -8.102 1 98.94 144 VAL B O 1
ATOM 2778 N N . LEU B 1 145 ? -4.84 -12.711 -8.242 1 98.38 145 LEU B N 1
ATOM 2779 C CA . LEU B 1 145 ? -4.934 -11.453 -8.969 1 98.38 145 LEU B CA 1
ATOM 2780 C C . LEU B 1 145 ? -3.744 -11.273 -9.906 1 98.38 145 LEU B C 1
ATOM 2782 O O . LEU B 1 145 ? -2.746 -11.992 -9.789 1 98.38 145 LEU B O 1
ATOM 2786 N N . GLY B 1 146 ? -3.889 -10.445 -10.898 1 98.06 146 GLY B N 1
ATOM 2787 C CA . GLY B 1 146 ? -2.846 -10.133 -11.859 1 98.06 146 GLY B CA 1
ATOM 2788 C C . GLY B 1 146 ? -2.01 -8.93 -11.469 1 98.06 146 GLY B C 1
ATOM 2789 O O . GLY B 1 146 ? -2.309 -8.258 -10.477 1 98.06 146 GLY B O 1
ATOM 2790 N N . ASP B 1 147 ? -1.012 -8.695 -12.25 1 96.5 147 ASP B N 1
ATOM 2791 C CA . ASP B 1 147 ? -0.127 -7.551 -12.047 1 96.5 147 ASP B CA 1
ATOM 2792 C C . ASP B 1 147 ? -0.681 -6.301 -12.727 1 96.5 147 ASP B C 1
ATOM 2794 O O . ASP B 1 147 ? -1.897 -6.125 -12.812 1 96.5 147 ASP B O 1
ATOM 2798 N N . HIS B 1 148 ? 0.149 -5.312 -13.164 1 93.12 148 HIS B N 1
ATOM 2799 C CA . HIS B 1 148 ? -0.251 -4.016 -13.695 1 93.12 148 HIS B CA 1
ATOM 2800 C C . HIS B 1 148 ? -0.923 -4.164 -15.055 1 93.12 148 HIS B C 1
ATOM 2802 O O . HIS B 1 148 ? -1.676 -3.285 -15.484 1 93.12 148 HIS B O 1
ATOM 2808 N N . GLU B 1 149 ? -0.681 -5.301 -15.719 1 95.38 149 GLU B N 1
ATOM 2809 C CA . GLU B 1 149 ? -1.288 -5.535 -17.016 1 95.38 149 GLU B CA 1
ATOM 2810 C C . GLU B 1 149 ? -2.475 -6.488 -16.922 1 95.38 149 GLU B C 1
ATOM 2812 O O . GLU B 1 149 ? -3.227 -6.66 -17.875 1 95.38 149 GLU B O 1
ATOM 2817 N N . GLY B 1 150 ? -2.65 -7.07 -15.766 1 95.94 150 GLY B N 1
ATOM 2818 C CA . GLY B 1 150 ? -3.648 -8.125 -15.633 1 95.94 150 GLY B CA 1
ATOM 2819 C C . GLY B 1 150 ? -3.221 -9.438 -16.25 1 95.94 150 GLY B C 1
ATOM 2820 O O . GLY B 1 150 ? -2.145 -9.523 -16.844 1 95.94 150 GLY B O 1
ATOM 2821 N N . PRO B 1 151 ? -3.975 -10.469 -16.031 1 98.06 151 PRO B N 1
ATOM 2822 C CA . PRO B 1 151 ? -3.684 -11.773 -16.625 1 98.06 151 PRO B CA 1
ATOM 2823 C C . PRO B 1 151 ? -3.803 -11.766 -18.141 1 98.06 151 PRO B C 1
ATOM 2825 O O . PRO B 1 151 ? -4.562 -10.961 -18.703 1 98.06 151 PRO B O 1
ATOM 2828 N N . THR B 1 152 ? -3.051 -12.609 -18.797 1 97.81 152 THR B N 1
ATOM 2829 C CA . THR B 1 152 ? -3.273 -12.844 -20.219 1 97.81 152 THR B CA 1
ATOM 2830 C C . THR B 1 152 ? -4.648 -13.461 -20.453 1 97.81 152 THR B C 1
ATOM 2832 O O . THR B 1 152 ? -5.27 -13.984 -19.531 1 97.81 152 THR B O 1
ATOM 2835 N N . PRO B 1 153 ? -5.078 -13.398 -21.703 1 97.81 153 PRO B N 1
ATOM 2836 C CA . PRO B 1 153 ? -6.363 -14.039 -22 1 97.81 153 PRO B CA 1
ATOM 2837 C C . PRO B 1 153 ? -6.391 -15.516 -21.609 1 97.81 153 PRO B C 1
ATOM 2839 O O . PRO B 1 153 ? -7.402 -16 -21.109 1 97.81 153 PRO B O 1
ATOM 2842 N N . GLU B 1 154 ? -5.301 -16.172 -21.828 1 97.94 154 GLU B N 1
ATOM 2843 C CA . GLU B 1 154 ? -5.211 -17.594 -21.469 1 97.94 154 GLU B CA 1
ATOM 2844 C C . GLU B 1 154 ? -5.273 -17.781 -19.953 1 97.94 154 GLU B C 1
ATOM 2846 O O . GLU B 1 154 ? -5.973 -18.672 -19.469 1 97.94 154 GLU B O 1
ATOM 2851 N N . GLN B 1 155 ? -4.582 -17.047 -19.25 1 98.62 155 GLN B N 1
ATOM 2852 C CA . GLN B 1 155 ? -4.613 -17.094 -17.797 1 98.62 155 GLN B CA 1
ATOM 2853 C C . GLN B 1 155 ? -6.012 -16.781 -17.266 1 98.62 155 GLN B C 1
ATOM 2855 O O . GLN B 1 155 ? -6.5 -17.453 -16.344 1 98.62 155 GLN B O 1
ATOM 2860 N N . ASP B 1 156 ? -6.586 -15.75 -17.828 1 98.5 156 ASP B N 1
ATOM 2861 C CA . ASP B 1 156 ? -7.938 -15.359 -17.438 1 98.5 156 ASP B CA 1
ATOM 2862 C C . ASP B 1 156 ? -8.914 -16.516 -17.594 1 98.5 156 ASP B C 1
ATOM 2864 O O . ASP B 1 156 ? -9.695 -16.812 -16.688 1 98.5 156 ASP B O 1
ATOM 2868 N N . ARG B 1 157 ? -8.82 -17.156 -18.688 1 98 157 ARG B N 1
ATOM 2869 C CA . ARG B 1 157 ? -9.695 -18.297 -18.953 1 98 157 ARG B CA 1
ATOM 2870 C C . ARG B 1 157 ? -9.461 -19.406 -17.938 1 98 157 ARG B C 1
ATOM 2872 O O . ARG B 1 157 ? -10.422 -20 -17.422 1 98 157 ARG B O 1
ATOM 2879 N N . LEU B 1 158 ? -8.234 -19.703 -17.719 1 98.06 158 LEU B N 1
ATOM 2880 C CA . LEU B 1 158 ? -7.863 -20.75 -16.766 1 98.06 158 LEU B CA 1
ATOM 2881 C C . LEU B 1 158 ? -8.391 -20.422 -15.375 1 98.06 158 LEU B C 1
ATOM 2883 O O . LEU B 1 158 ? -8.938 -21.297 -14.695 1 98.06 158 LEU B O 1
ATOM 2887 N N . LEU B 1 159 ? -8.227 -19.203 -14.953 1 98.62 159 LEU B N 1
ATOM 2888 C CA . LEU B 1 159 ? -8.641 -18.781 -13.625 1 98.62 159 LEU B CA 1
ATOM 2889 C C . LEU B 1 159 ? -10.156 -18.812 -13.477 1 98.62 159 LEU B C 1
ATOM 2891 O O . LEU B 1 159 ? -10.68 -19.25 -12.453 1 98.62 159 LEU B O 1
ATOM 2895 N N . ARG B 1 160 ? -10.867 -18.375 -14.477 1 98.12 160 ARG B N 1
ATOM 2896 C CA . ARG B 1 160 ? -12.328 -18.375 -14.43 1 98.12 160 ARG B CA 1
ATOM 2897 C C . ARG B 1 160 ? -12.875 -19.797 -14.367 1 98.12 160 ARG B C 1
ATOM 2899 O O . ARG B 1 160 ? -13.914 -20.047 -13.75 1 98.12 160 ARG B O 1
ATOM 2906 N N . ARG B 1 161 ? -12.109 -20.703 -14.961 1 97.31 161 ARG B N 1
ATOM 2907 C CA . ARG B 1 161 ? -12.516 -22.094 -14.953 1 97.31 161 ARG B CA 1
ATOM 2908 C C . ARG B 1 161 ? -12.336 -22.719 -13.57 1 97.31 161 ARG B C 1
ATOM 2910 O O . ARG B 1 161 ? -13.094 -23.609 -13.18 1 97.31 161 ARG B O 1
ATOM 2917 N N . HIS B 1 162 ? -11.406 -22.266 -12.797 1 97.56 162 HIS B N 1
ATOM 2918 C CA . HIS B 1 162 ? -11.047 -22.906 -11.539 1 97.56 162 HIS B CA 1
ATOM 2919 C C . HIS B 1 162 ? -11.625 -22.156 -10.344 1 97.56 162 HIS B C 1
ATOM 2921 O O . HIS B 1 162 ? -11.758 -22.734 -9.258 1 97.56 162 HIS B O 1
ATOM 2927 N N . ALA B 1 163 ? -11.93 -20.906 -10.523 1 98.38 163 ALA B N 1
ATOM 2928 C CA . ALA B 1 163 ? -12.336 -20.062 -9.398 1 98.38 163 ALA B CA 1
ATOM 2929 C C . ALA B 1 163 ? -13.758 -20.406 -8.953 1 98.38 163 ALA B C 1
ATOM 2931 O O . ALA B 1 163 ? -14.625 -20.672 -9.781 1 98.38 163 ALA B O 1
ATOM 2932 N N . ASP B 1 164 ? -13.961 -20.391 -7.707 1 98.56 164 ASP B N 1
ATOM 2933 C CA . ASP B 1 164 ? -15.297 -20.531 -7.145 1 98.56 164 ASP B CA 1
ATOM 2934 C C . ASP B 1 164 ? -16.141 -19.297 -7.402 1 98.56 164 ASP B C 1
ATOM 2936 O O . ASP B 1 164 ? -17.359 -19.375 -7.504 1 98.56 164 ASP B O 1
ATOM 2940 N N . ALA B 1 165 ? -15.523 -18.141 -7.453 1 98.75 165 ALA B N 1
ATOM 2941 C CA . ALA B 1 165 ? -16.172 -16.859 -7.789 1 98.75 165 ALA B CA 1
ATOM 2942 C C . ALA B 1 165 ? -15.148 -15.844 -8.281 1 98.75 165 ALA B C 1
ATOM 2944 O O . ALA B 1 165 ? -13.953 -15.953 -7.977 1 98.75 165 ALA B O 1
ATOM 2945 N N . VAL B 1 166 ? -15.602 -14.938 -9.062 1 98.81 166 VAL B N 1
ATOM 2946 C CA . VAL B 1 166 ? -14.844 -13.758 -9.477 1 98.81 166 VAL B CA 1
ATOM 2947 C C . VAL B 1 166 ? -15.336 -12.531 -8.711 1 98.81 166 VAL B C 1
ATOM 2949 O O . VAL B 1 166 ? -16.547 -12.281 -8.648 1 98.81 166 VAL B O 1
ATOM 2952 N N . ILE B 1 167 ? -14.398 -11.805 -8.125 1 98.88 167 ILE B N 1
ATOM 2953 C CA . ILE B 1 167 ? -14.773 -10.75 -7.184 1 98.88 167 ILE B CA 1
ATOM 2954 C C . ILE B 1 167 ? -14.266 -9.406 -7.684 1 98.88 167 ILE B C 1
ATOM 2956 O O . ILE B 1 167 ? -13.109 -9.281 -8.094 1 98.88 167 ILE B O 1
ATOM 2960 N N . SER B 1 168 ? -15.109 -8.445 -7.672 1 98.62 168 SER B N 1
ATOM 2961 C CA . SER B 1 168 ? -14.734 -7.043 -7.828 1 98.62 168 SER B CA 1
ATOM 2962 C C . SER B 1 168 ? -14.641 -6.344 -6.477 1 98.62 168 SER B C 1
ATOM 2964 O O . SER B 1 168 ? -15.477 -6.57 -5.598 1 98.62 168 SER B O 1
ATOM 2966 N N . LEU B 1 169 ? -13.633 -5.445 -6.332 1 98.56 169 LEU B N 1
ATOM 2967 C CA . LEU B 1 169 ? -13.391 -4.832 -5.027 1 98.56 169 LEU B CA 1
ATOM 2968 C C . LEU B 1 169 ? -13.961 -3.416 -4.984 1 98.56 169 LEU B C 1
ATOM 2970 O O . LEU B 1 169 ? -13.93 -2.764 -3.938 1 98.56 169 LEU B O 1
ATOM 2974 N N . GLY B 1 170 ? -14.445 -2.938 -6.066 1 97.31 170 GLY B N 1
ATOM 2975 C CA . GLY B 1 170 ? -14.984 -1.586 -6.062 1 97.31 170 GLY B CA 1
ATOM 2976 C C . GLY B 1 170 ? -15.172 -1.016 -7.457 1 97.31 170 GLY B C 1
ATOM 2977 O O . GLY B 1 170 ? -15.07 -1.739 -8.445 1 97.31 170 GLY B O 1
ATOM 2978 N N . PRO B 1 171 ? -15.43 0.322 -7.57 1 96.94 171 PRO B N 1
ATOM 2979 C CA . PRO B 1 171 ? -15.875 0.942 -8.82 1 96.94 171 PRO B CA 1
ATOM 2980 C C . PRO B 1 171 ? -14.711 1.377 -9.711 1 96.94 171 PRO B C 1
ATOM 2982 O O . PRO B 1 171 ? -14.922 1.775 -10.859 1 96.94 171 PRO B O 1
ATOM 2985 N N . ILE B 1 172 ? -13.531 1.354 -9.188 1 96.94 172 ILE B N 1
ATOM 2986 C CA . ILE B 1 172 ? -12.367 1.715 -10 1 96.94 172 ILE B CA 1
ATOM 2987 C C . ILE B 1 172 ? -11.328 0.604 -9.922 1 96.94 172 ILE B C 1
ATOM 2989 O O . ILE B 1 172 ? -11.352 -0.225 -9.016 1 96.94 172 ILE B O 1
ATOM 2993 N N . PRO B 1 173 ? -10.414 0.526 -10.891 1 97.12 173 PRO B N 1
ATOM 2994 C CA . PRO B 1 173 ? -9.32 -0.443 -10.805 1 97.12 173 PRO B CA 1
ATOM 2995 C C . PRO B 1 173 ? -8.258 -0.045 -9.773 1 97.12 173 PRO B C 1
ATOM 2997 O O . PRO B 1 173 ? -7.773 1.087 -9.797 1 97.12 173 PRO B O 1
ATOM 3000 N N . TYR B 1 174 ? -7.957 -0.912 -8.867 1 98.12 174 TYR B N 1
ATOM 3001 C CA . TYR B 1 174 ? -6.922 -0.708 -7.859 1 98.12 174 TYR B CA 1
ATOM 3002 C C . TYR B 1 174 ? -5.641 -1.437 -8.242 1 98.12 174 TYR B C 1
ATOM 3004 O O . TYR B 1 174 ? -5.672 -2.42 -8.984 1 98.12 174 TYR B O 1
ATOM 3012 N N . HIS B 1 175 ? -4.531 -0.94 -7.766 1 98.31 175 HIS B N 1
ATOM 3013 C CA . HIS B 1 175 ? -3.297 -1.706 -7.887 1 98.31 175 HIS B CA 1
ATOM 3014 C C . HIS B 1 175 ? -3.396 -3.035 -7.148 1 98.31 175 HIS B C 1
ATOM 3016 O O . HIS B 1 175 ? -4.117 -3.145 -6.152 1 98.31 175 HIS B O 1
ATOM 3022 N N . ALA B 1 176 ? -2.656 -4.004 -7.625 1 98.69 176 ALA B N 1
ATOM 3023 C CA . ALA B 1 176 ? -2.684 -5.332 -7.02 1 98.69 176 ALA B CA 1
ATOM 3024 C C . ALA B 1 176 ? -2.375 -5.258 -5.527 1 98.69 176 ALA B C 1
ATOM 3026 O O . ALA B 1 176 ? -3.01 -5.941 -4.719 1 98.69 176 ALA B O 1
ATOM 3027 N N . ASP B 1 177 ? -1.344 -4.445 -5.141 1 98.75 177 ASP B N 1
ATOM 3028 C CA . ASP B 1 177 ? -1.008 -4.316 -3.727 1 98.75 177 ASP B CA 1
ATOM 3029 C C . ASP B 1 177 ? -2.158 -3.686 -2.945 1 98.75 177 ASP B C 1
ATOM 3031 O O . ASP B 1 177 ? -2.412 -4.059 -1.797 1 98.75 177 ASP B O 1
ATOM 3035 N N . GLN B 1 178 ? -2.906 -2.756 -3.533 1 98.88 178 GLN B N 1
ATOM 3036 C CA . GLN B 1 178 ? -4.078 -2.16 -2.896 1 98.88 178 GLN B CA 1
ATOM 3037 C C . GLN B 1 178 ? -5.195 -3.186 -2.734 1 98.88 178 GLN B C 1
ATOM 3039 O O . GLN B 1 178 ? -5.887 -3.199 -1.714 1 98.88 178 GLN B O 1
ATOM 3044 N N . CYS B 1 179 ? -5.379 -3.998 -3.748 1 98.94 179 CYS B N 1
ATOM 3045 C CA . CYS B 1 179 ? -6.391 -5.047 -3.676 1 98.94 179 CYS B CA 1
ATOM 3046 C C . CYS B 1 179 ? -6.16 -5.941 -2.465 1 98.94 179 CYS B C 1
ATOM 3048 O O . CYS B 1 179 ? -7.109 -6.309 -1.769 1 98.94 179 CYS B O 1
ATOM 3050 N N . ILE B 1 180 ? -4.945 -6.25 -2.236 1 98.94 180 ILE B N 1
ATOM 3051 C CA . ILE B 1 180 ? -4.594 -7.121 -1.12 1 98.94 180 ILE B CA 1
ATOM 3052 C C . ILE B 1 180 ? -4.949 -6.441 0.199 1 98.94 180 ILE B C 1
ATOM 3054 O O . ILE B 1 180 ? -5.535 -7.062 1.089 1 98.94 180 ILE B O 1
ATOM 3058 N N . VAL B 1 181 ? -4.637 -5.172 0.354 1 98.94 181 VAL B N 1
ATOM 3059 C CA . VAL B 1 181 ? -4.934 -4.414 1.564 1 98.94 181 VAL B CA 1
ATOM 3060 C C . VAL B 1 181 ? -6.445 -4.375 1.789 1 98.94 181 VAL B C 1
ATOM 3062 O O . VAL B 1 181 ? -6.918 -4.578 2.91 1 98.94 181 VAL B O 1
ATOM 3065 N N . ILE B 1 182 ? -7.195 -4.109 0.701 1 98.88 182 ILE B N 1
ATOM 3066 C CA . ILE B 1 182 ? -8.648 -4.047 0.762 1 98.88 182 ILE B CA 1
ATOM 3067 C C . ILE B 1 182 ? -9.211 -5.383 1.246 1 98.88 182 ILE B C 1
ATOM 3069 O O . ILE B 1 182 ? -10.047 -5.422 2.152 1 98.88 182 ILE B O 1
ATOM 3073 N N . LEU B 1 183 ? -8.719 -6.43 0.691 1 98.88 183 LEU B N 1
ATOM 3074 C CA . LEU B 1 183 ? -9.195 -7.758 1.056 1 98.88 183 LEU B CA 1
ATOM 3075 C C . LEU B 1 183 ? -8.82 -8.094 2.498 1 98.88 183 LEU B C 1
ATOM 3077 O O . LEU B 1 183 ? -9.641 -8.633 3.244 1 98.88 183 LEU B O 1
ATOM 3081 N N . HIS B 1 184 ? -7.582 -7.805 2.891 1 98.81 184 HIS B N 1
ATOM 3082 C CA . HIS B 1 184 ? -7.16 -8.031 4.27 1 98.81 184 HIS B CA 1
ATOM 3083 C C . HIS B 1 184 ? -8.109 -7.352 5.254 1 98.81 184 HIS B C 1
ATOM 3085 O O . HIS B 1 184 ? -8.578 -7.984 6.199 1 98.81 184 HIS B O 1
ATOM 3091 N N . ARG B 1 185 ? -8.359 -6.109 5 1 98.69 185 ARG B N 1
ATOM 3092 C CA . ARG B 1 185 ? -9.211 -5.379 5.934 1 98.69 185 ARG B CA 1
ATOM 3093 C C . ARG B 1 185 ? -10.594 -6.008 6.016 1 98.69 185 ARG B C 1
ATOM 3095 O O . ARG B 1 185 ? -11.156 -6.141 7.105 1 98.69 185 ARG B O 1
ATOM 3102 N N . TYR B 1 186 ? -11.109 -6.363 4.871 1 98.56 186 TYR B N 1
ATOM 3103 C CA . TYR B 1 186 ? -12.414 -7.012 4.832 1 98.56 186 TYR B CA 1
ATOM 3104 C C . TYR B 1 186 ? -12.422 -8.281 5.672 1 98.56 186 TYR B C 1
ATOM 3106 O O . TYR B 1 186 ? -13.297 -8.477 6.512 1 98.56 186 TYR B O 1
ATOM 3114 N N . LEU B 1 187 ? -11.43 -9.07 5.473 1 98.5 187 LEU B N 1
ATOM 3115 C CA . LEU B 1 187 ? -11.344 -10.359 6.141 1 98.5 187 LEU B CA 1
ATOM 3116 C C . LEU B 1 187 ? -11.016 -10.188 7.621 1 98.5 187 LEU B C 1
ATOM 3118 O O . LEU B 1 187 ? -11.508 -10.953 8.461 1 98.5 187 LEU B O 1
ATOM 3122 N N . ASP B 1 188 ? -10.141 -9.242 7.965 1 97.94 188 ASP B N 1
ATOM 3123 C CA . ASP B 1 188 ? -9.781 -8.984 9.352 1 97.94 188 ASP B CA 1
ATOM 3124 C C . ASP B 1 188 ? -11.016 -8.625 10.18 1 97.94 188 ASP B C 1
ATOM 3126 O O . ASP B 1 188 ? -11.117 -9 11.352 1 97.94 188 ASP B O 1
ATOM 3130 N N . VAL B 1 189 ? -11.875 -7.809 9.57 1 97.19 189 VAL B N 1
ATOM 3131 C CA . VAL B 1 189 ? -13.086 -7.375 10.258 1 97.19 189 VAL B CA 1
ATOM 3132 C C . VAL B 1 189 ? -14.047 -8.555 10.398 1 97.19 189 VAL B C 1
ATOM 3134 O O . VAL B 1 189 ? -14.656 -8.742 11.453 1 97.19 189 VAL B O 1
ATOM 3137 N N . LYS B 1 190 ? -14.156 -9.312 9.359 1 95.94 190 LYS B N 1
ATOM 3138 C CA . LYS B 1 190 ? -15.062 -10.461 9.367 1 95.94 190 LYS B CA 1
ATOM 3139 C C . LYS B 1 190 ? -14.609 -11.516 10.367 1 95.94 190 LYS B C 1
ATOM 3141 O O . LYS B 1 190 ? -15.43 -12.141 11.039 1 95.94 190 LYS B O 1
ATOM 3146 N N . ARG B 1 191 ? -13.305 -11.734 10.43 1 96.44 191 ARG B N 1
ATOM 3147 C CA . ARG B 1 191 ? -12.688 -12.688 11.352 1 96.44 191 ARG B CA 1
ATOM 3148 C C . ARG B 1 191 ? -11.352 -12.156 11.867 1 96.44 191 ARG B C 1
ATOM 3150 O O . ARG B 1 191 ? -10.305 -12.406 11.273 1 96.44 191 ARG B O 1
ATOM 3157 N N . PRO B 1 192 ? -11.406 -11.492 13 1 95.94 192 PRO B N 1
ATOM 3158 C CA . PRO B 1 192 ? -10.164 -10.945 13.547 1 95.94 192 PRO B CA 1
ATOM 3159 C C . PRO B 1 192 ? -9.094 -12.016 13.766 1 95.94 192 PRO B C 1
ATOM 3161 O O . PRO B 1 192 ? -9.383 -13.094 14.281 1 95.94 192 PRO B O 1
ATOM 3164 N N . PRO B 1 193 ? -7.914 -11.711 13.266 1 95.75 193 PRO B N 1
ATOM 3165 C CA . PRO B 1 193 ? -6.848 -12.703 13.438 1 95.75 193 PRO B CA 1
ATOM 3166 C C . PRO B 1 193 ? -6.449 -12.883 14.906 1 95.75 193 PRO B C 1
ATOM 3168 O O . PRO B 1 193 ? -6.812 -12.07 15.75 1 95.75 193 PRO B O 1
ATOM 3171 N N . GLU B 1 194 ? -5.695 -13.859 15.195 1 93.38 194 GLU B N 1
ATOM 3172 C CA . GLU B 1 194 ? -5.281 -14.188 16.562 1 93.38 194 GLU B CA 1
ATOM 3173 C C . GLU B 1 194 ? -4.387 -13.102 17.141 1 93.38 194 GLU B C 1
ATOM 3175 O O . GLU B 1 194 ? -4.418 -12.844 18.344 1 93.38 194 GLU B O 1
ATOM 3180 N N . TYR B 1 195 ? -3.627 -12.414 16.297 1 92.44 195 TYR B N 1
ATOM 3181 C CA . TYR B 1 195 ? -2.678 -11.414 16.766 1 92.44 195 TYR B CA 1
ATOM 3182 C C . TYR B 1 195 ? -3.367 -10.07 17 1 92.44 195 TYR B C 1
ATOM 3184 O O . TYR B 1 195 ? -2.732 -9.109 17.422 1 92.44 195 TYR B O 1
ATOM 3192 N N . ALA B 1 196 ? -4.594 -9.898 16.719 1 89.19 196 ALA B N 1
ATOM 3193 C CA . ALA B 1 196 ? -5.34 -8.68 17.031 1 89.19 196 ALA B CA 1
ATOM 3194 C C . ALA B 1 196 ? -5.395 -8.43 18.531 1 89.19 196 ALA B C 1
ATOM 3196 O O . ALA B 1 196 ? -5.469 -7.277 18.969 1 89.19 196 ALA B O 1
ATOM 3197 N N . HIS B 1 197 ? -5.602 -9.336 19.375 1 72.06 197 HIS B N 1
ATOM 3198 C CA . HIS B 1 197 ? -5.812 -9.234 20.812 1 72.06 197 HIS B CA 1
ATOM 3199 C C . HIS B 1 197 ? -4.488 -9.172 21.562 1 72.06 197 HIS B C 1
ATOM 3201 O O . HIS B 1 197 ? -4.465 -8.984 22.781 1 72.06 197 HIS B O 1
ATOM 3207 N N . GLY B 1 198 ? -3.307 -9.367 20.891 1 55.22 198 GLY B N 1
ATOM 3208 C CA . GLY B 1 198 ? -2.078 -9.414 21.656 1 55.22 198 GLY B CA 1
ATOM 3209 C C . GLY B 1 198 ? -1.521 -8.047 21.984 1 55.22 198 GLY B C 1
ATOM 3210 O O . GLY B 1 198 ? -1.907 -7.051 21.359 1 55.22 198 GLY B O 1
ATOM 3211 N N . PRO B 1 199 ? -0.776 -7.754 23.203 1 45.56 199 PRO B N 1
ATOM 3212 C CA . PRO B 1 199 ? -0.129 -6.477 23.5 1 45.56 199 PRO B CA 1
ATOM 3213 C C . PRO B 1 199 ? 0.661 -5.918 22.328 1 45.56 199 PRO B C 1
ATOM 3215 O O . PRO B 1 199 ? 1.133 -6.68 21.469 1 45.56 199 PRO B O 1
ATOM 3218 N N . SER B 1 200 ? 0.337 -4.719 21.812 1 40.28 200 SER B N 1
ATOM 3219 C CA . SER B 1 200 ? 1.19 -4.09 20.812 1 40.28 200 SER B CA 1
ATOM 3220 C C . SER B 1 200 ? 2.662 -4.387 21.078 1 40.28 200 SER B C 1
ATOM 3222 O O . SER B 1 200 ? 3.16 -4.156 22.188 1 40.28 200 SER B O 1
ATOM 3224 N N . ASN B 1 201 ? 3.152 -5.359 20.656 1 32.84 201 ASN B N 1
ATOM 3225 C CA . ASN B 1 201 ? 4.555 -5.68 20.875 1 32.84 201 ASN B CA 1
ATOM 3226 C C . ASN B 1 201 ? 5.465 -4.5 20.531 1 32.84 201 ASN B C 1
ATOM 3228 O O . ASN B 1 201 ? 6.016 -4.441 19.422 1 32.84 201 ASN B O 1
ATOM 3232 N N . VAL B 1 202 ? 5.164 -3.283 20.562 1 29.52 202 VAL B N 1
ATOM 3233 C CA . VAL B 1 202 ? 6.129 -2.189 20.562 1 29.52 202 VAL B CA 1
ATOM 3234 C C . VAL B 1 202 ? 7.117 -2.377 21.719 1 29.52 202 VAL B C 1
ATOM 3236 O O . VAL B 1 202 ? 6.766 -2.195 22.875 1 29.52 202 VAL B O 1
ATOM 3239 N N . MET B 1 203 ? 7.832 -3.508 21.938 1 24.47 203 MET B N 1
ATOM 3240 C CA . MET B 1 203 ? 9.023 -3.418 22.781 1 24.47 203 MET B CA 1
ATOM 3241 C C . MET B 1 203 ? 10.148 -2.686 22.047 1 24.47 203 MET B C 1
ATOM 3243 O O . MET B 1 203 ? 10.414 -2.961 20.891 1 24.47 203 MET B O 1
#

Sequence (406 aa):
MREFLVLFNHAPTSPDRVRLKDLPGSGRFDLVCRVTTQALLYSHGVRTDTVVHLLLRGPDDPPKTITVTGRRVRRLYPDERTTAIHLRRALEADPDTEPHPGIFVRRADLEDLLGEMKGAKLYYLSEDGRDLEEVEPEPDAVFVLGDHEGPTPEQDRLLRRHADAVISLGPIPYHADQCIVILHRYLDVKRPPEYAHGPSNVMMREFLVLFNHAPTSPDRVRLKDLPGSGRFDLVCRVTTQALLYSHGVRTDTVVHLLLRGPDDPPKTITVTGRRVRRLYPDERTTAIHLRRALEADPDTEPHPGIFVRRADLEDLLGEMKGAKLYYLSEDGRDLEEVEPEPDAVFVLGDHEGPTPEQDRLLRRHADAVISLGPIPYHADQCIVILHRYLDVKRPPEYAHGPSNVM

InterPro domains:
  IPR007158 tRNA (pseudouridine(54)-N(1))-methyltransferase, TrmY [MF_00587] (1-191)
  IPR007158 tRNA (pseudouridine(54)-N(1))-methyltransferase, TrmY [PF04013] (1-190)
  IPR007158 tRNA (pseudouridine(54)-N(1))-methyltransferase, TrmY [PTHR40703] (1-190)
  IPR007158 tRNA (pseudouridine(54)-N(1))-methyltransferase, TrmY [cd18087] (2-188)
  IPR029026 tRNA (guanine-N1-)-methyltransferase, N-terminal [G3DSA:3.40.1280.10] (1-191)
  IPR029028 Alpha/beta knot methyltransferases [SSF75217] (1-190)

Nearest PDB structures (foldseek):
  2qmm-assembly1_B  TM=9.632E-01  e=1.856E-24  Archaeoglobus fulgidus DSM 4304
  3aia-assembly1_B  TM=9.474E-01  e=9.396E-22  Methanocaldococcus jannaschii
  3ai9-assembly1_X-2  TM=9.399E-01  e=1.539E-21  Methanocaldococcus jannaschii
  2qwv-assembly1_B  TM=8.800E-01  e=1.628E-15  Vibrio cholerae O1 biovar El Tor str. N16961
  2qwv-assembly1_A  TM=8.718E-01  e=5.943E-15  Vibrio cholerae O1 biovar El Tor str. N16961

Foldseek 3Di:
DEEEEEEQQAAELALVLCDLVCNCNRSVVLLVQLQVLLQFDDPQAGNQLYKYWYFHNHDDDDTKIKIAHNNWAPPRDNDSNVSSVVVSVQSNDDAQDDPGTRIHMHHDDPVRVLVVQLVFAEEEEDQPWAECVVVVDDLHHYYYWYAPVTDDPVVVVVSVVRHPTYYYHDDDDDGSSVVSNSVVVVSCVVPPDPCPPPPSPPD/DEEEEEEQQAAELALVLCDLVCNCNRSVVLLVQLQVLLQFDDPQAGNQLYKYWYFHNHDDDDTKIKIAHNNWAPPRDNDSNVSSVVVSVQSNDDAQDDPGTRIHMHHDDPVRVLVVQLVFAEEEEDQPWAECVVVVDDLHHYYYWYAPVTDDPVVVVVRVVRHPTYYYHDDDDDGSSVVSNSVVVVSCVVPPDPCPPPPSPPD

Organism: Methanopyrus kandleri (strain AV19 / DSM 6324 / JCM 9639 / NBRC 100938) (NCBI:txid190192)

Radius of gyration: 20.41 Å; Cα contacts (8 Å, |Δi|>4): 887; chains: 2; bounding box: 43×57×48 Å